Protein AF-0000000083549550 (afdb_homodimer)

Nearest PDB structures (foldseek):
  5ayv-assembly1_A  TM=8.127E-01  e=2.417E-21  Thermococcus kodakarensis KOD1
  3hwr-assembly1_B  TM=8.151E-01  e=4.980E-20  Cupriavidus pinatubonensis JMP134
  8ix9-assembly1_B  TM=8.060E-01  e=3.656E-18  Pseudomonas aeruginosa
  3ghy-assembly3_B  TM=7.537E-01  e=2.121E-18  Ralstonia solanacearum MolK2
  2qyt-assembly1_A  TM=7.519E-01  e=1.139E-13  Porphyromonas gingivalis W83

Radius of gyration: 25.55 Å; Cα contacts (8 Å, |Δi|>4): 1456; chains: 2; bounding box: 60×76×74 Å

Secondary structure (DSSP, 8-state):
-EEEEE--SHHHHHHHHHHHHHT--EEEE--HHHHHHHHHH-EEEEETTEEEEE---EE-TTT--EETTEEEEE-S-GGGHHHHHHHHHTPBEETS-BGGGS-EEE--SSSHHHHHHHTT-S-EEEEEEE--EEEEETTEEEE-EESSSEEEEEEESSS---HHHHHHHHHHHHTTEEEEE-S-HHHHHHHHHHHHTTGGGGGEE--HHHHHHHHHHHHHHHHHHHHHTT--PPPGGG-SS--SS-EE---TTS----HHHHHHHTT---SHHHHHHHHHHHHHHHT---HHHHHHHHHHHHHHHTT--TTSEEHHHHHHHHHHHHHTT---S---------/-EEEEE--SHHHHHHHHHHHHHT--EEEE--HHHHHHHHHH-EEEEETTEEEEE---EE-TTT--EETTEEEEE-S-GGGHHHHHHHHHTPBEETS-BGGGS-EEE--SSSHHHHHHHTT-S-EEEEEEE--EEEEETTEEEE-EESSSEEEEEEESSS---HHHHHHHHHHHHTTEEEEE-S-HHHHHHHHHHHHTTGGGGGEE--HHHHHHHHHHHHHHHHHHHHHTT--PPPGGG-SS--SS-EE---TTS----HHHHHHHTT---SHHHHHHHHHHHHHHHT---HHHHHHHHHHHHHHHTT--TTSEEHHHHHHHHHHHHHTT---S---------

Solvent-accessible surface area (backbone atoms only — not comparable to full-atom values): 34991 Å² total; per-residue (Å²): 114,37,37,39,30,39,28,62,46,35,65,25,43,51,51,50,48,32,26,54,76,55,69,47,53,60,38,38,29,30,58,68,70,46,37,56,39,30,73,74,68,16,33,40,41,33,39,76,91,45,74,44,72,40,79,65,57,72,40,39,76,88,66,62,77,46,49,80,66,37,32,38,33,42,41,47,55,56,91,48,41,58,63,50,44,58,57,45,30,59,35,60,24,54,95,62,63,36,38,25,77,33,42,36,34,37,52,44,80,33,76,59,55,60,60,57,41,34,38,65,24,82,42,36,27,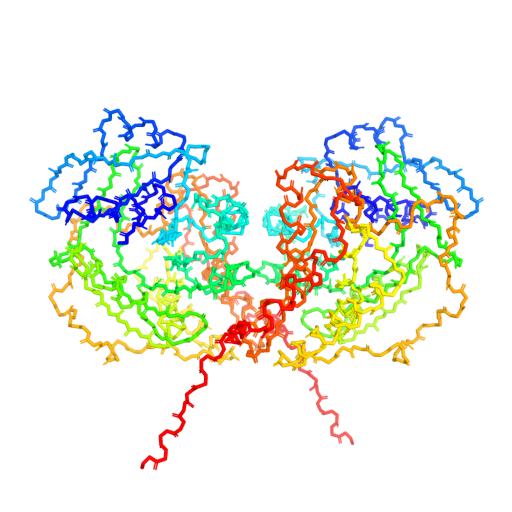37,30,42,66,51,57,74,49,42,53,88,48,86,38,38,37,36,36,36,29,28,85,37,58,29,42,35,43,34,10,25,52,73,43,32,74,51,73,64,47,52,49,51,30,53,51,37,36,66,33,40,25,52,45,41,76,37,43,56,29,59,21,46,30,47,34,49,34,52,59,50,50,46,46,63,58,62,37,31,35,71,51,74,66,54,49,51,53,52,42,52,51,34,35,50,36,37,52,51,14,39,44,60,68,68,51,60,54,50,55,79,84,71,52,84,70,85,59,85,71,54,43,75,58,72,54,91,83,48,80,85,59,50,72,49,36,41,19,37,73,69,70,44,84,64,53,48,61,48,38,24,11,41,37,31,26,38,5,34,73,54,44,32,62,33,36,48,30,41,30,48,35,51,53,51,46,50,37,55,74,71,69,44,53,63,47,76,43,50,41,65,56,43,53,51,46,17,52,50,31,55,73,68,48,52,71,30,36,50,74,77,76,73,79,73,80,121,113,37,36,41,30,38,26,65,45,34,64,25,43,51,51,49,48,32,27,55,76,54,70,47,52,59,38,38,29,29,58,68,70,46,37,54,41,30,74,75,66,16,34,40,42,33,40,77,90,44,73,46,71,42,79,65,58,74,40,39,75,88,68,63,77,47,47,79,66,36,33,39,32,43,40,48,55,58,91,48,42,59,64,50,45,57,58,45,32,58,34,61,25,55,93,62,63,35,38,25,77,33,42,36,33,38,52,44,81,34,76,60,54,59,59,56,42,34,36,65,23,83,41,36,27,36,29,40,66,52,57,74,48,40,55,88,49,84,39,38,36,36,36,35,30,28,87,37,58,30,43,34,41,34,9,23,50,70,42,32,73,51,74,64,47,51,49,51,31,53,51,37,36,65,32,41,26,52,46,42,76,37,44,57,29,60,20,45,28,47,34,48,35,52,58,49,50,47,45,63,58,61,36,30,35,70,52,75,67,54,48,51,52,53,40,52,52,33,34,52,34,35,51,53,15,40,44,62,66,66,51,61,55,50,54,80,84,72,55,84,68,84,60,85,72,55,43,77,58,70,55,90,84,49,79,85,60,49,71,50,35,42,19,38,72,68,71,44,85,62,54,47,62,47,37,24,11,41,37,31,27,37,4,36,73,56,44,31,60,33,37,48,31,42,30,50,34,50,53,50,46,50,36,55,74,71,69,43,52,63,47,75,44,51,40,66,57,43,52,51,46,15,52,50,32,57,71,67,46,52,70,28,38,51,76,76,77,74,78,73,80,119

Structure (mmCIF, N/CA/C/O backbone):
data_AF-0000000083549550-model_v1
#
loop_
_entity.id
_entity.type
_entity.pdbx_description
1 polymer '2-dehydropantoate 2-reductase'
#
loop_
_atom_site.group_PDB
_atom_site.id
_atom_site.type_symbol
_atom_site.label_atom_id
_atom_site.label_alt_id
_atom_site.label_comp_id
_atom_site.label_asym_id
_atom_site.label_entity_id
_atom_site.label_seq_id
_atom_site.pdbx_PDB_ins_code
_atom_site.Cartn_x
_atom_site.Cartn_y
_atom_site.Cartn_z
_atom_site.occupancy
_atom_site.B_iso_or_equiv
_atom_site.auth_seq_id
_atom_site.auth_comp_id
_atom_site.auth_asym_id
_atom_site.auth_atom_id
_atom_site.pdbx_PDB_model_num
ATOM 1 N N . MET A 1 1 ? 19.781 -21.172 -10.727 1 93.69 1 MET A N 1
ATOM 2 C CA . MET A 1 1 ? 18.984 -20.156 -10.07 1 93.69 1 MET A CA 1
ATOM 3 C C . MET A 1 1 ? 18.219 -20.734 -8.883 1 93.69 1 MET A C 1
ATOM 5 O O . MET A 1 1 ? 17.703 -21.844 -8.961 1 93.69 1 MET A O 1
ATOM 9 N N . ARG A 1 2 ? 18.359 -20.109 -7.727 1 98.19 2 ARG A N 1
ATOM 10 C CA . ARG A 1 2 ? 17.625 -20.531 -6.535 1 98.19 2 ARG A CA 1
ATOM 11 C C . ARG A 1 2 ? 16.422 -19.609 -6.273 1 98.19 2 ARG A C 1
ATOM 13 O O . ARG A 1 2 ? 16.562 -18.391 -6.312 1 98.19 2 ARG A O 1
ATOM 20 N N . TYR A 1 3 ? 15.281 -20.266 -6.043 1 98.88 3 TYR A N 1
ATOM 21 C CA . TYR A 1 3 ? 14.055 -19.516 -5.793 1 98.88 3 TYR A CA 1
ATOM 22 C C . TYR A 1 3 ? 13.75 -19.438 -4.301 1 98.88 3 TYR A C 1
ATOM 24 O O . TYR A 1 3 ? 13.664 -20.469 -3.627 1 98.88 3 TYR A O 1
ATOM 32 N N . ILE A 1 4 ? 13.625 -18.25 -3.762 1 98.88 4 ILE A N 1
ATOM 33 C CA . ILE A 1 4 ? 13.188 -18.031 -2.389 1 98.88 4 ILE A CA 1
ATOM 34 C C . ILE A 1 4 ? 11.688 -17.734 -2.369 1 98.88 4 ILE A C 1
ATOM 36 O O . ILE A 1 4 ? 11.266 -16.609 -2.68 1 98.88 4 ILE A O 1
ATOM 40 N N . ILE A 1 5 ? 10.891 -18.719 -2.033 1 98.88 5 ILE A N 1
ATOM 41 C CA . ILE A 1 5 ? 9.438 -18.594 -2.041 1 98.88 5 ILE A CA 1
ATOM 42 C C . ILE A 1 5 ? 8.961 -18.031 -0.701 1 98.88 5 ILE A C 1
ATOM 44 O O . ILE A 1 5 ? 9.117 -18.688 0.337 1 98.88 5 ILE A O 1
ATOM 48 N N . ILE A 1 6 ? 8.367 -16.844 -0.734 1 98.69 6 ILE A N 1
ATOM 49 C CA . ILE A 1 6 ? 7.988 -16.141 0.486 1 98.69 6 ILE A CA 1
ATOM 50 C C . ILE A 1 6 ? 6.504 -16.359 0.763 1 98.69 6 ILE A C 1
ATOM 52 O O . ILE A 1 6 ? 5.648 -15.727 0.143 1 98.69 6 ILE A O 1
ATOM 56 N N . GLY A 1 7 ? 6.164 -17.172 1.766 1 97.5 7 GLY A N 1
ATOM 57 C CA . GLY A 1 7 ? 4.797 -17.516 2.111 1 97.5 7 GLY A CA 1
ATOM 58 C C . GLY A 1 7 ? 4.473 -18.984 1.849 1 97.5 7 GLY A C 1
ATOM 59 O O . GLY A 1 7 ? 4.434 -19.406 0.696 1 97.5 7 GLY A O 1
ATOM 60 N N . ALA A 1 8 ? 4.133 -19.688 2.871 1 97.25 8 ALA A N 1
ATOM 61 C CA . ALA A 1 8 ? 3.869 -21.125 2.766 1 97.25 8 ALA A CA 1
ATOM 62 C C . ALA A 1 8 ? 2.369 -21.406 2.734 1 97.25 8 ALA A C 1
ATOM 64 O O . ALA A 1 8 ? 1.894 -22.344 3.377 1 97.25 8 ALA A O 1
ATOM 65 N N . GLY A 1 9 ? 1.654 -20.516 2.035 1 94.12 9 GLY A N 1
ATOM 66 C CA . GLY A 1 9 ? 0.248 -20.781 1.778 1 94.12 9 GLY A CA 1
ATOM 67 C C . GLY A 1 9 ? 0.021 -21.75 0.635 1 94.12 9 GLY A C 1
ATOM 68 O O . GLY A 1 9 ? 0.913 -22.531 0.29 1 94.12 9 GLY A O 1
ATOM 69 N N . ALA A 1 10 ? -1.171 -21.734 0.074 1 93.88 10 ALA A N 1
ATOM 70 C CA . ALA A 1 10 ? -1.581 -22.672 -0.966 1 93.88 10 ALA A CA 1
ATOM 71 C C . ALA A 1 10 ? -0.662 -22.578 -2.18 1 93.88 10 ALA A C 1
ATOM 73 O O . ALA A 1 10 ? -0.121 -23.594 -2.633 1 93.88 10 ALA A O 1
ATOM 74 N N . VAL A 1 11 ? -0.435 -21.391 -2.658 1 96.44 11 VAL A N 1
ATOM 75 C CA . VAL A 1 11 ? 0.346 -21.188 -3.875 1 96.44 11 VAL A CA 1
ATOM 76 C C . VAL A 1 11 ? 1.822 -21.469 -3.59 1 96.44 11 VAL A C 1
ATOM 78 O O . VAL A 1 11 ? 2.471 -22.219 -4.309 1 96.44 11 VAL A O 1
ATOM 81 N N . GLY A 1 12 ? 2.352 -20.922 -2.498 1 98.12 12 GLY A N 1
ATOM 82 C CA . GLY A 1 12 ? 3.76 -21.078 -2.172 1 98.12 12 GLY A CA 1
ATOM 83 C C . GLY A 1 12 ? 4.148 -22.531 -1.931 1 98.12 12 GLY A C 1
ATOM 84 O O . GLY A 1 12 ? 5.156 -23 -2.463 1 98.12 12 GLY A O 1
ATOM 85 N N . ALA A 1 13 ? 3.344 -23.219 -1.226 1 98 13 ALA A N 1
ATOM 86 C CA . ALA A 1 13 ? 3.633 -24.625 -0.922 1 98 13 ALA A CA 1
ATOM 87 C C . ALA A 1 13 ? 3.51 -25.484 -2.17 1 98 13 ALA A C 1
ATOM 89 O O . ALA A 1 13 ? 4.273 -26.438 -2.35 1 98 13 ALA A O 1
ATOM 90 N N . SER A 1 14 ? 2.564 -25.172 -3.02 1 97.75 14 SER A N 1
ATOM 91 C CA . SER A 1 14 ? 2.398 -25.922 -4.258 1 97.75 14 SER A CA 1
ATOM 92 C C . SER A 1 14 ? 3.602 -25.75 -5.18 1 97.75 14 SER A C 1
ATOM 94 O O . SER A 1 14 ? 4.09 -26.719 -5.762 1 97.75 14 SER A O 1
ATOM 96 N N . LEU A 1 15 ? 4.059 -24.516 -5.27 1 98.5 15 LEU A N 1
ATOM 97 C CA . LEU A 1 15 ? 5.242 -24.234 -6.078 1 98.5 15 LEU A CA 1
ATOM 98 C C . LEU A 1 15 ? 6.465 -24.938 -5.504 1 98.5 15 LEU A C 1
ATOM 100 O O . LEU A 1 15 ? 7.242 -25.547 -6.242 1 98.5 15 LEU A O 1
ATOM 104 N N . ALA A 1 16 ? 6.609 -24.875 -4.215 1 98.75 16 ALA A N 1
ATOM 105 C CA . ALA A 1 16 ? 7.734 -25.531 -3.549 1 98.75 16 ALA A CA 1
ATOM 106 C C . ALA A 1 16 ? 7.73 -27.031 -3.811 1 98.75 16 ALA A C 1
ATOM 108 O O . ALA A 1 16 ? 8.773 -27.625 -4.098 1 98.75 16 ALA A O 1
ATOM 109 N N . ALA A 1 17 ? 6.555 -27.625 -3.74 1 98.69 17 ALA A N 1
ATOM 110 C CA . ALA A 1 17 ? 6.434 -29.062 -3.973 1 98.69 17 ALA A CA 1
ATOM 111 C C . ALA A 1 17 ? 6.867 -29.422 -5.391 1 98.69 17 ALA A C 1
ATOM 113 O O . ALA A 1 17 ? 7.645 -30.359 -5.586 1 98.69 17 ALA A O 1
ATOM 114 N N . GLU A 1 18 ? 6.395 -28.672 -6.336 1 98.56 18 GLU A N 1
ATOM 115 C CA . GLU A 1 18 ? 6.734 -28.969 -7.723 1 98.56 18 GLU A CA 1
ATOM 116 C C . GLU A 1 18 ? 8.211 -28.703 -8 1 98.56 18 GLU A C 1
ATOM 118 O O . GLU A 1 18 ? 8.836 -29.406 -8.789 1 98.56 18 GLU A O 1
ATOM 123 N N . PHE A 1 19 ? 8.789 -27.625 -7.379 1 98.75 19 PHE A N 1
ATOM 124 C CA . PHE A 1 19 ? 10.219 -27.375 -7.52 1 98.75 19 PHE A CA 1
ATOM 125 C C . PHE A 1 19 ? 11.031 -28.5 -6.914 1 98.75 19 PHE A C 1
ATOM 127 O O . PHE A 1 19 ? 12.016 -28.953 -7.504 1 98.75 19 PHE A O 1
ATOM 134 N N . GLU A 1 20 ? 10.609 -28.984 -5.754 1 98.62 20 GLU A N 1
ATOM 135 C CA . GLU A 1 20 ? 11.266 -30.109 -5.105 1 98.62 20 GLU A CA 1
ATOM 136 C C . GLU A 1 20 ? 11.258 -31.344 -6.008 1 98.62 20 GLU A C 1
ATOM 138 O O . GLU A 1 20 ? 12.289 -31.984 -6.223 1 98.62 20 GLU A O 1
ATOM 143 N N . LEU A 1 21 ? 10.141 -31.641 -6.566 1 97.94 21 LEU A N 1
ATOM 144 C CA . LEU A 1 21 ? 9.953 -32.844 -7.391 1 97.94 21 LEU A CA 1
ATOM 145 C C . LEU A 1 21 ? 10.727 -32.719 -8.703 1 97.94 21 LEU A C 1
ATOM 147 O O . LEU A 1 21 ? 11.164 -33.719 -9.258 1 97.94 21 LEU A O 1
ATOM 151 N N . ALA A 1 22 ? 10.93 -31.484 -9.172 1 98.25 22 ALA A N 1
ATOM 152 C CA . ALA A 1 22 ? 11.617 -31.25 -10.438 1 98.25 22 ALA A CA 1
ATOM 153 C C . ALA A 1 22 ? 13.117 -31.078 -10.219 1 98.25 22 ALA A C 1
ATOM 155 O O . ALA A 1 22 ? 13.875 -30.938 -11.18 1 98.25 22 ALA A O 1
ATOM 156 N N . GLY A 1 23 ? 13.531 -31.016 -8.992 1 98.44 23 GLY A N 1
ATOM 157 C CA . GLY A 1 23 ? 14.945 -30.844 -8.688 1 98.44 23 GLY A CA 1
ATOM 158 C C . GLY A 1 23 ? 15.422 -29.422 -8.875 1 98.44 23 GLY A C 1
ATOM 159 O O . GLY A 1 23 ? 16.594 -29.188 -9.156 1 98.44 23 GLY A O 1
ATOM 160 N N . ILE A 1 24 ? 14.562 -28.484 -8.828 1 98.56 24 ILE A N 1
ATOM 161 C CA . ILE A 1 24 ? 14.898 -27.062 -8.922 1 98.56 24 ILE A CA 1
ATOM 162 C C . ILE A 1 24 ? 15.258 -26.531 -7.535 1 98.56 24 ILE A C 1
ATOM 164 O O . ILE A 1 24 ? 14.602 -26.859 -6.547 1 98.56 24 ILE A O 1
ATOM 168 N N . ASP A 1 25 ? 16.297 -25.75 -7.426 1 98.56 25 ASP A N 1
ATOM 169 C CA . ASP A 1 25 ? 16.766 -25.219 -6.152 1 98.56 25 ASP A CA 1
ATOM 170 C C . ASP A 1 25 ? 15.805 -24.156 -5.625 1 98.56 25 ASP A C 1
ATOM 172 O O . ASP A 1 25 ? 15.43 -23.234 -6.352 1 98.56 25 ASP A O 1
ATOM 176 N N . TYR A 1 26 ? 15.383 -24.344 -4.367 1 98.75 26 TYR A N 1
ATOM 177 C CA . TYR A 1 26 ? 14.43 -23.422 -3.766 1 98.75 26 TYR A CA 1
ATOM 178 C C . TYR A 1 26 ? 14.555 -23.422 -2.246 1 98.75 26 TYR A C 1
ATOM 180 O O . TYR A 1 26 ? 15.266 -24.25 -1.677 1 98.75 26 TYR A O 1
ATOM 188 N N . LEU A 1 27 ? 14 -22.469 -1.63 1 98.75 27 LEU A N 1
ATOM 189 C CA . LEU A 1 27 ? 13.773 -22.359 -0.193 1 98.75 27 LEU A CA 1
ATOM 190 C C . LEU A 1 27 ? 12.406 -21.734 0.097 1 98.75 27 LEU A C 1
ATOM 192 O O . LEU A 1 27 ? 12.07 -20.688 -0.451 1 98.75 27 LEU A O 1
ATOM 196 N N . LEU A 1 28 ? 11.57 -22.469 0.849 1 98.81 28 LEU A N 1
ATOM 197 C CA . LEU A 1 28 ? 10.258 -21.969 1.238 1 98.81 28 LEU A CA 1
ATOM 198 C C . LEU A 1 28 ? 10.32 -21.297 2.605 1 98.81 28 LEU A C 1
ATOM 200 O O . LEU A 1 28 ? 10.75 -21.906 3.586 1 98.81 28 LEU A O 1
ATOM 204 N N . VAL A 1 29 ? 9.914 -20.047 2.631 1 98.62 29 VAL A N 1
ATOM 205 C CA . VAL A 1 29 ? 9.891 -19.281 3.875 1 98.62 29 VAL A CA 1
ATOM 206 C C . VAL A 1 29 ? 8.484 -19.297 4.469 1 98.62 29 VAL A C 1
ATOM 208 O O . VAL A 1 29 ? 7.516 -18.922 3.807 1 98.62 29 VAL A O 1
ATOM 211 N N . GLY A 1 30 ? 8.359 -19.781 5.664 1 96.62 30 GLY A N 1
ATOM 212 C CA . GLY A 1 30 ? 7.078 -19.844 6.34 1 96.62 30 GLY A CA 1
ATOM 213 C C . GLY A 1 30 ? 7.129 -19.328 7.77 1 96.62 30 GLY A C 1
ATOM 214 O O . GLY A 1 30 ? 8.133 -18.75 8.188 1 96.62 30 GLY A O 1
ATOM 215 N N . ARG A 1 31 ? 6.047 -19.438 8.398 1 94.81 31 ARG A N 1
ATOM 216 C CA . ARG A 1 31 ? 5.941 -19.047 9.797 1 94.81 31 ARG A CA 1
ATOM 217 C C . ARG A 1 31 ? 4.855 -19.828 10.516 1 94.81 31 ARG A C 1
ATOM 219 O O . ARG A 1 31 ? 4.082 -20.547 9.875 1 94.81 31 ARG A O 1
ATOM 226 N N . GLY A 1 32 ? 4.914 -19.875 11.805 1 93.5 32 GLY A N 1
ATOM 227 C CA . GLY A 1 32 ? 3.828 -20.359 12.641 1 93.5 32 GLY A CA 1
ATOM 228 C C . GLY A 1 32 ? 3.598 -21.844 12.516 1 93.5 32 GLY A C 1
ATOM 229 O O . GLY A 1 32 ? 4.547 -22.609 12.352 1 93.5 32 GLY A O 1
ATOM 230 N N . ALA A 1 33 ? 2.314 -22.219 12.625 1 93.12 33 ALA A N 1
ATOM 231 C CA . ALA A 1 33 ? 1.906 -23.625 12.68 1 93.12 33 ALA A CA 1
ATOM 232 C C . ALA A 1 33 ? 2.215 -24.344 11.375 1 93.12 33 ALA A C 1
ATOM 234 O O . ALA A 1 33 ? 2.607 -25.5 11.375 1 93.12 33 ALA A O 1
ATOM 235 N N . GLN A 1 34 ? 2.031 -23.656 10.289 1 94.5 34 GLN A N 1
ATOM 236 C CA . GLN A 1 34 ? 2.312 -24.25 8.984 1 94.5 34 GLN A CA 1
ATOM 237 C C . GLN A 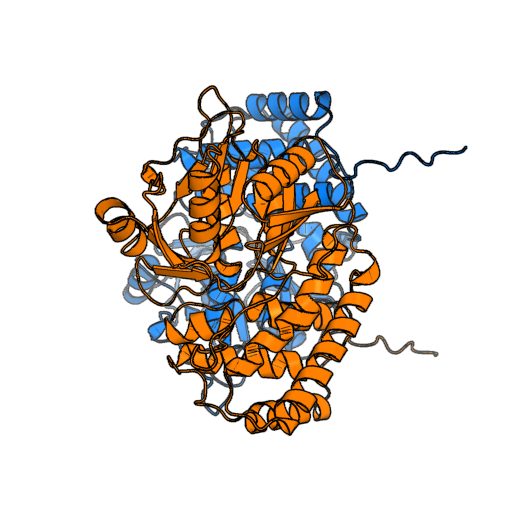1 34 ? 3.781 -24.641 8.859 1 94.5 34 GLN A C 1
ATOM 239 O O . GLN A 1 34 ? 4.098 -25.75 8.43 1 94.5 34 GLN A O 1
ATOM 244 N N . LEU A 1 35 ? 4.672 -23.75 9.266 1 96 35 LEU A N 1
ATOM 245 C CA . LEU A 1 35 ? 6.102 -24.016 9.18 1 96 35 LEU A CA 1
ATOM 246 C C . LEU A 1 35 ? 6.48 -25.188 10.086 1 96 35 LEU A C 1
ATOM 248 O O . LEU A 1 35 ? 7.184 -26.109 9.656 1 96 35 LEU A O 1
ATOM 252 N N . SER A 1 36 ? 5.949 -25.156 11.266 1 96.81 36 SER A N 1
ATOM 253 C CA . SER A 1 36 ? 6.258 -26.203 12.227 1 96.81 36 SER A CA 1
ATOM 254 C C . SER A 1 36 ? 5.809 -27.562 11.703 1 96.81 36 SER A C 1
ATOM 256 O O . SER A 1 36 ? 6.551 -28.547 11.789 1 96.81 36 SER A O 1
ATOM 258 N N . HIS A 1 37 ? 4.672 -27.609 11.195 1 97.69 37 HIS A N 1
ATOM 259 C CA . HIS A 1 37 ? 4.133 -28.859 10.672 1 97.69 37 HIS A CA 1
ATOM 260 C C . HIS A 1 37 ? 4.957 -29.359 9.484 1 97.69 37 HIS A C 1
ATOM 262 O O . HIS A 1 37 ? 5.312 -30.531 9.422 1 97.69 37 HIS A O 1
ATOM 268 N N . LEU A 1 38 ? 5.266 -28.469 8.578 1 97.88 38 LEU A N 1
ATOM 269 C CA . LEU A 1 38 ? 5.996 -28.844 7.371 1 97.88 38 LEU A CA 1
ATOM 270 C C . LEU A 1 38 ? 7.391 -29.359 7.715 1 97.88 38 LEU A C 1
ATOM 272 O O . LEU A 1 38 ? 7.91 -30.25 7.051 1 97.88 38 LEU A O 1
ATOM 276 N N . GLN A 1 39 ? 7.992 -28.828 8.734 1 97.12 39 GLN A N 1
ATOM 277 C CA . GLN A 1 39 ? 9.32 -29.25 9.164 1 97.12 39 GLN A CA 1
ATOM 278 C C . GLN A 1 39 ? 9.305 -30.672 9.711 1 97.12 39 GLN A C 1
ATOM 280 O O . GLN A 1 39 ? 10.242 -31.438 9.492 1 97.12 39 GLN A O 1
ATOM 285 N N . GLN A 1 40 ? 8.258 -30.984 10.289 1 97.5 40 GLN A N 1
ATOM 286 C CA . GLN A 1 40 ? 8.172 -32.281 10.992 1 97.5 40 GLN A CA 1
ATOM 287 C C . GLN A 1 40 ? 7.621 -33.375 10.086 1 97.5 40 GLN A C 1
ATOM 289 O O . GLN A 1 40 ? 8.062 -34.5 10.148 1 97.5 40 GLN A O 1
ATOM 294 N N . HIS A 1 41 ? 6.617 -33 9.242 1 97.75 41 HIS A N 1
ATOM 295 C CA . HIS A 1 41 ? 5.84 -34.031 8.594 1 97.75 41 HIS A CA 1
ATOM 296 C C . HIS A 1 41 ? 5.895 -33.906 7.074 1 97.75 41 HIS A C 1
ATOM 298 O O . HIS A 1 41 ? 5.465 -34.812 6.352 1 97.75 41 HIS A O 1
ATOM 304 N N . GLY A 1 42 ? 6.449 -32.812 6.602 1 98.19 42 GLY A N 1
ATOM 305 C CA . GLY A 1 42 ? 6.359 -32.562 5.172 1 98.19 42 GLY A CA 1
ATOM 306 C C . GLY A 1 42 ? 4.992 -32.062 4.738 1 98.19 42 GLY A C 1
ATOM 307 O O . GLY A 1 42 ? 4.113 -31.844 5.574 1 98.19 42 GLY A O 1
ATOM 308 N N . LEU A 1 43 ? 4.867 -31.844 3.436 1 98.62 43 LEU A N 1
ATOM 309 C CA . LEU A 1 43 ? 3.609 -31.375 2.861 1 98.62 43 LEU A CA 1
ATOM 310 C C . LEU A 1 43 ? 2.797 -32.531 2.311 1 98.62 43 LEU A C 1
ATOM 312 O O . LEU A 1 43 ? 3.279 -33.281 1.457 1 98.62 43 LEU A O 1
ATOM 316 N N . SER A 1 44 ? 1.635 -32.75 2.826 1 98.62 44 SER A N 1
ATOM 317 C CA . SER A 1 44 ? 0.672 -33.594 2.127 1 98.62 44 SER A CA 1
ATOM 318 C C . SER A 1 44 ? 0.129 -32.906 0.883 1 98.62 44 SER A C 1
ATOM 320 O O . SER A 1 44 ? -0.669 -31.969 0.985 1 98.62 44 SER A O 1
ATOM 322 N N . PHE A 1 45 ? 0.613 -33.375 -0.255 1 97.62 45 PHE A N 1
ATOM 323 C CA . PHE A 1 45 ? 0.336 -32.719 -1.527 1 97.62 45 PHE A CA 1
ATOM 324 C C . PHE A 1 45 ? -0.546 -33.594 -2.408 1 97.62 45 PHE A C 1
ATOM 326 O O . PHE A 1 45 ? -0.107 -34.625 -2.891 1 97.62 45 PHE A O 1
ATOM 333 N N . ARG A 1 46 ? -1.809 -33.094 -2.637 1 95.38 46 ARG A N 1
ATOM 334 C CA . ARG A 1 46 ? -2.773 -33.875 -3.406 1 95.38 46 ARG A CA 1
ATOM 335 C C . ARG A 1 46 ? -2.924 -33.312 -4.82 1 95.38 46 ARG A C 1
ATOM 337 O O . ARG A 1 46 ? -3.24 -32.156 -5 1 95.38 46 ARG A O 1
ATOM 344 N N . ARG A 1 47 ? -2.678 -34.188 -5.789 1 94.69 47 ARG A N 1
ATOM 345 C CA . ARG A 1 47 ? -2.895 -33.938 -7.215 1 94.69 47 ARG A CA 1
ATOM 346 C C . ARG A 1 47 ? -3.9 -34.938 -7.785 1 94.69 47 ARG A C 1
ATOM 348 O O . ARG A 1 47 ? -4.316 -35.875 -7.102 1 94.69 47 ARG A O 1
ATOM 355 N N . PRO A 1 48 ? -4.344 -34.719 -9 1 92.12 48 PRO A N 1
ATOM 356 C CA . PRO A 1 48 ? -5.273 -35.688 -9.578 1 92.12 48 PRO A CA 1
ATOM 357 C C . PRO A 1 48 ? -4.695 -37.094 -9.625 1 92.12 48 PRO A C 1
ATOM 359 O O . PRO A 1 48 ? -5.441 -38.062 -9.508 1 92.12 48 PRO A O 1
ATOM 362 N N . SER A 1 49 ? -3.438 -37.156 -9.68 1 91.75 49 SER A N 1
ATOM 363 C CA . SER A 1 49 ? -2.777 -38.438 -9.82 1 91.75 49 SER A CA 1
ATOM 364 C C . SER A 1 49 ? -2.639 -39.156 -8.469 1 91.75 49 SER A C 1
ATOM 366 O O . SER A 1 49 ? -2.312 -40.344 -8.406 1 91.75 49 SER A O 1
ATOM 368 N N . GLY A 1 50 ? -2.836 -38.438 -7.348 1 93.38 50 GLY A N 1
ATOM 369 C CA . GLY A 1 50 ? -2.74 -39.031 -6.016 1 93.38 50 GLY A CA 1
ATOM 370 C C . GLY A 1 50 ? -2.139 -38.062 -4.996 1 93.38 50 GLY A C 1
ATOM 371 O O . GLY A 1 50 ? -1.87 -36.906 -5.305 1 93.38 50 GLY A O 1
ATOM 372 N N . THR A 1 51 ? -2.074 -38.594 -3.791 1 96.31 51 THR A N 1
ATOM 373 C CA . THR A 1 51 ? -1.514 -37.812 -2.695 1 96.31 51 THR A CA 1
ATOM 374 C C . THR A 1 51 ? -0.1 -38.281 -2.363 1 96.31 51 THR A C 1
ATOM 376 O O . THR A 1 51 ? 0.171 -39.5 -2.332 1 96.31 51 THR A O 1
ATOM 379 N N . ARG A 1 52 ? 0.812 -37.375 -2.154 1 96.81 52 ARG A N 1
ATOM 380 C CA . ARG A 1 52 ? 2.166 -37.688 -1.709 1 96.81 52 ARG A CA 1
ATOM 381 C C . ARG A 1 52 ? 2.598 -36.75 -0.58 1 96.81 52 ARG A C 1
ATOM 383 O O . ARG A 1 52 ? 2.061 -35.656 -0.435 1 96.81 52 ARG A O 1
ATOM 390 N N . VAL A 1 53 ? 3.447 -37.219 0.224 1 98.38 53 VAL A N 1
ATOM 391 C CA . VAL A 1 53 ? 4.105 -36.375 1.216 1 98.38 53 VAL A CA 1
ATOM 392 C C . VAL A 1 53 ? 5.449 -35.906 0.675 1 98.38 53 VAL A C 1
ATOM 394 O O . VAL A 1 53 ? 6.312 -36.719 0.326 1 98.38 53 VAL A O 1
ATOM 397 N N . VAL A 1 54 ? 5.641 -34.656 0.542 1 98.62 54 VAL A N 1
ATOM 398 C CA . VAL A 1 54 ? 6.848 -34.062 -0.036 1 98.62 54 VAL A CA 1
ATOM 399 C C . VAL A 1 54 ? 7.645 -33.344 1.052 1 98.62 54 VAL A C 1
ATOM 401 O O . VAL A 1 54 ? 7.176 -32.375 1.627 1 98.62 54 VAL A O 1
ATOM 404 N N . PRO A 1 55 ? 8.812 -33.844 1.38 1 98.38 55 PRO A N 1
ATOM 405 C CA . PRO A 1 55 ? 9.688 -33.031 2.229 1 98.38 55 PRO A CA 1
ATOM 406 C C . PRO A 1 55 ? 10.148 -31.75 1.549 1 98.38 55 PRO A C 1
ATOM 408 O O . PRO A 1 55 ? 10.586 -31.781 0.396 1 98.38 55 PRO A O 1
ATOM 411 N N . LEU A 1 56 ? 9.992 -30.641 2.188 1 98.62 56 LEU A N 1
ATOM 412 C CA . LEU A 1 56 ? 10.32 -29.359 1.59 1 98.62 56 LEU A CA 1
ATOM 413 C C . LEU A 1 56 ? 11.531 -28.734 2.279 1 98.62 56 LEU A C 1
ATOM 415 O O . LEU A 1 56 ? 11.789 -29 3.455 1 98.62 56 LEU A O 1
ATOM 419 N N . LYS A 1 57 ? 12.344 -28.047 1.557 1 98.56 57 LYS A N 1
ATOM 420 C CA . LYS A 1 57 ? 13.359 -27.172 2.131 1 98.56 57 LYS A CA 1
ATOM 421 C C . LYS A 1 57 ? 12.734 -25.891 2.703 1 98.56 57 LYS A C 1
ATOM 423 O O . LYS A 1 57 ? 12.164 -25.094 1.965 1 98.56 57 LYS A O 1
ATOM 428 N N . LEU A 1 58 ? 12.914 -25.703 4.062 1 98.19 58 LEU A N 1
ATOM 429 C CA . LEU A 1 58 ? 12.141 -24.703 4.773 1 98.19 58 LEU A CA 1
ATOM 430 C C . LEU A 1 58 ? 13.047 -23.828 5.637 1 98.19 58 LEU A C 1
ATOM 432 O O . LEU A 1 58 ? 14.117 -24.266 6.062 1 98.19 58 LEU A O 1
ATOM 436 N N . THR A 1 59 ? 12.648 -22.578 5.867 1 97.88 59 THR A N 1
ATOM 437 C CA . THR A 1 59 ? 13.219 -21.703 6.883 1 97.88 59 THR A CA 1
ATOM 438 C C . THR A 1 59 ? 12.195 -20.672 7.344 1 97.88 59 THR A C 1
ATOM 440 O O . THR A 1 59 ? 11.141 -20.516 6.734 1 97.88 59 THR A O 1
ATOM 443 N N . ASP A 1 60 ? 12.375 -20.109 8.43 1 97.19 60 ASP A N 1
ATOM 444 C CA . ASP A 1 60 ? 11.633 -18.906 8.805 1 97.19 60 ASP A CA 1
ATOM 445 C C . ASP A 1 60 ? 12.383 -17.641 8.398 1 97.19 60 ASP A C 1
ATOM 447 O O . ASP A 1 60 ? 13.453 -17.719 7.785 1 97.19 60 ASP A O 1
ATOM 451 N N . GLN A 1 61 ? 11.773 -16.531 8.641 1 93.81 61 GLN A N 1
ATOM 452 C CA . GLN A 1 61 ? 12.359 -15.258 8.242 1 93.81 61 GLN A CA 1
ATOM 453 C C . GLN A 1 61 ? 13.727 -15.055 8.898 1 93.81 61 GLN A C 1
ATOM 455 O O . GLN A 1 61 ? 14.656 -14.547 8.266 1 93.81 61 GLN A O 1
ATOM 460 N N . ALA A 1 62 ? 13.836 -15.43 10.125 1 93.31 62 ALA A N 1
ATOM 461 C CA . ALA A 1 62 ? 15.078 -15.234 10.883 1 93.31 62 ALA A CA 1
ATOM 462 C C . ALA A 1 62 ? 16.203 -16.078 10.312 1 93.31 62 ALA A C 1
ATOM 464 O O . ALA A 1 62 ? 17.375 -15.68 10.359 1 93.31 62 ALA A O 1
ATOM 465 N N . GLY A 1 63 ? 15.898 -17.188 9.75 1 95.94 63 GLY A N 1
ATOM 466 C CA . GLY A 1 63 ? 16.891 -18.109 9.219 1 95.94 63 GLY A CA 1
ATOM 467 C C . GLY A 1 63 ? 17.219 -17.875 7.758 1 95.94 63 GLY A C 1
ATOM 468 O O . GLY A 1 63 ? 18.109 -18.516 7.199 1 95.94 63 GLY A O 1
ATOM 469 N N . LEU A 1 64 ? 16.578 -16.953 7.113 1 97.62 64 LEU A N 1
ATOM 470 C CA . LEU A 1 64 ? 16.75 -16.703 5.684 1 97.62 64 LEU A CA 1
ATOM 471 C C . LEU A 1 64 ? 18.094 -16.047 5.398 1 97.62 64 LEU A C 1
ATOM 473 O O . LEU A 1 64 ? 18.422 -15.016 5.996 1 97.62 64 LEU A O 1
ATOM 477 N N . ARG A 1 65 ? 18.891 -16.672 4.566 1 97.25 65 ARG A N 1
ATOM 478 C CA . ARG A 1 65 ? 20.141 -16.141 4.047 1 97.25 65 ARG A CA 1
ATOM 479 C C . ARG A 1 65 ? 20.094 -16.016 2.525 1 97.25 65 ARG A C 1
ATOM 481 O O . ARG A 1 65 ? 19.953 -17.016 1.823 1 97.25 65 ARG A O 1
ATOM 488 N N . LEU A 1 66 ? 20.172 -14.828 2.09 1 98.19 66 LEU A N 1
ATOM 489 C CA . LEU A 1 66 ? 20.094 -14.57 0.656 1 98.19 66 LEU A CA 1
ATOM 490 C C . LEU A 1 66 ? 21.469 -14.641 0.009 1 98.19 66 LEU A C 1
ATOM 492 O O . LEU A 1 66 ? 22.469 -14.32 0.645 1 98.19 66 LEU A O 1
ATOM 496 N N . ARG A 1 67 ? 21.5 -15.078 -1.208 1 96.88 67 ARG A N 1
ATOM 497 C CA . ARG A 1 67 ? 22.703 -15.164 -2.02 1 96.88 67 ARG A CA 1
ATOM 498 C C . ARG A 1 67 ? 22.516 -14.461 -3.359 1 96.88 67 ARG A C 1
ATOM 500 O O . ARG A 1 67 ? 21.391 -14.227 -3.789 1 96.88 67 ARG A O 1
ATOM 507 N N . ALA A 1 68 ? 23.703 -14.266 -3.936 1 93.12 68 ALA A N 1
ATOM 508 C CA . ALA A 1 68 ? 23.672 -13.711 -5.285 1 93.12 68 ALA A CA 1
ATOM 509 C C . ALA A 1 68 ? 22.984 -14.68 -6.254 1 93.12 68 ALA A C 1
ATOM 511 O O . ALA A 1 68 ? 23.203 -15.898 -6.176 1 93.12 68 ALA A O 1
ATOM 512 N N . GLY A 1 69 ? 22.109 -14.398 -7.047 1 94.81 69 GLY A N 1
ATOM 513 C CA . GLY A 1 69 ? 21.453 -15.242 -8.031 1 94.81 69 GLY A CA 1
ATOM 514 C C . GLY A 1 69 ? 20.078 -15.688 -7.605 1 94.81 69 GLY A C 1
ATOM 515 O O . GLY A 1 69 ? 19.359 -16.328 -8.375 1 94.81 69 GLY A O 1
ATOM 516 N N . ASP A 1 70 ? 19.781 -15.461 -6.281 1 98.38 70 ASP A N 1
ATOM 517 C CA . ASP A 1 70 ? 18.438 -15.789 -5.809 1 98.38 70 ASP A CA 1
ATOM 518 C C . ASP A 1 70 ? 17.375 -15.008 -6.582 1 98.38 70 ASP A C 1
ATOM 520 O O . ASP A 1 70 ? 17.641 -13.906 -7.066 1 98.38 70 ASP A O 1
ATOM 524 N N . VAL A 1 71 ? 16.266 -15.617 -6.77 1 98.81 71 VAL A N 1
ATOM 525 C CA . VAL A 1 71 ? 15.031 -14.961 -7.215 1 98.81 71 VAL A CA 1
ATOM 526 C C . VAL A 1 71 ? 13.977 -15.039 -6.109 1 98.81 71 VAL A C 1
ATOM 528 O O . VAL A 1 71 ? 13.641 -16.125 -5.641 1 98.81 71 VAL A O 1
ATOM 531 N N . LEU A 1 72 ? 13.555 -13.867 -5.676 1 98.88 72 LEU A N 1
ATOM 532 C CA . LEU A 1 72 ? 12.484 -13.836 -4.68 1 98.88 72 LEU A CA 1
ATOM 533 C C . LEU A 1 72 ? 11.125 -14.07 -5.332 1 98.88 72 LEU A C 1
ATOM 535 O O . LEU A 1 72 ? 10.828 -13.492 -6.379 1 98.88 72 LEU A O 1
ATOM 539 N N . VAL A 1 73 ? 10.328 -14.969 -4.797 1 98.94 73 VAL A N 1
ATOM 540 C CA . VAL A 1 73 ? 8.977 -15.234 -5.266 1 98.94 73 VAL A CA 1
ATOM 541 C C . VAL A 1 73 ? 7.973 -14.906 -4.16 1 98.94 73 VAL A C 1
ATOM 543 O O . VAL A 1 73 ? 7.848 -15.656 -3.184 1 98.94 73 VAL A O 1
ATOM 546 N N . LEU A 1 74 ? 7.273 -13.844 -4.363 1 98.75 74 LEU A N 1
ATOM 547 C CA . LEU A 1 74 ? 6.32 -13.367 -3.365 1 98.75 74 LEU A CA 1
ATOM 548 C C . LEU A 1 74 ? 4.98 -14.078 -3.508 1 98.75 74 LEU A C 1
ATOM 550 O O . LEU A 1 74 ? 4.27 -13.883 -4.496 1 98.75 74 LEU A O 1
ATOM 554 N N . THR A 1 75 ? 4.617 -14.891 -2.479 1 97.94 75 THR A N 1
ATOM 555 C CA . THR A 1 75 ? 3.357 -15.625 -2.549 1 97.94 75 THR A CA 1
ATOM 556 C C . THR A 1 75 ? 2.48 -15.312 -1.341 1 97.94 75 THR A C 1
ATOM 558 O O . THR A 1 75 ? 1.523 -16.031 -1.059 1 97.94 75 THR A O 1
ATOM 561 N N . VAL A 1 76 ? 2.789 -14.258 -0.586 1 96.88 76 VAL A N 1
ATOM 562 C CA . VAL A 1 76 ? 1.896 -13.758 0.451 1 96.88 76 VAL A CA 1
ATOM 563 C C . VAL A 1 76 ? 0.717 -13.031 -0.19 1 96.88 76 VAL A C 1
ATOM 565 O O . VAL A 1 76 ? 0.736 -12.742 -1.389 1 96.88 76 VAL A O 1
ATOM 568 N N . LYS A 1 77 ? -0.238 -12.766 0.54 1 95.5 77 LYS A N 1
ATOM 569 C CA . LYS A 1 77 ? -1.368 -11.992 0.033 1 95.5 77 LYS A CA 1
ATOM 570 C C . LYS A 1 77 ? -0.988 -10.523 -0.164 1 95.5 77 LYS A C 1
ATOM 572 O O . LYS A 1 77 ? -0.051 -10.031 0.466 1 95.5 77 LYS A O 1
ATOM 577 N N . THR A 1 78 ? -1.748 -9.867 -0.989 1 96.94 78 THR A N 1
ATOM 578 C CA . THR A 1 78 ? -1.434 -8.508 -1.402 1 96.94 78 THR A CA 1
ATOM 579 C C . THR A 1 78 ? -1.331 -7.586 -0.192 1 96.94 78 THR A C 1
ATOM 581 O O . THR A 1 78 ? -0.457 -6.719 -0.137 1 96.94 78 THR A O 1
ATOM 584 N N . GLN A 1 79 ? -2.203 -7.758 0.838 1 93.5 79 GLN A N 1
ATOM 585 C CA . GLN A 1 79 ? -2.223 -6.863 1.989 1 93.5 79 GLN A CA 1
ATOM 586 C C . GLN A 1 79 ? -0.944 -6.992 2.811 1 93.5 79 GLN A C 1
ATOM 588 O O . GLN A 1 79 ? -0.644 -6.133 3.643 1 93.5 79 GLN A O 1
ATOM 593 N N . ASP A 1 80 ? -0.166 -8.078 2.568 1 95.06 80 ASP A N 1
ATOM 594 C CA . ASP A 1 80 ? 1.079 -8.297 3.297 1 95.06 80 ASP A CA 1
ATOM 595 C C . ASP A 1 80 ? 2.287 -7.914 2.447 1 95.06 80 ASP A C 1
ATOM 597 O O . ASP A 1 80 ? 3.426 -7.957 2.92 1 95.06 80 ASP A O 1
ATOM 601 N N . ALA A 1 81 ? 2.084 -7.504 1.228 1 96.88 81 ALA A N 1
ATOM 602 C CA . ALA A 1 81 ? 3.162 -7.297 0.263 1 96.88 81 ALA A CA 1
ATOM 603 C C . ALA A 1 81 ? 4.043 -6.117 0.669 1 96.88 81 ALA A C 1
ATOM 605 O O . ALA A 1 81 ? 5.262 -6.164 0.512 1 96.88 81 ALA A O 1
ATOM 606 N N . GLU A 1 82 ? 3.422 -5.051 1.202 1 96.38 82 GLU A N 1
ATOM 607 C CA . GLU A 1 82 ? 4.188 -3.865 1.577 1 96.38 82 GLU A CA 1
ATOM 608 C C . GLU A 1 82 ? 5.199 -4.188 2.672 1 96.38 82 GLU A C 1
ATOM 610 O O . GLU A 1 82 ? 6.398 -3.938 2.508 1 96.38 82 GLU A O 1
ATOM 615 N N . GLU A 1 83 ? 4.742 -4.766 3.709 1 94.81 83 GLU A N 1
ATOM 616 C CA . GLU A 1 83 ? 5.609 -5.094 4.836 1 94.81 83 GLU A CA 1
ATOM 617 C C . GLU A 1 83 ? 6.656 -6.133 4.445 1 94.81 83 GLU A C 1
ATOM 619 O O . GLU A 1 83 ? 7.832 -6 4.793 1 94.81 83 GLU A O 1
ATOM 624 N N . THR A 1 84 ? 6.223 -7.121 3.693 1 96.75 84 THR A N 1
ATOM 625 C CA . THR A 1 84 ? 7.113 -8.211 3.309 1 96.75 84 THR A CA 1
ATOM 626 C C . THR A 1 84 ? 8.203 -7.707 2.367 1 96.75 84 THR A C 1
ATOM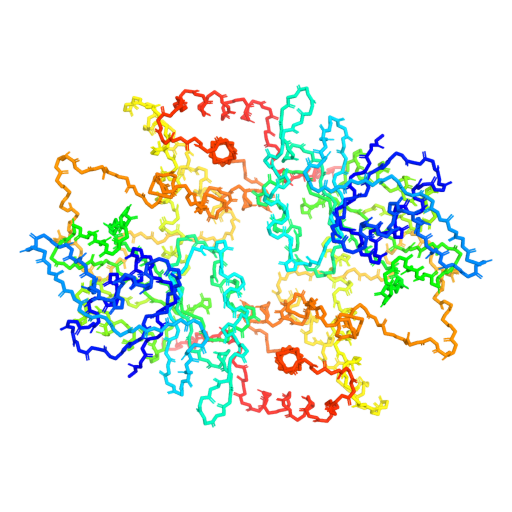 628 O O . THR A 1 84 ? 9.383 -8.023 2.547 1 96.75 84 THR A O 1
ATOM 631 N N . SER A 1 85 ? 7.844 -6.879 1.399 1 97.25 85 SER A N 1
ATOM 632 C CA . SER A 1 85 ? 8.828 -6.363 0.45 1 97.25 85 SER A CA 1
ATOM 633 C C . SER A 1 85 ? 9.828 -5.438 1.136 1 97.25 85 SER A C 1
ATOM 635 O O . SER A 1 85 ? 11.016 -5.453 0.814 1 97.25 85 SER A O 1
ATOM 637 N N . ALA A 1 86 ? 9.352 -4.656 2.086 1 95.88 86 ALA A N 1
ATOM 638 C CA . ALA A 1 86 ? 10.242 -3.775 2.838 1 95.88 86 ALA A CA 1
ATOM 639 C C . ALA A 1 86 ? 11.266 -4.582 3.637 1 95.88 86 ALA A C 1
ATOM 641 O O . ALA A 1 86 ? 12.453 -4.258 3.641 1 95.88 86 ALA A O 1
ATOM 642 N N . ALA A 1 87 ? 10.797 -5.656 4.246 1 95.25 87 ALA A N 1
ATOM 643 C CA . ALA A 1 87 ? 11.68 -6.504 5.047 1 95.25 87 ALA A CA 1
ATOM 644 C C . ALA A 1 87 ? 12.703 -7.211 4.172 1 95.25 87 ALA A C 1
ATOM 646 O O . ALA A 1 87 ? 13.883 -7.305 4.535 1 95.25 87 ALA A O 1
ATOM 647 N N . LEU A 1 88 ? 12.281 -7.676 3.039 1 97.62 88 LEU A N 1
ATOM 648 C CA . LEU A 1 88 ? 13.164 -8.414 2.137 1 97.62 88 LEU A CA 1
ATOM 649 C C . LEU A 1 88 ? 14.227 -7.492 1.541 1 97.62 88 LEU A C 1
ATOM 651 O O . LEU A 1 88 ? 15.383 -7.895 1.382 1 97.62 88 LEU A O 1
ATOM 655 N N . ALA A 1 89 ? 13.844 -6.297 1.242 1 97.31 89 ALA A N 1
ATOM 656 C CA . ALA A 1 89 ? 14.68 -5.371 0.493 1 97.31 89 ALA A CA 1
ATOM 657 C C . ALA A 1 89 ? 15.969 -5.062 1.252 1 97.31 89 ALA A C 1
ATOM 659 O O . ALA A 1 89 ? 17.016 -4.832 0.643 1 97.31 89 ALA A O 1
ATOM 660 N N . VAL A 1 90 ? 15.961 -5.137 2.568 1 95.06 90 VAL A N 1
ATOM 661 C CA . VAL A 1 90 ? 17.094 -4.641 3.342 1 95.06 90 VAL A CA 1
ATOM 662 C C . VAL A 1 90 ? 17.969 -5.812 3.793 1 95.06 90 VAL A C 1
ATOM 664 O O . VAL A 1 90 ? 19.047 -5.613 4.348 1 95.06 90 VAL A O 1
ATOM 667 N N . LEU A 1 91 ? 17.484 -7.016 3.562 1 96.38 91 LEU A N 1
ATOM 668 C CA . LEU A 1 91 ? 18.281 -8.172 3.975 1 96.38 91 LEU A CA 1
ATOM 669 C C . LEU A 1 91 ? 19.625 -8.203 3.264 1 96.38 91 LEU A C 1
ATOM 671 O O . LEU A 1 91 ? 19.703 -7.918 2.066 1 96.38 91 LEU A O 1
ATOM 675 N N . PRO A 1 92 ? 20.656 -8.547 4.02 1 94.94 92 PRO A N 1
ATOM 676 C CA . PRO A 1 92 ? 21.969 -8.625 3.387 1 94.94 92 PRO A CA 1
ATOM 677 C C . PRO A 1 92 ? 22.109 -9.836 2.465 1 94.94 92 PRO A C 1
ATOM 679 O O . PRO A 1 92 ? 21.516 -10.891 2.727 1 94.94 92 PRO A O 1
ATOM 682 N N . LEU A 1 93 ? 22.797 -9.68 1.445 1 95.19 93 LEU A N 1
ATOM 683 C CA . LEU A 1 93 ? 23.188 -10.773 0.566 1 95.19 93 LEU A CA 1
ATOM 684 C C . LEU A 1 93 ? 24.547 -11.336 0.962 1 95.19 93 LEU A C 1
ATOM 686 O O . LEU A 1 93 ? 25.469 -10.57 1.277 1 95.19 93 LEU A O 1
ATOM 690 N N . GLU A 1 94 ? 24.562 -12.633 0.876 1 92.88 94 GLU A N 1
ATOM 691 C CA . GLU A 1 94 ? 25.891 -13.219 1.013 1 92.88 94 GLU A CA 1
ATOM 692 C C . GLU A 1 94 ? 26.828 -12.695 -0.069 1 92.88 94 GLU A C 1
ATOM 694 O O . GLU A 1 94 ? 26.516 -12.766 -1.259 1 92.88 94 GLU A O 1
ATOM 699 N N . GLY A 1 95 ? 27.984 -12.172 0.25 1 88.56 95 GLY A N 1
ATOM 700 C CA . GLY A 1 95 ? 28.953 -11.648 -0.7 1 88.56 95 GLY A CA 1
ATOM 701 C C . GLY A 1 95 ? 28.781 -10.164 -0.964 1 88.56 95 GLY A C 1
ATOM 702 O O . GLY A 1 95 ? 29.516 -9.578 -1.764 1 88.56 95 GLY A O 1
ATOM 703 N N . GLY A 1 96 ? 27.766 -9.531 -0.387 1 90.75 96 GLY A N 1
ATOM 704 C CA . GLY A 1 96 ? 27.578 -8.102 -0.511 1 90.75 96 GLY A CA 1
ATOM 705 C C . GLY A 1 96 ? 26.312 -7.719 -1.24 1 90.75 96 GLY A C 1
ATOM 706 O O . GLY A 1 96 ? 25.891 -8.414 -2.17 1 90.75 96 GLY A O 1
ATOM 707 N N . GLY A 1 97 ? 25.672 -6.695 -0.85 1 92.31 97 GLY A N 1
ATOM 708 C CA . GLY A 1 97 ? 24.422 -6.223 -1.424 1 92.31 97 GLY A CA 1
ATOM 709 C C . GLY A 1 97 ? 23.234 -6.402 -0.497 1 92.31 97 GLY A C 1
ATOM 710 O O . GLY A 1 97 ? 23.406 -6.648 0.698 1 92.31 97 GLY A O 1
ATOM 711 N N . ARG A 1 98 ? 22.078 -6.176 -1.096 1 95.94 98 ARG A N 1
ATOM 712 C CA . ARG A 1 98 ? 20.828 -6.281 -0.336 1 95.94 98 ARG A CA 1
ATOM 713 C C . ARG A 1 98 ? 19.766 -7.008 -1.139 1 95.94 98 ARG A C 1
ATOM 715 O O . ARG A 1 98 ? 19.891 -7.164 -2.355 1 95.94 98 ARG A O 1
ATOM 722 N N . GLY A 1 99 ? 18.766 -7.449 -0.43 1 97.56 99 GLY A N 1
ATOM 723 C CA . GLY A 1 99 ? 17.641 -8.109 -1.08 1 97.56 99 GLY A CA 1
ATOM 724 C C . GLY A 1 99 ? 17.062 -7.312 -2.24 1 97.56 99 GLY A C 1
ATOM 725 O O . GLY A 1 99 ? 16.672 -7.883 -3.254 1 97.56 99 GLY A O 1
ATOM 726 N N . ALA A 1 100 ? 17.094 -6.016 -2.176 1 96.94 100 ALA A N 1
ATOM 727 C CA . ALA A 1 100 ? 16.531 -5.129 -3.189 1 96.94 100 ALA A CA 1
ATOM 728 C C . ALA A 1 100 ? 17.281 -5.258 -4.512 1 96.94 100 ALA A C 1
ATOM 730 O O . ALA A 1 100 ? 16.797 -4.824 -5.555 1 96.94 100 ALA A O 1
ATOM 731 N N . ASP A 1 101 ? 18.422 -5.836 -4.504 1 96.12 101 ASP A N 1
ATOM 732 C CA . ASP A 1 101 ? 19.234 -6.008 -5.707 1 96.12 101 ASP A CA 1
ATOM 733 C C . ASP A 1 101 ? 18.781 -7.242 -6.492 1 96.12 101 ASP A C 1
ATOM 735 O O . ASP A 1 101 ? 19.172 -7.426 -7.645 1 96.12 101 ASP A O 1
ATOM 739 N N . LEU A 1 102 ? 18 -8.109 -5.855 1 98.06 102 LEU A N 1
ATOM 740 C CA . LEU A 1 102 ? 17.562 -9.359 -6.461 1 98.06 102 LEU A CA 1
ATOM 741 C C . LEU A 1 102 ? 16.281 -9.156 -7.254 1 98.06 102 LEU A C 1
ATOM 743 O O . LEU A 1 102 ? 15.516 -8.227 -6.98 1 98.06 102 LEU A O 1
ATOM 747 N N . PRO A 1 103 ? 16.016 -10.055 -8.258 1 98.5 103 PRO A N 1
ATOM 748 C CA . PRO A 1 103 ? 14.688 -10.094 -8.867 1 98.5 103 PRO A CA 1
ATOM 749 C C . PRO A 1 103 ? 13.602 -10.531 -7.891 1 98.5 103 PRO A C 1
ATOM 751 O O . PRO A 1 103 ? 13.844 -11.406 -7.047 1 98.5 103 PRO A O 1
ATOM 754 N N . ILE A 1 104 ? 12.484 -9.906 -8.023 1 98.88 104 ILE A N 1
ATOM 755 C CA . ILE A 1 104 ? 11.328 -10.32 -7.238 1 98.88 104 ILE A CA 1
ATOM 756 C C . ILE A 1 104 ? 10.148 -10.586 -8.164 1 98.88 104 ILE A C 1
ATOM 758 O O . ILE A 1 104 ? 9.844 -9.781 -9.047 1 98.88 104 ILE A O 1
ATOM 762 N N . VAL A 1 105 ? 9.531 -11.75 -8.031 1 98.94 105 VAL A N 1
ATOM 763 C CA . VAL A 1 105 ? 8.352 -12.172 -8.789 1 98.94 105 VAL A CA 1
ATOM 764 C C . VAL A 1 105 ? 7.102 -12.031 -7.93 1 98.94 105 VAL A C 1
ATOM 766 O O . VAL A 1 105 ? 7.062 -12.523 -6.797 1 98.94 105 VAL A O 1
ATOM 769 N N . THR A 1 106 ? 6.117 -11.32 -8.445 1 98.81 106 THR A N 1
ATOM 770 C CA . THR A 1 106 ? 4.84 -11.188 -7.75 1 98.81 106 THR A CA 1
ATOM 771 C C . THR A 1 106 ? 3.801 -12.133 -8.344 1 98.81 106 THR A C 1
ATOM 773 O O . THR A 1 106 ? 3.654 -12.219 -9.562 1 98.81 106 THR A O 1
ATOM 776 N N . LEU A 1 107 ? 3.098 -12.883 -7.477 1 98.25 107 LEU A N 1
ATOM 777 C CA . LEU A 1 107 ? 2.131 -13.875 -7.938 1 98.25 107 LEU A CA 1
ATOM 778 C C . LEU A 1 107 ? 0.729 -13.531 -7.441 1 98.25 107 LEU A C 1
ATOM 780 O O . LEU A 1 107 ? -0.184 -14.359 -7.543 1 98.25 107 LEU A O 1
ATOM 784 N N . GLN A 1 108 ? 0.602 -12.352 -6.82 1 97.5 108 GLN A N 1
ATOM 785 C CA . GLN A 1 108 ? -0.694 -11.961 -6.273 1 97.5 108 GLN A CA 1
ATOM 786 C C . GLN A 1 108 ? -1.683 -11.625 -7.387 1 97.5 108 GLN A C 1
ATOM 788 O O . GLN A 1 108 ? -1.284 -11.172 -8.461 1 97.5 108 GLN A O 1
ATOM 793 N N . ASN A 1 109 ? -2.908 -11.914 -7.043 1 95.12 109 ASN A N 1
ATOM 794 C CA . ASN A 1 109 ? -3.961 -11.375 -7.898 1 95.12 109 ASN A CA 1
ATOM 795 C C . ASN A 1 109 ? -4.062 -9.859 -7.777 1 95.12 109 ASN A C 1
ATOM 797 O O . ASN A 1 109 ? -3.607 -9.273 -6.789 1 95.12 109 ASN A O 1
ATOM 801 N N . GLY A 1 110 ? -4.57 -9.266 -8.75 1 96.81 110 GLY A N 1
ATOM 802 C CA . GLY A 1 110 ? -4.746 -7.82 -8.719 1 96.81 110 GLY A CA 1
ATOM 803 C C . GLY A 1 110 ? -3.609 -7.062 -9.383 1 96.81 110 GLY A C 1
ATOM 804 O O . GLY A 1 110 ? -2.799 -7.652 -10.102 1 96.81 110 GLY A O 1
ATOM 805 N N . LEU A 1 111 ? -3.562 -5.773 -9.188 1 98.19 111 LEU A N 1
ATOM 806 C CA . LEU A 1 111 ? -2.666 -4.895 -9.938 1 98.19 111 LEU A CA 1
ATOM 807 C C . LEU A 1 111 ? -1.715 -4.164 -9 1 98.19 111 LEU A C 1
ATOM 809 O O . LEU A 1 111 ? -0.808 -3.461 -9.445 1 98.19 111 LEU A O 1
ATOM 813 N N . ALA A 1 112 ? -1.854 -4.363 -7.691 1 98.06 112 ALA A N 1
ATOM 814 C CA . ALA A 1 112 ? -1.235 -3.453 -6.73 1 98.06 112 ALA A CA 1
ATOM 815 C C . ALA A 1 112 ? 0.181 -3.902 -6.383 1 98.06 112 ALA A C 1
ATOM 817 O O . ALA A 1 112 ? 1.057 -3.074 -6.125 1 98.06 112 ALA A O 1
ATOM 818 N N . THR A 1 113 ? 0.496 -5.176 -6.41 1 98.56 113 THR A N 1
ATOM 819 C CA . THR A 1 113 ? 1.675 -5.715 -5.742 1 98.56 113 THR A CA 1
ATOM 820 C C . THR A 1 113 ? 2.943 -5.359 -6.512 1 98.56 113 THR A C 1
ATOM 822 O O . THR A 1 113 ? 3.992 -5.117 -5.91 1 98.56 113 THR A O 1
ATOM 825 N N . GLU A 1 114 ? 2.898 -5.363 -7.844 1 98.62 114 GLU A N 1
ATOM 826 C CA . GLU A 1 114 ? 4.082 -4.996 -8.617 1 98.62 114 GLU A CA 1
ATOM 827 C C . GLU A 1 114 ? 4.535 -3.574 -8.289 1 98.62 114 GLU A C 1
ATOM 829 O O . GLU A 1 114 ? 5.73 -3.318 -8.141 1 98.62 114 GLU A O 1
ATOM 834 N N . ARG A 1 115 ? 3.555 -2.729 -8.195 1 97.81 115 ARG A N 1
ATOM 835 C CA . ARG A 1 115 ? 3.863 -1.342 -7.859 1 97.81 115 ARG A CA 1
ATOM 836 C C . ARG A 1 115 ? 4.457 -1.234 -6.457 1 97.81 115 ARG A C 1
ATOM 838 O O . ARG A 1 115 ? 5.414 -0.491 -6.238 1 97.81 115 ARG A O 1
ATOM 845 N N . ILE A 1 116 ? 3.871 -1.959 -5.52 1 98.19 116 ILE A N 1
ATOM 846 C CA . ILE A 1 116 ? 4.375 -1.997 -4.152 1 98.19 116 ILE A CA 1
ATOM 847 C C . ILE A 1 116 ? 5.84 -2.438 -4.152 1 98.19 116 ILE A C 1
ATOM 849 O O . ILE A 1 116 ? 6.691 -1.782 -3.553 1 98.19 116 ILE A O 1
ATOM 853 N N . ALA A 1 117 ? 6.145 -3.459 -4.879 1 98.69 117 ALA A N 1
ATOM 854 C CA . ALA A 1 117 ? 7.496 -4.004 -4.934 1 98.69 117 ALA A CA 1
ATOM 855 C C . ALA A 1 117 ? 8.453 -3.037 -5.629 1 98.69 117 ALA A C 1
ATOM 857 O O . ALA A 1 117 ? 9.602 -2.879 -5.211 1 98.69 117 ALA A O 1
ATOM 858 N N . ALA A 1 118 ? 7.996 -2.336 -6.641 1 98.5 118 ALA A N 1
ATOM 859 C CA . ALA A 1 118 ? 8.828 -1.486 -7.484 1 98.5 118 ALA A CA 1
ATOM 860 C C . ALA A 1 118 ? 9.32 -0.261 -6.715 1 98.5 118 ALA A C 1
ATOM 862 O O . ALA A 1 118 ? 10.258 0.416 -7.145 1 98.5 118 ALA A O 1
ATOM 863 N N . ARG A 1 119 ? 8.711 -0.019 -5.617 1 98.12 119 ARG A N 1
ATOM 864 C CA . ARG A 1 119 ? 9.18 1.076 -4.773 1 98.12 119 ARG A CA 1
ATOM 865 C C . ARG A 1 119 ? 10.586 0.797 -4.242 1 98.12 119 ARG A C 1
ATOM 867 O O . ARG A 1 119 ? 11.359 1.725 -4.016 1 98.12 119 ARG A O 1
ATOM 874 N N . ARG A 1 120 ? 10.914 -0.504 -4.152 1 98.06 120 ARG A N 1
ATOM 875 C CA . ARG A 1 120 ? 12.172 -0.86 -3.492 1 98.06 120 ARG A CA 1
ATOM 876 C C . ARG A 1 120 ? 13.047 -1.715 -4.402 1 98.06 120 ARG A C 1
ATOM 878 O O . ARG A 1 120 ? 14.266 -1.734 -4.258 1 98.06 120 ARG A O 1
ATOM 885 N N . PHE A 1 121 ? 12.391 -2.447 -5.293 1 98.25 121 PHE A N 1
ATOM 886 C CA . PHE A 1 121 ? 13.109 -3.383 -6.148 1 98.25 121 PHE A CA 1
ATOM 887 C C . PHE A 1 121 ? 13.195 -2.854 -7.574 1 98.25 121 PHE A C 1
ATOM 889 O O . PHE A 1 121 ? 12.18 -2.48 -8.172 1 98.25 121 PHE A O 1
ATOM 896 N N . ALA A 1 122 ? 14.344 -2.896 -8.141 1 95.25 122 ALA A N 1
ATOM 897 C CA . ALA A 1 122 ? 14.539 -2.436 -9.508 1 95.25 122 ALA A CA 1
ATOM 898 C C . ALA A 1 122 ? 14.102 -3.494 -10.516 1 95.25 122 ALA A C 1
ATOM 900 O O . ALA A 1 122 ? 13.719 -3.168 -11.641 1 95.25 122 ALA A O 1
ATOM 901 N N . ASN A 1 123 ? 14.18 -4.785 -10.07 1 97.56 123 ASN A N 1
ATOM 902 C CA . ASN A 1 123 ? 13.852 -5.898 -10.953 1 97.56 123 ASN A CA 1
ATOM 903 C C . ASN A 1 123 ? 12.602 -6.637 -10.484 1 97.56 123 ASN A C 1
ATOM 905 O O . ASN A 1 123 ? 12.695 -7.637 -9.773 1 97.56 123 ASN A O 1
ATOM 909 N N . VAL A 1 124 ? 11.469 -6.145 -11.008 1 98.81 124 VAL A N 1
ATOM 910 C CA . VAL A 1 124 ? 10.18 -6.723 -10.648 1 98.81 124 VAL A CA 1
ATOM 911 C C . VAL A 1 124 ? 9.609 -7.5 -11.836 1 98.81 124 VAL A C 1
ATOM 913 O O . VAL A 1 124 ? 9.617 -7.008 -12.961 1 98.81 124 VAL A O 1
ATOM 916 N N . TYR A 1 125 ? 9.188 -8.68 -11.562 1 98.88 125 TYR A N 1
ATOM 917 C CA . TYR A 1 125 ? 8.516 -9.539 -12.539 1 98.88 125 TYR A CA 1
ATOM 918 C C . TYR A 1 125 ? 7.094 -9.859 -12.094 1 98.88 125 TYR A C 1
ATOM 920 O O . TYR A 1 125 ? 6.895 -10.438 -11.023 1 98.88 125 TYR A O 1
ATOM 928 N N . GLY A 1 126 ? 6.121 -9.406 -12.875 1 98.75 126 GLY A N 1
ATOM 929 C CA . GLY A 1 126 ? 4.75 -9.82 -12.633 1 98.75 126 GLY A CA 1
ATOM 930 C C . GLY A 1 126 ? 4.441 -11.203 -13.172 1 98.75 126 GLY A C 1
ATOM 931 O O . GLY A 1 126 ? 4.926 -11.578 -14.242 1 98.75 126 GLY A O 1
ATOM 932 N N . ALA A 1 127 ? 3.639 -11.914 -12.445 1 98.75 127 ALA A N 1
ATOM 933 C CA . ALA A 1 127 ? 3.184 -13.227 -12.914 1 98.75 127 ALA A CA 1
ATOM 934 C C . ALA A 1 127 ? 1.687 -13.398 -12.68 1 98.75 127 ALA A C 1
ATOM 936 O O . ALA A 1 127 ? 1.193 -13.172 -11.578 1 98.75 127 ALA A O 1
ATOM 937 N N . SER A 1 128 ? 0.983 -13.672 -13.695 1 98.19 128 SER A N 1
ATOM 938 C CA . SER A 1 128 ? -0.408 -14.102 -13.602 1 98.19 128 SER A CA 1
ATOM 939 C C . SER A 1 128 ? -0.511 -15.625 -13.5 1 98.19 128 SER A C 1
ATOM 941 O O . SER A 1 128 ? -0.15 -16.344 -14.438 1 98.19 128 SER A O 1
ATOM 943 N N . ILE A 1 129 ? -1.001 -16.109 -12.391 1 97.38 129 ILE A N 1
ATOM 944 C CA . ILE A 1 129 ? -1.004 -17.547 -12.164 1 97.38 129 ILE A CA 1
ATOM 945 C C . ILE A 1 129 ? -2.438 -18.031 -11.969 1 97.38 129 ILE A C 1
ATOM 947 O O . ILE A 1 129 ? -3.211 -17.438 -11.219 1 97.38 129 ILE A O 1
ATOM 951 N N . LEU A 1 130 ? -2.844 -18.984 -12.703 1 94.75 130 LEU A N 1
ATOM 952 C CA . LEU A 1 130 ? -4.059 -19.766 -12.461 1 94.75 130 LEU A CA 1
ATOM 953 C C . LEU A 1 130 ? -3.73 -21.125 -11.867 1 94.75 130 LEU A C 1
ATOM 955 O O . LEU A 1 130 ? -3.133 -21.969 -12.531 1 94.75 130 LEU A O 1
ATOM 959 N N . VAL A 1 131 ? -3.969 -21.25 -10.656 1 94.25 131 VAL A N 1
ATOM 960 C CA . VAL A 1 131 ? -3.752 -22.516 -9.953 1 94.25 131 VAL A CA 1
ATOM 961 C C . VAL A 1 131 ? -4.859 -22.719 -8.922 1 94.25 131 VAL A C 1
ATOM 963 O O . VAL A 1 131 ? -5.023 -21.906 -8.008 1 94.25 131 VAL A O 1
ATOM 966 N N . PRO A 1 132 ? -5.68 -23.703 -9.078 1 91.81 132 PRO A N 1
ATOM 967 C CA . PRO A 1 132 ? -6.758 -23.953 -8.117 1 91.81 132 PRO A CA 1
ATOM 968 C C . PRO A 1 132 ? -6.266 -24.641 -6.836 1 91.81 132 PRO A C 1
ATOM 970 O O . PRO A 1 132 ? -6.742 -25.719 -6.48 1 91.81 132 PRO A O 1
ATOM 973 N N . ALA A 1 133 ? -5.383 -23.953 -6.156 1 91.88 133 ALA A N 1
ATOM 974 C CA . ALA A 1 133 ? -4.793 -24.516 -4.941 1 91.88 133 ALA A CA 1
ATOM 975 C C . ALA A 1 133 ? -5.703 -24.297 -3.738 1 91.88 133 ALA A C 1
ATOM 977 O O . ALA A 1 133 ? -6.234 -23.203 -3.549 1 91.88 133 ALA A O 1
ATOM 978 N N . ILE A 1 134 ? -5.875 -25.312 -2.949 1 89.44 134 ILE A N 1
ATOM 979 C CA . ILE A 1 134 ? -6.727 -25.266 -1.766 1 89.44 134 ILE A CA 1
ATOM 980 C C . ILE A 1 134 ? -5.895 -25.547 -0.517 1 89.44 134 ILE A C 1
ATOM 982 O O . ILE A 1 134 ? -5.227 -26.578 -0.429 1 89.44 134 ILE A O 1
ATOM 986 N N . TYR A 1 135 ? -5.883 -24.641 0.341 1 90.44 135 TYR A N 1
ATOM 987 C CA . TYR A 1 135 ? -5.246 -24.75 1.65 1 90.44 135 TYR A CA 1
ATOM 988 C C . TYR A 1 135 ? -6.227 -24.391 2.762 1 90.44 135 TYR A C 1
ATOM 990 O O . TYR A 1 135 ? -6.41 -23.219 3.086 1 90.44 135 TYR A O 1
ATOM 998 N N . THR A 1 136 ? -6.789 -25.453 3.363 1 84.31 136 THR A N 1
ATOM 999 C CA . THR A 1 136 ? -7.754 -25.25 4.434 1 84.31 136 THR A CA 1
ATOM 1000 C C . THR A 1 136 ? -7.309 -25.953 5.711 1 84.31 136 THR A C 1
ATOM 1002 O O . THR A 1 136 ? -7.84 -25.703 6.793 1 84.31 136 THR A O 1
ATOM 1005 N N . GLU A 1 137 ? -6.312 -26.812 5.582 1 89.31 137 GLU A N 1
ATOM 1006 C CA . GLU A 1 137 ? -5.77 -27.547 6.711 1 89.31 137 GLU A CA 1
ATOM 1007 C C . GLU A 1 137 ? -4.246 -27.453 6.758 1 89.31 137 GLU A C 1
ATOM 1009 O O . GLU A 1 137 ? -3.58 -27.625 5.73 1 89.31 137 GLU A O 1
ATOM 1014 N N . THR A 1 138 ? -3.795 -27.266 7.992 1 93.5 138 THR A N 1
ATOM 1015 C CA . THR A 1 138 ? -2.354 -27.172 8.188 1 93.5 138 THR A CA 1
ATOM 1016 C C . THR A 1 138 ? -1.645 -28.391 7.613 1 93.5 138 THR A C 1
ATOM 1018 O O . THR A 1 138 ? -2.062 -29.531 7.855 1 93.5 138 THR A O 1
ATOM 1021 N N . GLY A 1 139 ? -0.683 -28.156 6.719 1 96.5 139 GLY A N 1
ATOM 1022 C CA . GLY A 1 139 ? 0.179 -29.203 6.203 1 96.5 139 GLY A CA 1
ATOM 1023 C C . GLY A 1 139 ? -0.365 -29.859 4.945 1 96.5 139 GLY A C 1
ATOM 1024 O O . GLY A 1 139 ? 0.284 -30.734 4.363 1 96.5 139 GLY A O 1
ATOM 1025 N N . ARG A 1 140 ? -1.542 -29.422 4.523 1 95.62 140 ARG A N 1
ATOM 1026 C CA . ARG A 1 140 ? -2.164 -30.062 3.365 1 95.62 140 ARG A CA 1
ATOM 1027 C C . ARG A 1 140 ? -2.521 -29.031 2.301 1 95.62 140 ARG A C 1
ATOM 1029 O O . ARG A 1 140 ? -3.088 -27.984 2.609 1 95.62 140 ARG A O 1
ATOM 1036 N N . VAL A 1 141 ? -2.107 -29.312 1.076 1 94.94 141 VAL A N 1
ATOM 1037 C CA . VAL A 1 141 ? -2.52 -28.516 -0.071 1 94.94 141 VAL A CA 1
ATOM 1038 C C . VAL A 1 141 ? -3.029 -29.438 -1.184 1 94.94 141 VAL A C 1
ATOM 1040 O O . VAL A 1 141 ? -2.443 -30.484 -1.45 1 94.94 141 VAL A O 1
ATOM 1043 N N . LYS A 1 142 ? -4.156 -29.094 -1.774 1 93.69 142 LYS A N 1
ATOM 1044 C CA . LYS A 1 142 ? -4.742 -29.797 -2.908 1 93.69 142 LYS A CA 1
ATOM 1045 C C . LYS A 1 142 ? -4.75 -28.922 -4.156 1 93.69 142 LYS A C 1
ATOM 1047 O O . LYS A 1 142 ? -5.137 -27.75 -4.098 1 93.69 142 LYS A O 1
ATOM 1052 N N . VAL A 1 143 ? -4.246 -29.453 -5.227 1 94 143 VAL A N 1
ATOM 1053 C CA . VAL A 1 143 ? -4.344 -28.812 -6.535 1 94 143 VAL A CA 1
ATOM 1054 C C . VAL A 1 143 ? -4.902 -29.797 -7.555 1 94 143 VAL A C 1
ATOM 1056 O O . VAL A 1 143 ? -4.164 -30.641 -8.078 1 94 143 VAL A O 1
ATOM 1059 N N . LEU A 1 144 ? -6.172 -29.609 -7.852 1 91.5 144 LEU A N 1
ATOM 1060 C CA . LEU A 1 144 ? -6.844 -30.578 -8.703 1 91.5 144 LEU A CA 1
ATOM 1061 C C . LEU A 1 144 ? -7.012 -30.031 -10.117 1 91.5 144 LEU A C 1
ATOM 1063 O O . LEU A 1 144 ? -8.141 -29.891 -10.602 1 91.5 144 LEU A O 1
ATOM 1067 N N . SER A 1 145 ? -5.914 -29.75 -10.656 1 93 145 SER A N 1
ATOM 1068 C CA . SER A 1 145 ? -5.789 -29.406 -12.07 1 93 145 SER A CA 1
ATOM 1069 C C . SER A 1 145 ? -4.887 -30.391 -12.805 1 93 145 SER A C 1
ATOM 1071 O O . SER A 1 145 ? -4.09 -31.094 -12.18 1 93 145 SER A O 1
ATOM 1073 N N . GLY A 1 146 ? -5.125 -30.484 -14.062 1 92.38 146 GLY A N 1
ATOM 1074 C CA . GLY A 1 146 ? -4.27 -31.344 -14.859 1 92.38 146 GLY A CA 1
ATOM 1075 C C . GLY A 1 146 ? -4.332 -31.047 -16.344 1 92.38 146 GLY A C 1
ATOM 1076 O O . GLY A 1 146 ? -5.27 -30.391 -16.812 1 92.38 146 GLY A O 1
ATOM 1077 N N . PRO A 1 147 ? -3.24 -31.5 -17.172 1 93.56 147 PRO A N 1
ATOM 1078 C CA . PRO A 1 147 ? -2.137 -32.312 -16.672 1 93.56 147 PRO A CA 1
ATOM 1079 C C . PRO A 1 147 ? -1.135 -31.531 -15.836 1 93.56 147 PRO A C 1
ATOM 1081 O O . PRO A 1 147 ? -0.472 -32.094 -14.961 1 93.56 147 PRO A O 1
ATOM 1084 N N . GLN A 1 148 ? -1.04 -30.234 -16.094 1 96.25 148 GLN A N 1
ATOM 1085 C CA . GLN A 1 148 ? -0.074 -29.422 -15.359 1 96.25 148 GLN A CA 1
ATOM 1086 C C . GLN A 1 148 ? -0.703 -28.812 -14.109 1 96.25 148 GLN A C 1
ATOM 1088 O O . GLN A 1 148 ? -1.928 -28.797 -13.969 1 96.25 148 GLN A O 1
ATOM 1093 N N . LEU A 1 149 ? 0.187 -28.328 -13.32 1 95.31 149 LEU A N 1
ATOM 1094 C CA . LEU A 1 149 ? -0.193 -27.734 -12.047 1 95.31 149 LEU A CA 1
ATOM 1095 C C . LEU A 1 149 ? -0.945 -26.422 -12.273 1 95.31 149 LEU A C 1
ATOM 1097 O O . LEU A 1 149 ? -1.997 -26.188 -11.672 1 95.31 149 LEU A O 1
ATOM 1101 N N . ALA A 1 150 ? -0.351 -25.609 -13.125 1 96.88 150 ALA A N 1
ATOM 1102 C CA . ALA A 1 150 ? -0.785 -24.219 -13.203 1 96.88 150 ALA A CA 1
ATOM 1103 C C . ALA A 1 150 ? -0.567 -23.656 -14.602 1 96.88 150 ALA A C 1
ATOM 1105 O O . ALA A 1 150 ? 0.184 -24.219 -15.398 1 96.88 150 ALA A O 1
ATOM 1106 N N . LEU A 1 151 ? -1.3 -22.656 -14.938 1 96.94 151 LEU A N 1
ATOM 1107 C CA . LEU A 1 151 ? -1.025 -21.734 -16.047 1 96.94 151 LEU A CA 1
ATOM 1108 C C . LEU A 1 151 ? -0.391 -20.438 -15.523 1 96.94 151 LEU A C 1
ATOM 1110 O O . LEU A 1 151 ? -0.958 -19.766 -14.664 1 96.94 151 LEU A O 1
ATOM 1114 N N . VAL A 1 152 ? 0.841 -20.109 -16.047 1 98.31 152 VAL A N 1
ATOM 1115 C CA . VAL A 1 152 ? 1.54 -18.938 -15.523 1 98.31 152 VAL A CA 1
ATOM 1116 C C . VAL A 1 152 ? 2.039 -18.062 -16.672 1 98.31 152 VAL A C 1
ATOM 1118 O O . VAL A 1 152 ? 2.697 -18.562 -17.594 1 98.31 152 VAL A O 1
ATOM 1121 N N . THR A 1 153 ? 1.701 -16.797 -16.672 1 98.56 153 THR A N 1
ATOM 1122 C CA . THR A 1 153 ? 2.281 -15.789 -17.562 1 98.56 153 THR A CA 1
ATOM 1123 C C . THR A 1 153 ? 3.223 -14.867 -16.797 1 98.56 153 THR A C 1
ATOM 1125 O O . THR A 1 153 ? 2.85 -14.328 -15.75 1 98.56 153 THR A O 1
ATOM 1128 N N . VAL A 1 154 ? 4.453 -14.75 -17.266 1 98.75 154 VAL A N 1
ATOM 1129 C CA . VAL A 1 154 ? 5.473 -13.984 -16.547 1 98.75 154 VAL A CA 1
ATOM 1130 C C . VAL A 1 154 ? 6.023 -12.891 -17.453 1 98.75 154 VAL A C 1
ATOM 1132 O O . VAL A 1 154 ? 6.195 -13.102 -18.656 1 98.75 154 VAL A O 1
ATOM 1135 N N . GLY A 1 155 ? 6.246 -11.758 -16.922 1 98.75 155 GLY A N 1
ATOM 1136 C CA . GLY A 1 155 ? 6.926 -10.672 -17.609 1 98.75 155 GLY A CA 1
ATOM 1137 C C . GLY A 1 155 ? 7.539 -9.656 -16.672 1 98.75 155 GLY A C 1
ATOM 1138 O O . GLY A 1 155 ? 7.258 -9.672 -15.469 1 98.75 155 GLY A O 1
ATOM 1139 N N . ARG A 1 156 ? 8.414 -8.828 -17.219 1 98.44 156 ARG A N 1
ATOM 1140 C CA . ARG A 1 156 ? 8.977 -7.734 -16.438 1 98.44 156 ARG A CA 1
ATOM 1141 C C . ARG A 1 156 ? 7.945 -6.641 -16.188 1 98.44 156 ARG A C 1
ATOM 1143 O O . ARG A 1 156 ? 7.082 -6.395 -17.031 1 98.44 156 ARG A O 1
ATOM 1150 N N . PHE A 1 157 ? 7.918 -6.098 -15.109 1 98.25 157 PHE A N 1
ATOM 1151 C CA . PHE A 1 157 ? 7.098 -4.941 -14.766 1 98.25 157 PHE A CA 1
ATOM 1152 C C . PHE A 1 157 ? 7.918 -3.656 -14.844 1 98.25 157 PHE A C 1
ATOM 1154 O O . PHE A 1 157 ? 9.039 -3.6 -14.336 1 98.25 157 PHE A O 1
ATOM 1161 N N . PRO A 1 158 ? 7.562 -2.625 -15.5 1 96.75 158 PRO A N 1
ATOM 1162 C CA . PRO A 1 158 ? 6.215 -2.467 -16.047 1 96.75 158 PRO A CA 1
ATOM 1163 C C . PRO A 1 158 ? 6.074 -3.088 -17.438 1 96.75 158 PRO A C 1
ATOM 1165 O O . PRO A 1 158 ? 4.957 -3.268 -17.922 1 96.75 158 PRO A O 1
ATOM 1168 N N . SER A 1 159 ? 7.176 -3.402 -18.094 1 96.88 159 SER A N 1
ATOM 1169 C CA . SER A 1 159 ? 7.109 -4.02 -19.406 1 96.88 159 SER A CA 1
ATOM 1170 C C . SER A 1 159 ? 8.43 -4.68 -19.781 1 96.88 159 SER A C 1
ATOM 1172 O O . SER A 1 159 ? 9.469 -4.391 -19.188 1 96.88 159 SER A O 1
ATOM 1174 N N . GLY A 1 160 ? 8.289 -5.625 -20.656 1 97.69 160 GLY A N 1
ATOM 1175 C CA . GLY A 1 160 ? 9.484 -6.215 -21.234 1 97.69 160 GLY A CA 1
ATOM 1176 C C . GLY A 1 160 ? 9.719 -7.641 -20.766 1 97.69 160 GLY A C 1
ATOM 1177 O O . GLY A 1 160 ? 8.852 -8.25 -20.141 1 97.69 160 GLY A O 1
ATOM 1178 N N . ARG A 1 161 ? 10.812 -8.172 -21.297 1 97.94 161 ARG A N 1
ATOM 1179 C CA . ARG A 1 161 ? 11.352 -9.484 -20.953 1 97.94 161 ARG A CA 1
ATOM 1180 C C . ARG A 1 161 ? 12.875 -9.453 -20.906 1 97.94 161 ARG A C 1
ATOM 1182 O O . ARG A 1 161 ? 13.5 -8.531 -21.438 1 97.94 161 ARG A O 1
ATOM 1189 N N . ASP A 1 162 ? 13.414 -10.359 -20.172 1 98.06 162 ASP A N 1
ATOM 1190 C CA . ASP A 1 162 ? 14.867 -10.484 -20.125 1 98.06 162 ASP A CA 1
ATOM 1191 C C . ASP A 1 162 ? 15.289 -11.914 -19.812 1 98.06 162 ASP A C 1
ATOM 1193 O O . ASP A 1 162 ? 14.461 -12.828 -19.844 1 98.06 162 ASP A O 1
ATOM 1197 N N . ALA A 1 163 ? 16.547 -12.109 -19.578 1 98.19 163 ALA A N 1
ATOM 1198 C CA . ALA A 1 163 ? 17.078 -13.453 -19.344 1 98.19 163 ALA A CA 1
ATOM 1199 C C . ALA A 1 163 ? 16.5 -14.07 -18.078 1 98.19 163 ALA A C 1
ATOM 1201 O O . ALA A 1 163 ? 16.297 -15.281 -18.016 1 98.19 163 ALA A O 1
ATOM 1202 N N . VAL A 1 164 ? 16.203 -13.234 -17.109 1 98.31 164 VAL A N 1
ATOM 1203 C CA . VAL A 1 164 ? 15.672 -13.727 -15.844 1 98.31 164 VAL A CA 1
ATOM 1204 C C . VAL A 1 164 ? 14.25 -14.227 -16.047 1 98.31 164 VAL A C 1
ATOM 1206 O O . VAL A 1 164 ? 13.906 -15.336 -15.609 1 98.31 164 VAL A O 1
ATOM 1209 N N . SER A 1 165 ? 13.398 -13.453 -16.75 1 98.5 165 SER A N 1
ATOM 1210 C CA . SER A 1 165 ? 12.039 -13.906 -17 1 98.5 165 SER A CA 1
ATOM 1211 C C . SER A 1 165 ? 12.023 -15.172 -17.859 1 98.5 165 SER A C 1
ATOM 1213 O O . SER A 1 165 ? 11.195 -16.062 -17.641 1 98.5 165 SER A O 1
ATOM 1215 N N . ALA A 1 166 ? 12.969 -15.289 -18.781 1 98.62 166 ALA A N 1
ATOM 1216 C CA . ALA A 1 166 ? 13.078 -16.5 -19.594 1 98.62 166 ALA A CA 1
ATOM 1217 C C . ALA A 1 166 ? 13.422 -17.719 -18.75 1 98.62 166 ALA A C 1
ATOM 1219 O O . ALA A 1 166 ? 12.836 -18.781 -18.906 1 98.62 166 ALA A O 1
ATOM 1220 N N . GLN A 1 167 ? 14.336 -17.516 -17.859 1 98.69 167 GLN A N 1
ATOM 1221 C CA . GLN A 1 167 ? 14.742 -18.609 -16.984 1 98.69 167 GLN A CA 1
ATOM 1222 C C . GLN A 1 167 ? 13.625 -19.016 -16.031 1 98.69 167 GLN A C 1
ATOM 1224 O O . GLN A 1 167 ? 13.414 -20.203 -15.773 1 98.69 167 GLN A O 1
ATOM 1229 N N . ILE A 1 168 ? 12.875 -18.016 -15.492 1 98.81 168 ILE A N 1
ATOM 1230 C CA . ILE A 1 168 ? 11.742 -18.297 -14.625 1 98.81 168 ILE A CA 1
ATOM 1231 C C . ILE A 1 168 ? 10.719 -19.156 -15.359 1 98.81 168 ILE A C 1
ATOM 1233 O O . ILE A 1 168 ? 10.234 -20.156 -14.828 1 98.81 168 ILE A O 1
ATOM 1237 N N . VAL A 1 169 ? 10.445 -18.828 -16.594 1 98.69 169 VAL A N 1
ATOM 1238 C CA . VAL A 1 169 ? 9.461 -19.547 -17.406 1 98.69 169 VAL A CA 1
ATOM 1239 C C . VAL A 1 169 ? 9.953 -20.969 -17.672 1 98.69 169 VAL A C 1
ATOM 1241 O O . VAL A 1 169 ? 9.188 -21.922 -17.562 1 98.69 169 VAL A O 1
ATOM 1244 N N . ALA A 1 170 ? 11.211 -21.109 -17.984 1 98.69 170 ALA A N 1
ATOM 1245 C CA . ALA A 1 170 ? 11.789 -22.422 -18.219 1 98.69 170 ALA A CA 1
ATOM 1246 C C . ALA A 1 170 ? 11.68 -23.312 -16.984 1 98.69 170 ALA A C 1
ATOM 1248 O O . ALA A 1 170 ? 11.297 -24.484 -17.078 1 98.69 170 ALA A O 1
ATOM 1249 N N . ASP A 1 171 ? 11.977 -22.75 -15.867 1 98.75 171 ASP A N 1
ATOM 1250 C CA . ASP A 1 171 ? 11.953 -23.516 -14.625 1 98.75 171 ASP A CA 1
ATOM 1251 C C . ASP A 1 171 ? 10.523 -23.875 -14.227 1 98.75 171 ASP A C 1
ATOM 1253 O O . ASP A 1 171 ? 10.258 -24.969 -13.75 1 98.75 171 ASP A O 1
ATOM 1257 N N . LEU A 1 172 ? 9.602 -22.938 -14.453 1 98.75 172 LEU A N 1
ATOM 1258 C CA . LEU A 1 172 ? 8.203 -23.234 -14.18 1 98.75 172 LEU A CA 1
ATOM 1259 C C . LEU A 1 172 ? 7.688 -24.344 -15.086 1 98.75 172 LEU A C 1
ATOM 1261 O O . LEU A 1 172 ? 6.926 -25.203 -14.641 1 98.75 172 LEU A O 1
ATOM 1265 N N . THR A 1 173 ? 8.117 -24.312 -16.297 1 98.25 173 THR A N 1
ATOM 1266 C CA . THR A 1 173 ? 7.727 -25.359 -17.234 1 98.25 173 THR A CA 1
ATOM 1267 C C . THR A 1 173 ? 8.25 -26.703 -16.781 1 98.25 173 THR A C 1
ATOM 1269 O O . THR A 1 173 ? 7.512 -27.703 -16.766 1 98.25 173 THR A O 1
ATOM 1272 N N . ARG A 1 174 ? 9.461 -26.734 -16.359 1 98.31 174 ARG A N 1
ATOM 1273 C CA . ARG A 1 174 ? 10.047 -27.969 -15.828 1 98.31 174 ARG A CA 1
ATOM 1274 C C . ARG A 1 174 ? 9.32 -28.422 -14.562 1 98.31 174 ARG A C 1
ATOM 1276 O O . ARG A 1 174 ? 9.234 -29.625 -14.289 1 98.31 174 ARG A O 1
ATOM 1283 N N . ALA A 1 175 ? 8.797 -27.422 -13.867 1 98.06 175 ALA A N 1
ATOM 1284 C CA . ALA A 1 175 ? 8.102 -27.703 -12.609 1 98.06 175 ALA A CA 1
ATOM 1285 C C . ALA A 1 175 ? 6.602 -27.859 -12.836 1 98.06 175 ALA A C 1
ATOM 1287 O O . ALA A 1 175 ? 5.793 -27.391 -12.031 1 98.06 175 ALA A O 1
ATOM 1288 N N . ASN A 1 176 ? 6.234 -28.344 -13.977 1 97.56 176 ASN A N 1
ATOM 1289 C CA . ASN A 1 176 ? 4.883 -28.828 -14.234 1 97.56 176 ASN A CA 1
ATOM 1290 C C . ASN A 1 176 ? 3.893 -27.672 -14.359 1 97.56 176 ASN A C 1
ATOM 1292 O O . ASN A 1 176 ? 2.789 -27.734 -13.812 1 97.56 176 ASN A O 1
ATOM 1296 N N . SER A 1 177 ? 4.23 -26.547 -14.984 1 97.69 177 SER A N 1
ATOM 1297 C CA . SER A 1 177 ? 3.324 -25.453 -15.305 1 97.69 177 SER A CA 1
ATOM 1298 C C . SER A 1 177 ? 3.318 -25.172 -16.797 1 97.69 177 SER A C 1
ATOM 1300 O O . SER A 1 177 ? 4.32 -25.391 -17.484 1 97.69 177 SER A O 1
ATOM 1302 N N . LEU A 1 178 ? 2.17 -24.828 -17.297 1 97.81 178 LEU A N 1
ATOM 1303 C CA . LEU A 1 178 ? 2.121 -24.141 -18.594 1 97.81 178 LEU A CA 1
ATOM 1304 C C . LEU A 1 178 ? 2.521 -22.672 -18.453 1 97.81 178 LEU A C 1
ATOM 1306 O O . LEU A 1 178 ? 1.704 -21.844 -18.047 1 97.81 178 LEU A O 1
ATOM 1310 N N . ALA A 1 179 ? 3.781 -22.422 -18.766 1 98.19 179 ALA A N 1
ATOM 1311 C CA . ALA A 1 179 ? 4.305 -21.078 -18.516 1 98.19 179 ALA A CA 1
ATOM 1312 C C . ALA A 1 179 ? 4.668 -20.375 -19.812 1 98.19 179 ALA A C 1
ATOM 1314 O O . ALA A 1 179 ? 5.152 -21 -20.75 1 98.19 179 ALA A O 1
ATOM 1315 N N . GLU A 1 180 ? 4.441 -19.141 -19.922 1 98.38 180 GLU A N 1
ATOM 1316 C CA . GLU A 1 180 ? 4.848 -18.344 -21.062 1 98.38 180 GLU A CA 1
ATOM 1317 C C . GLU A 1 180 ? 5.363 -16.969 -20.625 1 98.38 180 GLU A C 1
ATOM 1319 O O . GLU A 1 180 ? 5.016 -16.484 -19.547 1 98.38 180 GLU A O 1
ATOM 1324 N N . GLU A 1 181 ? 6.164 -16.406 -21.438 1 98.06 181 GLU A N 1
ATOM 1325 C CA . GLU A 1 181 ? 6.73 -15.07 -21.234 1 98.06 181 GLU A CA 1
ATOM 1326 C C . GLU A 1 181 ? 6.008 -14.031 -22.078 1 98.06 181 GLU A C 1
ATOM 1328 O O . GLU A 1 181 ? 5.715 -14.266 -23.25 1 98.06 181 GLU A O 1
ATOM 1333 N N . ARG A 1 182 ? 5.684 -12.914 -21.422 1 97.88 182 ARG A N 1
ATOM 1334 C CA . ARG A 1 182 ? 5.039 -11.812 -22.141 1 97.88 182 ARG A CA 1
ATOM 1335 C C . ARG A 1 182 ? 5.699 -10.484 -21.781 1 97.88 182 ARG A C 1
ATOM 1337 O O . ARG A 1 182 ? 6.051 -10.242 -20.625 1 97.88 182 ARG A O 1
ATOM 1344 N N . GLU A 1 183 ? 5.793 -9.547 -22.734 1 97.88 183 GLU A N 1
ATOM 1345 C CA . GLU A 1 183 ? 6.367 -8.227 -22.484 1 97.88 183 GLU A CA 1
ATOM 1346 C C . GLU A 1 183 ? 5.328 -7.266 -21.922 1 97.88 183 GLU A C 1
ATOM 1348 O O . GLU A 1 183 ? 5.668 -6.188 -21.422 1 97.88 183 GLU A O 1
ATOM 1353 N N . ASP A 1 184 ? 4.062 -7.684 -22.047 1 98.12 184 ASP A N 1
ATOM 1354 C CA . ASP A 1 184 ? 2.957 -6.832 -21.625 1 98.12 184 ASP A CA 1
ATOM 1355 C C . ASP A 1 184 ? 2.207 -7.453 -20.453 1 98.12 184 ASP A C 1
ATOM 1357 O O . ASP A 1 184 ? 0.981 -7.578 -20.484 1 98.12 184 ASP A O 1
ATOM 1361 N N . ILE A 1 185 ? 2.936 -7.742 -19.406 1 98.31 185 ILE A N 1
ATOM 1362 C CA . ILE A 1 185 ? 2.42 -8.523 -18.281 1 98.31 185 ILE A CA 1
ATOM 1363 C C . ILE A 1 185 ? 1.242 -7.793 -17.641 1 98.31 185 ILE A C 1
ATOM 1365 O O . ILE A 1 185 ? 0.316 -8.422 -17.125 1 98.31 185 ILE A O 1
ATOM 1369 N N . GLN A 1 186 ? 1.203 -6.473 -17.703 1 98.19 186 GLN A N 1
ATOM 1370 C CA . GLN A 1 186 ? 0.13 -5.707 -17.078 1 98.19 186 GLN A CA 1
ATOM 1371 C C . GLN A 1 186 ? -1.216 -6.016 -17.734 1 98.19 186 GLN A C 1
ATOM 1373 O O . GLN A 1 186 ? -2.252 -5.992 -17.062 1 98.19 186 GLN A O 1
ATOM 1378 N N . ARG A 1 187 ? -1.213 -6.34 -19.062 1 98.62 187 ARG A N 1
ATOM 1379 C CA . ARG A 1 187 ? -2.447 -6.707 -19.75 1 98.62 187 ARG A CA 1
ATOM 1380 C C . ARG A 1 187 ? -2.994 -8.031 -19.219 1 98.62 187 ARG A C 1
ATOM 1382 O O . ARG A 1 187 ? -4.207 -8.18 -19.062 1 98.62 187 ARG A O 1
ATOM 1389 N N . TRP A 1 188 ? -2.1 -8.906 -18.922 1 98.31 188 TRP A N 1
ATOM 1390 C CA . TRP A 1 188 ? -2.492 -10.227 -18.438 1 98.31 188 TRP A CA 1
ATOM 1391 C C . TRP A 1 188 ? -2.961 -10.164 -17 1 98.31 188 TRP A C 1
ATOM 1393 O O . TRP A 1 188 ? -3.906 -10.859 -16.609 1 98.31 188 TRP A O 1
ATOM 1403 N N . LYS A 1 189 ? -2.295 -9.336 -16.219 1 98.44 189 LYS A N 1
ATOM 1404 C CA . LYS A 1 189 ? -2.754 -9.109 -14.852 1 98.44 189 LYS A CA 1
ATOM 1405 C C . LYS A 1 189 ? -4.145 -8.484 -14.844 1 98.44 189 LYS A C 1
ATOM 1407 O O . LYS A 1 189 ? -5 -8.875 -14.047 1 98.44 189 LYS A O 1
ATOM 1412 N N . ALA A 1 190 ? -4.359 -7.52 -15.734 1 98.69 190 ALA A N 1
ATOM 1413 C CA . ALA A 1 190 ? -5.668 -6.875 -15.836 1 98.69 190 ALA A CA 1
ATOM 1414 C C . ALA A 1 190 ? -6.738 -7.879 -16.266 1 98.69 190 ALA A C 1
ATOM 1416 O O . ALA A 1 190 ? -7.852 -7.871 -15.734 1 98.69 190 ALA A O 1
ATOM 1417 N N . ALA A 1 191 ? -6.383 -8.75 -17.203 1 98.5 191 ALA A N 1
ATOM 1418 C CA . ALA A 1 191 ? -7.316 -9.773 -17.672 1 98.5 191 ALA A CA 1
ATOM 1419 C C . ALA A 1 191 ? -7.719 -10.703 -16.531 1 98.5 191 ALA A C 1
ATOM 1421 O O . ALA A 1 191 ? -8.891 -11.062 -16.391 1 98.5 191 ALA A O 1
ATOM 1422 N N . LYS A 1 192 ? -6.762 -11.047 -15.742 1 97.94 192 LYS A N 1
ATOM 1423 C CA . LYS A 1 192 ? -7.062 -11.93 -14.617 1 97.94 192 LYS A CA 1
ATOM 1424 C C . LYS A 1 192 ? -7.957 -11.234 -13.602 1 97.94 192 LYS A C 1
ATOM 1426 O O . LYS A 1 192 ? -8.828 -11.859 -13 1 97.94 192 LYS A O 1
ATOM 1431 N N . LEU A 1 193 ? -7.719 -9.945 -13.391 1 98.31 193 LEU A N 1
ATOM 1432 C CA . LEU A 1 193 ? -8.523 -9.195 -12.43 1 98.31 193 LEU A CA 1
ATOM 1433 C C . LEU A 1 193 ? -9.992 -9.195 -12.836 1 98.31 193 LEU A C 1
ATOM 1435 O O . LEU A 1 193 ? -10.875 -9.242 -11.984 1 98.31 193 LEU A O 1
ATOM 1439 N N . LEU A 1 194 ? -10.32 -9.227 -14.148 1 98.12 194 LEU A N 1
ATOM 1440 C CA . LEU A 1 194 ? -11.695 -9.281 -14.625 1 98.12 194 LEU A CA 1
ATOM 1441 C C . LEU A 1 194 ? -12.391 -10.555 -14.156 1 98.12 194 LEU A C 1
ATOM 1443 O O . LEU A 1 194 ? -13.594 -10.547 -13.914 1 98.12 194 LEU A O 1
ATOM 1447 N N . ARG A 1 195 ? -11.594 -11.555 -13.984 1 95.19 195 ARG A N 1
ATOM 1448 C CA . ARG A 1 195 ? -12.148 -12.812 -13.5 1 95.19 195 ARG A CA 1
ATOM 1449 C C . ARG A 1 195 ? -12.211 -12.828 -11.977 1 95.19 195 ARG A C 1
ATOM 1451 O O . ARG A 1 195 ? -13.195 -13.305 -11.398 1 95.19 195 ARG A O 1
ATOM 1458 N N . ASN A 1 196 ? -11.25 -12.211 -11.367 1 96.94 196 ASN A N 1
ATOM 1459 C CA . ASN A 1 196 ? -11.102 -12.273 -9.914 1 96.94 196 ASN A CA 1
ATOM 1460 C C . ASN A 1 196 ? -12.18 -11.453 -9.211 1 96.94 196 ASN A C 1
ATOM 1462 O O . ASN A 1 196 ? -12.516 -11.734 -8.062 1 96.94 196 ASN A O 1
ATOM 1466 N N . VAL A 1 197 ? -12.742 -10.461 -9.859 1 98.06 197 VAL A N 1
ATOM 1467 C CA . VAL A 1 197 ? -13.711 -9.602 -9.195 1 98.06 197 VAL A CA 1
ATOM 1468 C C . VAL A 1 197 ? -14.953 -10.414 -8.82 1 98.06 197 VAL A C 1
ATOM 1470 O O . VAL A 1 197 ? -15.727 -10.016 -7.949 1 98.06 197 VAL A O 1
ATOM 1473 N N . LYS A 1 198 ? -15.148 -11.602 -9.469 1 97.31 198 LYS A N 1
ATOM 1474 C CA . LYS A 1 198 ? -16.312 -12.43 -9.18 1 97.31 198 LYS A CA 1
ATOM 1475 C C . LYS A 1 198 ? -16.062 -13.352 -7.992 1 97.31 198 LYS A C 1
ATOM 1477 O O . LYS A 1 198 ? -16.984 -13.953 -7.457 1 97.31 198 LYS A O 1
ATOM 1482 N N . ASN A 1 199 ? -14.766 -13.484 -7.543 1 95.94 199 ASN A N 1
ATOM 1483 C CA . ASN A 1 199 ? -14.438 -14.391 -6.453 1 95.94 199 ASN A CA 1
ATOM 1484 C C . ASN A 1 199 ? -15.289 -14.117 -5.219 1 95.94 199 ASN A C 1
ATOM 1486 O O . ASN A 1 199 ? -15.68 -15.055 -4.512 1 95.94 199 ASN A O 1
ATOM 1490 N N . VAL A 1 200 ? -15.609 -12.875 -4.965 1 97.44 200 VAL A N 1
ATOM 1491 C CA . VAL A 1 200 ? -16.297 -12.438 -3.752 1 97.44 200 VAL A CA 1
ATOM 1492 C C . VAL A 1 200 ? -17.703 -13.023 -3.717 1 97.44 200 VAL A C 1
ATOM 1494 O O . VAL A 1 200 ? -18.297 -13.172 -2.645 1 97.44 200 VAL A O 1
ATOM 1497 N N . LEU A 1 201 ? -18.25 -13.414 -4.848 1 97.06 201 LEU A N 1
ATOM 1498 C CA . LEU A 1 201 ? -19.625 -13.906 -4.934 1 97.06 201 LEU A CA 1
ATOM 1499 C C . LEU A 1 201 ? -19.781 -15.234 -4.195 1 97.06 201 LEU A C 1
ATOM 1501 O O . LEU A 1 201 ? -20.875 -15.586 -3.762 1 97.06 201 LEU A O 1
ATOM 1505 N N . GLU A 1 202 ? -18.703 -15.914 -4.004 1 94.81 202 GLU A N 1
ATOM 1506 C CA . GLU A 1 202 ? -18.719 -17.188 -3.309 1 94.81 202 GLU A CA 1
ATOM 1507 C C . GLU A 1 202 ? -19.031 -17.016 -1.827 1 94.81 202 GLU A C 1
ATOM 1509 O O . GLU A 1 202 ? -19.328 -17.984 -1.126 1 94.81 202 GLU A O 1
ATOM 1514 N N . LEU A 1 203 ? -18.969 -15.805 -1.359 1 96.06 203 LEU A N 1
ATOM 1515 C CA . LEU A 1 203 ? -19.219 -15.531 0.05 1 96.06 203 LEU A CA 1
ATOM 1516 C C . LEU A 1 203 ? -20.719 -15.484 0.333 1 96.06 203 LEU A C 1
ATOM 1518 O O . LEU A 1 203 ? -21.141 -15.516 1.493 1 96.06 203 LEU A O 1
ATOM 1522 N N . PHE A 1 204 ? -21.531 -15.5 -0.737 1 97 204 PHE A N 1
ATOM 1523 C CA . PHE A 1 204 ? -22.953 -15.227 -0.559 1 97 204 PHE A CA 1
ATOM 1524 C C . PHE A 1 204 ? -23.797 -16.453 -0.906 1 97 204 PHE A C 1
ATOM 1526 O O . PHE A 1 204 ? -23.469 -17.188 -1.835 1 97 204 PHE A O 1
ATOM 1533 N N . ALA A 1 205 ? -24.891 -16.656 -0.122 1 97.31 205 ALA A N 1
ATOM 1534 C CA . ALA A 1 205 ? -25.938 -17.547 -0.594 1 97.31 205 ALA A CA 1
ATOM 1535 C C . ALA A 1 205 ? -26.656 -16.969 -1.808 1 97.31 205 ALA A C 1
ATOM 1537 O O . ALA A 1 205 ? -27.031 -15.789 -1.812 1 97.31 205 ALA A O 1
ATOM 1538 N N . SER A 1 206 ? -26.781 -17.797 -2.883 1 96.88 206 SER A N 1
ATOM 1539 C CA . SER A 1 206 ? -27.25 -17.188 -4.121 1 96.88 206 SER A CA 1
ATOM 1540 C C . SER A 1 206 ? -28 -18.203 -4.984 1 96.88 206 SER A C 1
ATOM 1542 O O . SER A 1 206 ? -27.844 -19.406 -4.816 1 96.88 206 SER A O 1
ATOM 1544 N N . THR A 1 207 ? -28.891 -17.703 -5.848 1 96.94 207 THR A N 1
ATOM 1545 C CA . THR A 1 207 ? -29.422 -18.469 -6.965 1 96.94 207 THR A CA 1
ATOM 1546 C C . THR A 1 207 ? -28.531 -18.312 -8.203 1 96.94 207 THR A C 1
ATOM 1548 O O . THR A 1 207 ? -27.75 -17.375 -8.297 1 96.94 207 THR A O 1
ATOM 1551 N N . PRO A 1 208 ? -28.625 -19.219 -9.102 1 96.12 208 PRO A N 1
ATOM 1552 C CA . PRO A 1 208 ? -27.859 -19.078 -10.344 1 96.12 208 PRO A CA 1
ATOM 1553 C C . PRO A 1 208 ? -28.156 -17.766 -11.07 1 96.12 208 PRO A C 1
ATOM 1555 O O . PRO A 1 208 ? -27.234 -17.172 -11.641 1 96.12 208 PRO A O 1
ATOM 1558 N N . GLU A 1 209 ? -29.359 -17.344 -10.953 1 97.19 209 GLU A N 1
ATOM 1559 C CA . GLU A 1 209 ? -29.75 -16.109 -11.625 1 97.19 209 GLU A CA 1
ATOM 1560 C C . GLU A 1 209 ? -29.078 -14.906 -10.977 1 97.19 209 GLU A C 1
ATOM 1562 O O . GLU A 1 209 ? -28.609 -14.008 -11.672 1 97.19 209 GLU A O 1
ATOM 1567 N N . GLU A 1 210 ? -29.031 -14.875 -9.695 1 97.75 210 GLU A N 1
ATOM 1568 C CA . GLU A 1 210 ? -28.391 -13.797 -8.961 1 97.75 210 GLU A CA 1
ATOM 1569 C C . GLU A 1 210 ? -26.891 -13.742 -9.266 1 97.75 210 GLU A C 1
ATOM 1571 O O . GLU A 1 210 ? -26.328 -12.656 -9.445 1 97.75 210 GLU A O 1
ATOM 1576 N N . LEU A 1 211 ? -26.312 -14.914 -9.32 1 97.12 211 LEU A N 1
ATOM 1577 C CA . LEU A 1 211 ? -24.875 -15.016 -9.594 1 97.12 211 LEU A CA 1
ATOM 1578 C C . LEU A 1 211 ? -24.547 -14.461 -10.984 1 97.12 211 LEU A C 1
ATOM 1580 O O . LEU A 1 211 ? -23.578 -13.719 -11.148 1 97.12 211 LEU A O 1
ATOM 1584 N N . GLU A 1 212 ? -25.344 -14.805 -11.891 1 97.44 212 GLU A N 1
ATOM 1585 C CA . GLU A 1 212 ? -25.141 -14.328 -13.25 1 97.44 212 GLU A CA 1
ATOM 1586 C C . GLU A 1 212 ? -25.297 -12.812 -13.344 1 97.44 212 GLU A C 1
ATOM 1588 O O . GLU A 1 212 ? -24.469 -12.141 -13.945 1 97.44 212 GLU A O 1
ATOM 1593 N N . GLN A 1 213 ? -26.312 -12.32 -12.695 1 97.81 213 GLN A N 1
ATOM 1594 C CA . GLN A 1 213 ? -26.594 -10.891 -12.727 1 97.81 213 GLN A CA 1
ATOM 1595 C C . GLN A 1 213 ? -25.469 -10.094 -12.07 1 97.81 213 GLN A C 1
ATOM 1597 O O . GLN A 1 213 ? -24.922 -9.172 -12.672 1 97.81 213 GLN A O 1
ATOM 1602 N N . ALA A 1 214 ? -25.156 -10.484 -10.883 1 98.38 214 ALA A N 1
ATOM 1603 C CA . ALA A 1 214 ? -24.125 -9.773 -10.133 1 98.38 214 ALA A CA 1
ATOM 1604 C C . ALA A 1 214 ? -22.75 -9.914 -10.812 1 98.38 214 ALA A C 1
ATOM 1606 O O . ALA A 1 214 ? -22 -8.938 -10.914 1 98.38 214 ALA A O 1
ATOM 1607 N N . GLY A 1 215 ? -22.453 -11.117 -11.289 1 98.31 215 GLY A N 1
ATOM 1608 C CA . GLY A 1 215 ? -21.188 -11.359 -11.969 1 98.31 215 GLY A CA 1
ATOM 1609 C C . GLY A 1 215 ? -21.016 -10.508 -13.211 1 98.31 215 GLY A C 1
ATOM 1610 O O . GLY A 1 215 ? -19.953 -9.898 -13.406 1 98.31 215 GLY A O 1
ATOM 1611 N N . HIS A 1 216 ? -22.062 -10.453 -13.992 1 98.38 216 HIS A N 1
ATOM 1612 C CA . HIS A 1 216 ? -22.016 -9.664 -15.219 1 98.38 216 HIS A CA 1
ATOM 1613 C C . HIS A 1 216 ? -21.812 -8.188 -14.914 1 98.38 216 HIS A C 1
ATOM 1615 O O . HIS A 1 216 ? -21 -7.52 -15.562 1 98.38 216 HIS A O 1
ATOM 1621 N N . ALA A 1 217 ? -22.516 -7.711 -13.945 1 98.56 217 ALA A N 1
ATOM 1622 C CA . ALA A 1 217 ? -22.438 -6.293 -13.594 1 98.56 217 ALA A CA 1
ATOM 1623 C C . ALA A 1 217 ? -21.047 -5.941 -13.047 1 98.56 217 ALA A C 1
ATOM 1625 O O . ALA A 1 217 ? -20.469 -4.914 -13.414 1 98.56 217 ALA A O 1
ATOM 1626 N N . MET A 1 218 ? -20.531 -6.793 -12.25 1 98.62 218 MET A N 1
ATOM 1627 C CA . MET A 1 218 ? -19.219 -6.559 -11.641 1 98.62 218 MET A CA 1
ATOM 1628 C C . MET A 1 218 ? -18.125 -6.555 -12.688 1 98.62 218 MET A C 1
ATOM 1630 O O . MET A 1 218 ? -17.219 -5.711 -12.656 1 98.62 218 MET A O 1
ATOM 1634 N N . VAL A 1 219 ? -18.203 -7.477 -13.633 1 98.81 219 VAL A N 1
ATOM 1635 C CA . VAL A 1 219 ? -17.188 -7.562 -14.68 1 98.81 219 VAL A CA 1
ATOM 1636 C C . VAL A 1 219 ? -17.297 -6.355 -15.609 1 98.81 219 VAL A C 1
ATOM 1638 O O . VAL A 1 219 ? -16.297 -5.793 -16.031 1 98.81 219 VAL A O 1
ATOM 1641 N N . ALA A 1 220 ? -18.484 -5.93 -15.883 1 98.75 220 ALA A N 1
ATOM 1642 C CA . ALA A 1 220 ? -18.688 -4.762 -16.734 1 98.75 220 ALA A CA 1
ATOM 1643 C C . ALA A 1 220 ? -18.094 -3.508 -16.109 1 98.75 220 ALA A C 1
ATOM 1645 O O . ALA A 1 220 ? -17.422 -2.73 -16.781 1 98.75 220 ALA A O 1
ATOM 1646 N N . GLU A 1 221 ? -18.359 -3.332 -14.82 1 98.62 221 GLU A N 1
ATOM 1647 C CA . GLU A 1 221 ? -17.75 -2.219 -14.094 1 98.62 221 GLU A CA 1
ATOM 1648 C C . GLU A 1 221 ? -16.234 -2.295 -14.141 1 98.62 221 GLU A C 1
ATOM 1650 O O . GLU A 1 221 ? -15.562 -1.284 -14.352 1 98.62 221 GLU A O 1
ATOM 1655 N N . ALA A 1 222 ? -15.711 -3.477 -13.922 1 98.88 222 ALA A N 1
ATOM 1656 C CA . ALA A 1 222 ? -14.266 -3.68 -13.898 1 98.88 222 ALA A CA 1
ATOM 1657 C C . ALA A 1 222 ? -13.633 -3.344 -15.25 1 98.88 222 ALA A C 1
ATOM 1659 O O . ALA A 1 222 ? -12.602 -2.67 -15.312 1 98.88 222 ALA A O 1
ATOM 1660 N N . GLU A 1 223 ? -14.273 -3.77 -16.266 1 98.81 223 GLU A N 1
ATOM 1661 C CA . GLU A 1 223 ? -13.773 -3.484 -17.609 1 98.81 223 GLU A CA 1
ATOM 1662 C C . GLU A 1 223 ? -13.734 -1.981 -17.875 1 98.81 223 GLU A C 1
ATOM 1664 O O . GLU A 1 223 ? -12.734 -1.463 -18.375 1 98.81 223 GLU A O 1
ATOM 1669 N N . GLN A 1 224 ? -14.812 -1.294 -17.5 1 98.75 224 GLN A N 1
ATOM 1670 C CA . GLN A 1 224 ? -14.883 0.146 -17.719 1 98.75 224 GLN A CA 1
ATOM 1671 C C . GLN A 1 224 ? -13.82 0.881 -16.906 1 98.75 224 GLN A C 1
ATOM 1673 O O . GLN A 1 224 ? -13.133 1.758 -17.438 1 98.75 224 GLN A O 1
ATOM 1678 N N . ALA A 1 225 ? -13.656 0.491 -15.688 1 98.75 225 ALA A N 1
ATOM 1679 C CA . ALA A 1 225 ? -12.68 1.15 -14.812 1 98.75 225 ALA A CA 1
ATOM 1680 C C . ALA A 1 225 ? -11.258 0.898 -15.297 1 98.75 225 ALA A C 1
ATOM 1682 O O . ALA A 1 225 ? -10.43 1.815 -15.32 1 98.75 225 ALA A O 1
ATOM 1683 N N . LEU A 1 226 ? -10.969 -0.374 -15.695 1 98.81 226 LEU A N 1
ATOM 1684 C CA . LEU A 1 226 ? -9.648 -0.728 -16.188 1 98.81 226 LEU A CA 1
ATOM 1685 C C . LEU A 1 226 ? -9.312 0.039 -17.453 1 98.81 226 LEU A C 1
ATOM 1687 O O . LEU A 1 226 ? -8.227 0.609 -17.578 1 98.81 226 LEU A O 1
ATOM 1691 N N . ARG A 1 227 ? -10.258 0.143 -18.344 1 98.62 227 ARG A N 1
ATOM 1692 C CA . ARG A 1 227 ? -10.039 0.865 -19.594 1 98.62 227 ARG A CA 1
ATOM 1693 C C . ARG A 1 227 ? -9.844 2.355 -19.344 1 98.62 227 ARG A C 1
ATOM 1695 O O . ARG A 1 227 ? -8.961 2.982 -19.938 1 98.62 227 ARG A O 1
ATOM 1702 N N . ALA A 1 228 ? -10.656 2.861 -18.469 1 98.44 228 ALA A N 1
ATOM 1703 C CA . ALA A 1 228 ? -10.531 4.273 -18.109 1 98.44 228 ALA A CA 1
ATOM 1704 C C . ALA A 1 228 ? -9.164 4.566 -17.516 1 98.44 228 ALA A C 1
ATOM 1706 O O . ALA A 1 228 ? -8.617 5.66 -17.703 1 98.44 228 ALA A O 1
ATOM 1707 N N . ALA A 1 229 ? -8.609 3.602 -16.906 1 97.56 229 ALA A N 1
ATOM 1708 C CA . ALA A 1 229 ? -7.309 3.75 -16.25 1 97.56 229 ALA A CA 1
ATOM 1709 C C . ALA A 1 229 ? -6.172 3.473 -17.234 1 97.56 229 ALA A C 1
ATOM 1711 O O . ALA A 1 229 ? -4.996 3.555 -16.875 1 97.56 229 ALA A O 1
ATOM 1712 N N . GLY A 1 230 ? -6.484 3.016 -18.422 1 97.31 230 GLY A N 1
ATOM 1713 C CA . GLY A 1 230 ? -5.484 2.842 -19.469 1 97.31 230 GLY A CA 1
ATOM 1714 C C . GLY A 1 230 ? -5.066 1.396 -19.656 1 97.31 230 GLY A C 1
ATOM 1715 O O . GLY A 1 230 ? -4.141 1.107 -20.422 1 97.31 230 GLY A O 1
ATOM 1716 N N . TYR A 1 231 ? -5.703 0.524 -19 1 98 231 TYR A N 1
ATOM 1717 C CA . TYR A 1 231 ? -5.391 -0.89 -19.172 1 98 231 TYR A CA 1
ATOM 1718 C C . TYR A 1 231 ? -6.09 -1.447 -20.406 1 98 231 TYR A C 1
ATOM 1720 O O . TYR A 1 231 ? -7.164 -0.976 -20.781 1 98 231 TYR A O 1
ATOM 1728 N N . ASP A 1 232 ? -5.43 -2.361 -21 1 98.25 232 ASP A N 1
ATOM 1729 C CA . ASP A 1 232 ? -5.957 -3.184 -22.078 1 98.25 232 ASP A CA 1
ATOM 1730 C C . ASP A 1 232 ? -5.859 -4.668 -21.734 1 98.25 232 ASP A C 1
ATOM 1732 O O . ASP A 1 232 ? -4.871 -5.324 -22.078 1 98.25 232 ASP A O 1
ATOM 1736 N N . PRO A 1 233 ? -6.863 -5.152 -21.047 1 98.5 233 PRO A N 1
ATOM 1737 C CA . PRO A 1 233 ? -6.801 -6.555 -20.625 1 98.5 233 PRO A CA 1
ATOM 1738 C C . PRO A 1 233 ? -6.57 -7.508 -21.797 1 98.5 233 PRO A C 1
ATOM 1740 O O . PRO A 1 233 ? -7.211 -7.367 -22.844 1 98.5 233 PRO A O 1
ATOM 1743 N N . ALA A 1 234 ? -5.629 -8.438 -21.594 1 98.25 234 ALA A N 1
ATOM 1744 C CA . ALA A 1 234 ? -5.301 -9.406 -22.641 1 98.25 234 ALA A CA 1
ATOM 1745 C C . ALA A 1 234 ? -6.484 -10.328 -22.922 1 98.25 234 ALA A C 1
ATOM 1747 O O . ALA A 1 234 ? -7.359 -10.5 -22.062 1 98.25 234 ALA A O 1
ATOM 1748 N N . ARG A 1 235 ? -6.543 -10.883 -24.188 1 95.88 235 ARG A N 1
ATOM 1749 C CA . ARG A 1 235 ? -7.539 -11.867 -24.578 1 95.88 235 ARG A CA 1
ATOM 1750 C C . ARG A 1 235 ? -6.941 -13.266 -24.625 1 95.88 235 ARG A C 1
ATOM 1752 O O . ARG A 1 235 ? -5.773 -13.445 -24.969 1 95.88 235 ARG A O 1
ATOM 1759 N N . ASN A 1 236 ? -7.734 -14.117 -24.203 1 91.75 236 ASN A N 1
ATOM 1760 C CA . ASN A 1 236 ? -7.285 -15.508 -24.172 1 91.75 236 ASN A CA 1
ATOM 1761 C C . ASN A 1 236 ? -6.641 -15.922 -25.484 1 91.75 236 ASN A C 1
ATOM 1763 O O . ASN A 1 236 ? -5.703 -16.734 -25.5 1 91.75 236 ASN A O 1
ATOM 1767 N N . GLU A 1 237 ? -7.113 -15.414 -26.578 1 93.94 237 GLU A N 1
ATOM 1768 C CA . GLU A 1 237 ? -6.625 -15.773 -27.906 1 93.94 237 GLU A CA 1
ATOM 1769 C C . GLU A 1 237 ? -5.18 -15.312 -28.094 1 93.94 237 GLU A C 1
ATOM 1771 O O . GLU A 1 237 ? -4.504 -15.758 -29.031 1 93.94 237 GLU A O 1
ATOM 1776 N N . GLU A 1 238 ? -4.738 -14.406 -27.234 1 96.31 238 GLU A N 1
ATOM 1777 C CA . GLU A 1 238 ? -3.379 -13.891 -27.344 1 96.31 238 GLU A CA 1
ATOM 1778 C C . GLU A 1 238 ? -2.371 -14.836 -26.703 1 96.31 238 GLU A C 1
ATOM 1780 O O . GLU A 1 238 ? -1.161 -14.641 -26.828 1 96.31 238 GLU A O 1
ATOM 1785 N N . ARG A 1 239 ? -2.875 -15.836 -26.047 1 94.62 239 ARG A N 1
ATOM 1786 C CA . ARG A 1 239 ? -1.986 -16.797 -25.406 1 94.62 239 ARG A CA 1
ATOM 1787 C C . ARG A 1 239 ? -1.155 -17.562 -26.438 1 94.62 239 ARG A C 1
ATOM 1789 O O . ARG A 1 239 ? -1.665 -17.938 -27.484 1 94.62 239 ARG A O 1
ATOM 1796 N N . ARG A 1 240 ? 0.024 -17.828 -26.062 1 93.62 240 ARG A N 1
ATOM 1797 C CA . ARG A 1 240 ? 0.917 -18.547 -26.953 1 93.62 240 ARG A CA 1
ATOM 1798 C C . ARG A 1 240 ? 0.989 -20.031 -26.594 1 93.62 240 ARG A C 1
ATOM 1800 O O . ARG A 1 240 ? 1.278 -20.859 -27.453 1 93.62 240 ARG A O 1
ATOM 1807 N N . VAL A 1 241 ? 0.716 -20.281 -25.359 1 92.94 241 VAL A N 1
ATOM 1808 C CA . VAL A 1 241 ? 0.707 -21.672 -24.922 1 92.94 241 VAL A CA 1
ATOM 1809 C C . VAL A 1 241 ? -0.701 -22.25 -25.062 1 92.94 241 VAL A C 1
ATOM 1811 O O . VAL A 1 241 ? -1.689 -21.547 -24.812 1 92.94 241 VAL A O 1
ATOM 1814 N N . SER A 1 242 ? -0.766 -23.469 -25.453 1 91.19 242 SER A N 1
ATOM 1815 C CA . SER A 1 242 ? -2.061 -24.125 -25.562 1 91.19 242 SER A CA 1
ATOM 1816 C C . SER A 1 242 ? -2.576 -24.578 -24.203 1 91.19 242 SER A C 1
ATOM 1818 O O . SER A 1 242 ? -1.869 -25.25 -23.453 1 91.19 242 SER A O 1
ATOM 1820 N N . ILE A 1 243 ? -3.758 -24.156 -23.953 1 90.06 243 ILE A N 1
ATOM 1821 C CA . ILE A 1 243 ? -4.359 -24.547 -22.688 1 90.06 243 ILE A CA 1
ATOM 1822 C C . ILE A 1 243 ? -5.527 -25.5 -22.938 1 90.06 243 ILE A C 1
ATOM 1824 O O . ILE A 1 243 ? -6.406 -25.656 -22.094 1 90.06 243 ILE A O 1
ATOM 1828 N N . ALA A 1 244 ? -5.598 -26.078 -24.062 1 89.94 244 ALA A N 1
ATOM 1829 C CA . ALA A 1 244 ? -6.734 -26.891 -24.5 1 89.94 244 ALA A CA 1
ATOM 1830 C C . ALA A 1 244 ? -6.914 -28.109 -23.609 1 89.94 244 ALA A C 1
ATOM 1832 O O . ALA A 1 244 ? -8.039 -28.531 -23.344 1 89.94 244 ALA A O 1
ATOM 1833 N N . GLU A 1 245 ? -5.852 -28.578 -23.141 1 91.38 245 GLU A N 1
ATOM 1834 C CA . GLU A 1 245 ? -5.914 -29.828 -22.375 1 91.38 245 GLU A CA 1
ATOM 1835 C C . GLU A 1 245 ? -5.926 -29.547 -20.875 1 91.38 245 GLU A C 1
ATOM 1837 O O . GLU A 1 245 ? -6.148 -30.453 -20.078 1 91.38 245 GLU A O 1
ATOM 1842 N N . TRP A 1 246 ? -5.625 -28.359 -20.516 1 92.38 246 TRP A N 1
ATOM 1843 C CA . TRP A 1 246 ? -5.543 -28.016 -19.109 1 92.38 246 TRP A CA 1
ATOM 1844 C C . TRP A 1 246 ? -6.934 -27.828 -18.516 1 92.38 246 TRP A C 1
ATOM 1846 O O . TRP A 1 246 ? -7.77 -27.109 -19.078 1 92.38 246 TRP A O 1
ATOM 1856 N N . LYS A 1 247 ? -7.207 -28.547 -17.344 1 90.94 247 LYS A N 1
ATOM 1857 C CA . LYS A 1 247 ? -8.531 -28.484 -16.734 1 90.94 247 LYS A CA 1
ATOM 1858 C C . LYS A 1 247 ? -8.438 -28.562 -15.219 1 90.94 247 LYS A C 1
ATOM 1860 O O . LYS A 1 247 ? -7.496 -29.156 -14.68 1 90.94 247 LYS A O 1
ATOM 1865 N N . VAL A 1 248 ? -9.312 -27.875 -14.594 1 87.62 248 VAL A N 1
ATOM 1866 C CA . VAL A 1 248 ? -9.523 -28.078 -13.164 1 87.62 248 VAL A CA 1
ATOM 1867 C C . VAL A 1 248 ? -10.422 -29.281 -12.93 1 87.62 248 VAL A C 1
ATOM 1869 O O . VAL A 1 248 ? -11.508 -29.375 -13.5 1 87.62 248 VAL A O 1
ATOM 1872 N N . LEU A 1 249 ? -9.945 -30.25 -12.219 1 83 249 LEU A N 1
ATOM 1873 C CA . LEU A 1 249 ? -10.609 -31.531 -12.016 1 83 249 LEU A CA 1
ATOM 1874 C C . LEU A 1 249 ? -11.258 -31.594 -10.641 1 83 249 LEU A C 1
ATOM 1876 O O . LEU A 1 249 ? -10.672 -32.156 -9.703 1 83 249 LEU A O 1
ATOM 1880 N N . ARG A 1 250 ? -12.141 -30.781 -10.414 1 71.38 250 ARG A N 1
ATOM 1881 C CA . ARG A 1 250 ? -12.734 -30.75 -9.086 1 71.38 250 ARG A CA 1
ATOM 1882 C C . ARG A 1 250 ? -13.734 -31.891 -8.898 1 71.38 250 ARG A C 1
ATOM 1884 O O . ARG A 1 250 ? -14.469 -32.219 -9.828 1 71.38 250 ARG A O 1
ATOM 1891 N N . ASP A 1 251 ? -13.484 -32.531 -7.754 1 64.25 251 ASP A N 1
ATOM 1892 C CA . ASP A 1 251 ? -14.484 -33.531 -7.375 1 64.25 251 ASP A CA 1
ATOM 1893 C C . ASP A 1 251 ? -15.82 -32.844 -7.031 1 64.25 251 ASP A C 1
ATOM 1895 O O . ASP A 1 251 ? -15.852 -31.703 -6.594 1 64.25 251 ASP A O 1
ATOM 1899 N N . GLU A 1 252 ? -16.844 -33.5 -7.477 1 58.56 252 GLU A N 1
ATOM 1900 C CA . GLU A 1 252 ? -18.203 -33 -7.234 1 58.56 252 GLU A CA 1
ATOM 1901 C C . GLU A 1 252 ? -18.359 -32.531 -5.789 1 58.56 252 GLU A C 1
ATOM 1903 O O . GLU A 1 252 ? -19.109 -31.594 -5.516 1 58.56 252 GLU A O 1
ATOM 1908 N N . ASP A 1 253 ? -17.688 -33.125 -4.789 1 55.62 253 ASP A N 1
ATOM 1909 C CA . ASP A 1 253 ? -17.922 -32.844 -3.373 1 55.62 253 ASP A CA 1
ATOM 1910 C C . ASP A 1 253 ? -16.969 -31.781 -2.859 1 55.62 253 ASP A C 1
ATOM 1912 O O . ASP A 1 253 ? -17.078 -31.344 -1.714 1 55.62 253 ASP A O 1
ATOM 1916 N N . GLU A 1 254 ? -16.078 -31.344 -3.641 1 59.19 254 GLU A N 1
ATOM 1917 C CA . GLU A 1 254 ? -15.094 -30.391 -3.154 1 59.19 254 GLU A CA 1
ATOM 1918 C C . GLU A 1 254 ? -15.625 -28.953 -3.219 1 59.19 254 GLU A C 1
ATOM 1920 O O . GLU A 1 254 ? -16.25 -28.562 -4.207 1 59.19 254 GLU A O 1
ATOM 1925 N N . PRO A 1 255 ? -15.539 -28.422 -2.01 1 57.44 255 PRO A N 1
ATOM 1926 C CA . PRO A 1 255 ? -15.961 -27.031 -2.062 1 57.44 255 PRO A CA 1
ATOM 1927 C C . PRO A 1 255 ? -15.273 -26.25 -3.178 1 57.44 255 PRO A C 1
ATOM 1929 O O . PRO A 1 255 ? -14.094 -26.484 -3.469 1 57.44 255 PRO A O 1
ATOM 1932 N N . THR A 1 256 ? -16.062 -25.703 -4.055 1 56.59 256 THR A N 1
ATOM 1933 C CA . THR A 1 256 ? -15.617 -24.906 -5.195 1 56.59 256 THR A CA 1
ATOM 1934 C C . THR A 1 256 ? -14.992 -23.594 -4.73 1 56.59 256 THR A C 1
ATOM 1936 O O . THR A 1 256 ? -14.859 -22.656 -5.516 1 56.59 256 THR A O 1
ATOM 1939 N N . GLY A 1 257 ? -14.508 -23.578 -3.549 1 65.88 257 GLY A N 1
ATOM 1940 C CA . GLY A 1 257 ? -14.156 -22.266 -3.055 1 65.88 257 GLY A CA 1
ATOM 1941 C C . GLY A 1 257 ? -12.812 -21.766 -3.559 1 65.88 257 GLY A C 1
ATOM 1942 O O . GLY A 1 257 ? -11.812 -22.469 -3.455 1 65.88 257 GLY A O 1
ATOM 1943 N N . GLN A 1 258 ? -12.906 -20.672 -4.16 1 80.94 258 GLN A N 1
ATOM 1944 C CA . GLN A 1 258 ? -11.695 -20 -4.609 1 80.94 258 GLN A CA 1
ATOM 1945 C C . GLN A 1 258 ? -10.969 -19.344 -3.438 1 80.94 258 GLN A C 1
ATOM 1947 O 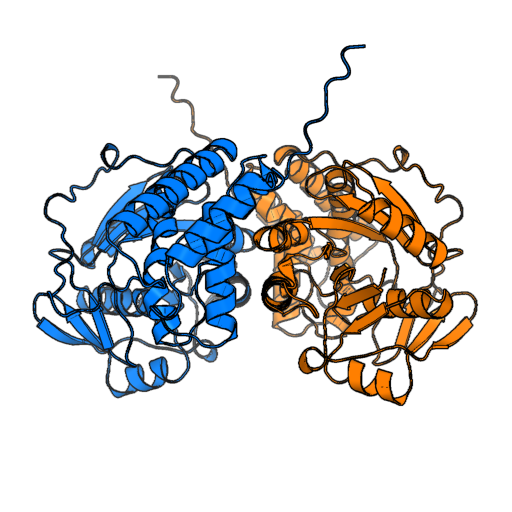O . GLN A 1 258 ? -11.266 -19.625 -2.275 1 80.94 258 GLN A O 1
ATOM 1952 N N . SER A 1 259 ? -9.945 -18.625 -3.732 1 85.62 259 SER A N 1
ATOM 1953 C CA . SER A 1 259 ? -9.031 -18.094 -2.727 1 85.62 259 SER A CA 1
ATOM 1954 C C . SER A 1 259 ? -9.758 -17.203 -1.733 1 85.62 259 SER A C 1
ATOM 1956 O O . SER A 1 259 ? -9.453 -17.203 -0.539 1 85.62 259 SER A O 1
ATOM 1958 N N . THR A 1 260 ? -10.766 -16.469 -2.146 1 91.19 260 THR A N 1
ATOM 1959 C CA . THR A 1 260 ? -11.508 -15.578 -1.249 1 91.19 260 THR A CA 1
ATOM 1960 C C . THR A 1 260 ? -12.328 -16.391 -0.251 1 91.19 260 THR A C 1
ATOM 1962 O O . THR A 1 260 ? -12.305 -16.125 0.95 1 91.19 260 THR A O 1
ATOM 1965 N N . TRP A 1 261 ? -13.039 -17.375 -0.754 1 89.56 261 TRP A N 1
ATOM 1966 C CA . TRP A 1 261 ? -13.82 -18.266 0.093 1 89.56 261 TRP A CA 1
ATOM 1967 C C . TRP A 1 261 ? -12.938 -18.938 1.142 1 89.56 261 TRP A C 1
ATOM 1969 O O . TRP A 1 261 ? -13.281 -18.953 2.328 1 89.56 261 TRP A O 1
ATOM 1979 N N . GLN A 1 262 ? -11.805 -19.391 0.702 1 88.19 262 GLN A N 1
ATOM 1980 C CA . GLN A 1 262 ? -10.883 -20.078 1.599 1 88.19 262 GLN A CA 1
ATOM 1981 C C . GLN A 1 262 ? -10.422 -19.156 2.729 1 88.19 262 GLN A C 1
ATOM 1983 O O . GLN A 1 262 ? -10.25 -19.594 3.865 1 88.19 262 GLN A O 1
ATOM 1988 N N . SER A 1 263 ? -10.156 -17.906 2.434 1 89.88 263 SER A N 1
ATOM 1989 C CA . SER A 1 263 ? -9.734 -16.938 3.445 1 89.88 263 SER A CA 1
ATOM 1990 C C . SER A 1 263 ? -10.789 -16.781 4.535 1 89.88 263 SER A C 1
ATOM 1992 O O . SER A 1 263 ? -10.461 -16.719 5.723 1 89.88 263 SER A O 1
ATOM 1994 N N . PHE A 1 264 ? -12 -16.781 4.164 1 91.62 264 PHE A N 1
ATOM 1995 C CA . PHE A 1 264 ? -13.078 -16.609 5.129 1 91.62 264 PHE A CA 1
ATOM 1996 C C . PHE A 1 264 ? -13.297 -17.875 5.941 1 91.62 264 PHE A C 1
ATOM 1998 O O . PHE A 1 264 ? -13.555 -17.812 7.145 1 91.62 264 PHE A O 1
ATOM 2005 N N . VAL A 1 265 ? -13.125 -19.016 5.301 1 87.75 265 VAL A N 1
ATOM 2006 C CA . VAL A 1 265 ? -13.258 -20.297 5.992 1 87.75 265 VAL A CA 1
ATOM 2007 C C . VAL A 1 265 ? -12.172 -20.438 7.059 1 87.75 265 VAL A C 1
ATOM 2009 O O . VAL A 1 265 ? -12.43 -20.922 8.156 1 87.75 265 VAL A O 1
ATOM 2012 N N . ARG A 1 266 ? -11.023 -19.891 6.754 1 85.94 266 ARG A N 1
ATOM 2013 C CA . ARG A 1 266 ? -9.883 -20 7.656 1 85.94 266 ARG A CA 1
ATOM 2014 C C . ARG A 1 266 ? -9.844 -18.844 8.648 1 85.94 266 ARG A C 1
ATOM 2016 O O . ARG A 1 266 ? -8.984 -18.797 9.531 1 85.94 266 ARG A O 1
ATOM 2023 N N . GLY A 1 267 ? -10.734 -17.875 8.43 1 86.12 267 GLY A N 1
ATOM 2024 C CA . GLY A 1 267 ? -10.711 -16.688 9.266 1 86.12 267 GLY A CA 1
ATOM 2025 C C . GLY A 1 267 ? -9.531 -15.781 8.984 1 86.12 267 GLY A C 1
ATOM 2026 O O . GLY A 1 267 ? -9.07 -15.062 9.875 1 86.12 267 GLY A O 1
ATOM 2027 N N . ALA A 1 268 ? -8.977 -15.898 7.828 1 85.06 268 ALA A N 1
ATOM 2028 C CA . ALA A 1 268 ? -7.828 -15.094 7.418 1 85.06 268 ALA A CA 1
ATOM 2029 C C . ALA A 1 268 ? -8.281 -13.852 6.66 1 85.06 268 ALA A C 1
ATOM 2031 O O . ALA A 1 268 ? -9.398 -13.797 6.148 1 85.06 268 ALA A O 1
ATOM 2032 N N . ARG A 1 269 ? -7.426 -12.867 6.582 1 87 269 ARG A N 1
ATOM 2033 C CA . ARG A 1 269 ? -7.695 -11.672 5.781 1 87 269 ARG A CA 1
ATOM 2034 C C . ARG A 1 269 ? -7.789 -12.023 4.301 1 87 269 ARG A C 1
ATOM 2036 O O . ARG A 1 269 ? -7.059 -12.883 3.811 1 87 269 ARG A O 1
ATOM 2043 N N . SER A 1 270 ? -8.703 -11.375 3.635 1 92 270 SER A N 1
ATOM 2044 C CA . SER A 1 270 ? -8.898 -11.633 2.211 1 92 270 SER A CA 1
ATOM 2045 C C . SER A 1 270 ? -8.32 -10.516 1.358 1 92 270 SER A C 1
ATOM 2047 O O . SER A 1 270 ? -7.957 -9.453 1.877 1 92 270 SER A O 1
ATOM 2049 N N . GLU A 1 271 ? -8.289 -10.727 0.061 1 95.44 271 GLU A N 1
ATOM 2050 C CA . GLU A 1 271 ? -7.723 -9.773 -0.889 1 95.44 271 GLU A CA 1
ATOM 2051 C C . GLU A 1 271 ? -8.812 -8.938 -1.551 1 95.44 271 GLU A C 1
ATOM 2053 O O . GLU A 1 271 ? -8.562 -8.25 -2.541 1 95.44 271 GLU A O 1
ATOM 2058 N N . VAL A 1 272 ? -10 -8.945 -1.034 1 97.75 272 VAL A N 1
ATOM 2059 C CA . VAL A 1 272 ? -11.148 -8.305 -1.677 1 97.75 272 VAL A CA 1
ATOM 2060 C C . VAL A 1 272 ? -10.844 -6.832 -1.922 1 97.75 272 VAL A C 1
ATOM 2062 O O . VAL A 1 272 ? -11.195 -6.285 -2.973 1 97.75 272 VAL A O 1
ATOM 2065 N N . ASP A 1 273 ? -10.148 -6.207 -1.014 1 97.75 273 ASP A N 1
ATOM 2066 C CA . ASP A 1 273 ? -9.805 -4.793 -1.153 1 97.75 273 ASP A CA 1
ATOM 2067 C C . ASP A 1 273 ? -8.883 -4.566 -2.35 1 97.75 273 ASP A C 1
ATOM 2069 O O . ASP A 1 273 ? -8.836 -3.463 -2.898 1 97.75 273 ASP A O 1
ATOM 2073 N N . PHE A 1 274 ? -8.18 -5.574 -2.787 1 98.38 274 PHE A N 1
ATOM 2074 C CA . PHE A 1 274 ? -7.215 -5.426 -3.873 1 98.38 274 PHE A CA 1
ATOM 2075 C C . PHE A 1 274 ? -7.742 -6.062 -5.156 1 98.38 274 PHE A C 1
ATOM 2077 O O . PHE A 1 274 ? -7.039 -6.113 -6.164 1 98.38 274 PHE A O 1
ATOM 2084 N N . LEU A 1 275 ? -8.922 -6.613 -5.059 1 98.5 275 LEU A N 1
ATOM 2085 C CA . LEU A 1 275 ? -9.648 -7.09 -6.23 1 98.5 275 LEU A CA 1
ATOM 2086 C C . LEU A 1 275 ? -10.82 -6.168 -6.555 1 98.5 275 LEU A C 1
ATOM 2088 O O . LEU A 1 275 ? -10.688 -5.25 -7.367 1 98.5 275 LEU A O 1
ATOM 2092 N N . ASN A 1 276 ? -11.93 -6.312 -5.762 1 98.75 276 ASN A N 1
ATOM 2093 C CA . ASN A 1 276 ? -13.062 -5.406 -5.938 1 98.75 276 ASN A CA 1
ATOM 2094 C C . ASN A 1 276 ? -12.703 -3.977 -5.543 1 98.75 276 ASN A C 1
ATOM 2096 O O . ASN A 1 276 ? -13.086 -3.023 -6.227 1 98.75 276 ASN A O 1
ATOM 2100 N N . GLY A 1 277 ? -11.938 -3.848 -4.48 1 98.62 277 GLY A N 1
ATOM 2101 C CA . GLY A 1 277 ? -11.516 -2.529 -4.035 1 98.62 277 GLY A CA 1
ATOM 2102 C C . GLY A 1 277 ? -10.609 -1.821 -5.027 1 98.62 277 GLY A C 1
ATOM 2103 O O . GLY A 1 277 ? -10.586 -0.59 -5.086 1 98.62 277 GLY A O 1
ATOM 2104 N N . GLU A 1 278 ? -9.797 -2.572 -5.762 1 98.75 278 GLU A N 1
ATOM 2105 C CA . GLU A 1 278 ? -8.977 -1.983 -6.816 1 98.75 278 GLU A CA 1
ATOM 2106 C C . GLU A 1 278 ? -9.844 -1.362 -7.906 1 98.75 278 GLU A C 1
ATOM 2108 O O . GLU A 1 278 ? -9.539 -0.277 -8.406 1 98.75 278 GLU A O 1
ATOM 2113 N N . ILE A 1 279 ? -10.922 -2.035 -8.266 1 98.81 279 ILE A N 1
ATOM 2114 C CA . ILE A 1 279 ? -11.844 -1.529 -9.273 1 98.81 279 ILE A CA 1
ATOM 2115 C C . ILE A 1 279 ? -12.523 -0.262 -8.758 1 98.81 279 ILE A C 1
ATOM 2117 O O . ILE A 1 279 ? -12.664 0.717 -9.5 1 98.81 279 ILE A O 1
ATOM 2121 N N . VAL A 1 280 ? -12.914 -0.24 -7.52 1 98.69 280 VAL A N 1
ATOM 2122 C CA . VAL A 1 280 ? -13.531 0.924 -6.895 1 98.69 280 VAL A CA 1
ATOM 2123 C C . VAL A 1 280 ? -12.555 2.1 -6.91 1 98.69 280 VAL A C 1
ATOM 2125 O O . VAL A 1 280 ? -12.93 3.217 -7.277 1 98.69 280 VAL A O 1
ATOM 2128 N N . LEU A 1 281 ? -11.344 1.834 -6.566 1 98.56 281 LEU A N 1
ATOM 2129 C CA . LEU A 1 281 ? -10.305 2.857 -6.574 1 98.56 281 LEU A CA 1
ATOM 2130 C C . LEU A 1 281 ? -10.133 3.453 -7.965 1 98.56 281 LEU A C 1
ATOM 2132 O O . LEU A 1 281 ? -10.148 4.676 -8.133 1 98.56 281 LEU A O 1
ATOM 2136 N N . LEU A 1 282 ? -9.953 2.58 -8.969 1 98.44 282 LEU A N 1
ATOM 2137 C CA . LEU A 1 282 ? -9.781 3.051 -10.344 1 98.44 282 LEU A CA 1
ATOM 2138 C C . LEU A 1 282 ? -10.992 3.861 -10.789 1 98.44 282 LEU A C 1
ATOM 2140 O O . LEU A 1 282 ? -10.844 4.875 -11.477 1 98.44 282 LEU A O 1
ATOM 2144 N N . GLY A 1 283 ? -12.164 3.363 -10.375 1 98.12 283 GLY A N 1
ATOM 2145 C CA . GLY A 1 283 ? -13.359 4.133 -10.688 1 98.12 283 GLY A CA 1
ATOM 2146 C C . GLY A 1 283 ? -13.32 5.543 -10.125 1 98.12 283 GLY A C 1
ATOM 2147 O O . GLY A 1 283 ? -13.602 6.508 -10.836 1 98.12 283 GLY A O 1
ATOM 2148 N N . ARG A 1 284 ? -12.953 5.68 -8.922 1 96.88 284 ARG A N 1
ATOM 2149 C CA . ARG A 1 284 ? -12.891 6.973 -8.25 1 96.88 284 ARG A CA 1
ATOM 2150 C C . ARG A 1 284 ? -11.844 7.875 -8.898 1 96.88 284 ARG A C 1
ATOM 2152 O O . ARG A 1 284 ? -12.055 9.086 -9.023 1 96.88 284 ARG A O 1
ATOM 2159 N N . LEU A 1 285 ? -10.766 7.293 -9.352 1 96.62 285 LEU A N 1
ATOM 2160 C CA . LEU A 1 285 ? -9.664 8.062 -9.914 1 96.62 285 LEU A CA 1
ATOM 2161 C C . LEU A 1 285 ? -9.984 8.508 -11.336 1 96.62 285 LEU A C 1
ATOM 2163 O O . LEU A 1 285 ? -9.484 9.539 -11.797 1 96.62 285 LEU A O 1
ATOM 2167 N N . HIS A 1 286 ? -10.836 7.75 -12.016 1 96.88 286 HIS A N 1
ATOM 2168 C CA . HIS A 1 286 ? -10.984 7.996 -13.445 1 96.88 286 HIS A CA 1
ATOM 2169 C C . HIS A 1 286 ? -12.438 8.289 -13.805 1 96.88 286 HIS A C 1
ATOM 2171 O O . HIS A 1 286 ? -12.797 8.289 -14.984 1 96.88 286 HIS A O 1
ATOM 2177 N N . GLY A 1 287 ? -13.281 8.461 -12.805 1 95.25 287 GLY A N 1
ATOM 2178 C CA . GLY A 1 287 ? -14.641 8.922 -13.016 1 95.25 287 GLY A CA 1
ATOM 2179 C C . GLY A 1 287 ? -15.562 7.84 -13.539 1 95.25 287 GLY A C 1
ATOM 2180 O O . GLY A 1 287 ? -16.391 8.102 -14.414 1 95.25 287 GLY A O 1
ATOM 2181 N N . VAL A 1 288 ? -15.398 6.598 -13.148 1 97.5 288 VAL A N 1
ATOM 2182 C CA . VAL A 1 288 ? -16.25 5.469 -13.516 1 97.5 288 VAL A CA 1
ATOM 2183 C C . VAL A 1 288 ? -17.016 4.977 -12.289 1 97.5 288 VAL A C 1
ATOM 2185 O O . VAL A 1 288 ? -16.422 4.691 -11.242 1 97.5 288 VAL A O 1
ATOM 2188 N N . ALA A 1 289 ? -18.328 4.883 -12.367 1 97.5 289 ALA A N 1
ATOM 2189 C CA . ALA A 1 289 ? -19.125 4.363 -11.258 1 97.5 289 ALA A CA 1
ATOM 2190 C C . ALA A 1 289 ? -18.938 2.857 -11.102 1 97.5 289 ALA A C 1
ATOM 2192 O O . ALA A 1 289 ? -18.906 2.121 -12.094 1 97.5 289 ALA A O 1
ATOM 2193 N N . THR A 1 290 ? -18.75 2.398 -9.898 1 98.44 290 THR A N 1
ATOM 2194 C CA . THR A 1 290 ? -18.562 0.976 -9.641 1 98.44 290 THR A CA 1
ATOM 2195 C C . THR A 1 290 ? -19.438 0.511 -8.492 1 98.44 290 THR A C 1
ATOM 2197 O O . THR A 1 290 ? -18.953 -0.099 -7.535 1 98.44 290 THR A O 1
ATOM 2200 N N . PRO A 1 291 ? -20.734 0.695 -8.609 1 98.38 291 PRO A N 1
ATOM 2201 C CA . PRO A 1 291 ? -21.641 0.41 -7.496 1 98.38 291 PRO A CA 1
ATOM 2202 C C . PRO A 1 291 ? -21.625 -1.062 -7.086 1 98.38 291 PRO A C 1
ATOM 2204 O O . PRO A 1 291 ? -21.781 -1.379 -5.902 1 98.38 291 PRO A O 1
ATOM 2207 N N . TRP A 1 292 ? -21.484 -1.993 -8.023 1 98.62 292 TRP A N 1
ATOM 2208 C CA . TRP A 1 292 ? -21.531 -3.42 -7.723 1 98.62 292 TRP A CA 1
ATOM 2209 C C . TRP A 1 292 ? -20.25 -3.873 -7.016 1 98.62 292 TRP A C 1
ATOM 2211 O O . TRP A 1 292 ? -20.312 -4.559 -5.992 1 98.62 292 TRP A O 1
ATOM 2221 N N . ASN A 1 293 ? -19.109 -3.475 -7.516 1 98.81 293 ASN A N 1
ATOM 2222 C CA . ASN A 1 293 ? -17.844 -3.803 -6.855 1 98.81 293 ASN A CA 1
ATOM 2223 C C . ASN A 1 293 ? -17.75 -3.145 -5.48 1 98.81 293 ASN A C 1
ATOM 2225 O O . ASN A 1 293 ? -17.203 -3.732 -4.543 1 98.81 293 ASN A O 1
ATOM 2229 N N . HIS A 1 294 ? -18.281 -1.964 -5.383 1 98.31 294 HIS A N 1
ATOM 2230 C CA . HIS A 1 294 ? -18.297 -1.269 -4.102 1 98.31 294 HIS A CA 1
ATOM 2231 C C . HIS A 1 294 ? -19.156 -2.01 -3.08 1 98.31 294 HIS A C 1
ATOM 2233 O O . HIS A 1 294 ? -18.734 -2.199 -1.935 1 98.31 294 HIS A O 1
ATOM 2239 N N . ALA A 1 295 ? -20.312 -2.42 -3.48 1 98.06 295 ALA A N 1
ATOM 2240 C CA . ALA A 1 295 ? -21.203 -3.178 -2.596 1 98.06 295 ALA A CA 1
ATOM 2241 C C . ALA A 1 295 ? -20.531 -4.477 -2.141 1 98.06 295 ALA A C 1
ATOM 2243 O O . ALA A 1 295 ? -20.594 -4.832 -0.962 1 98.06 295 ALA A O 1
ATOM 2244 N N . ALA A 1 296 ? -19.906 -5.141 -3.08 1 98.44 296 ALA A N 1
ATOM 2245 C CA . ALA A 1 296 ? -19.234 -6.395 -2.768 1 98.44 296 ALA A CA 1
ATOM 2246 C C . ALA A 1 296 ? -18.109 -6.168 -1.757 1 98.44 296 ALA A C 1
ATOM 2248 O O . ALA A 1 296 ? -17.984 -6.918 -0.787 1 98.44 296 ALA A O 1
ATOM 2249 N N . GLN A 1 297 ? -17.328 -5.141 -1.967 1 98.06 297 GLN A N 1
ATOM 2250 C CA . GLN A 1 297 ? -16.219 -4.805 -1.065 1 98.06 297 GLN A CA 1
ATOM 2251 C C . GLN A 1 297 ? -16.734 -4.527 0.345 1 98.06 297 GLN A C 1
ATOM 2253 O O . GLN A 1 297 ? -16.203 -5.055 1.321 1 98.06 297 GLN A O 1
ATOM 2258 N N . ARG A 1 298 ? -17.781 -3.785 0.421 1 96.5 298 ARG A N 1
ATOM 2259 C CA . ARG A 1 298 ? -18.344 -3.375 1.707 1 96.5 298 ARG A CA 1
ATOM 2260 C C . ARG A 1 298 ? -18.891 -4.574 2.469 1 96.5 298 ARG A C 1
ATOM 22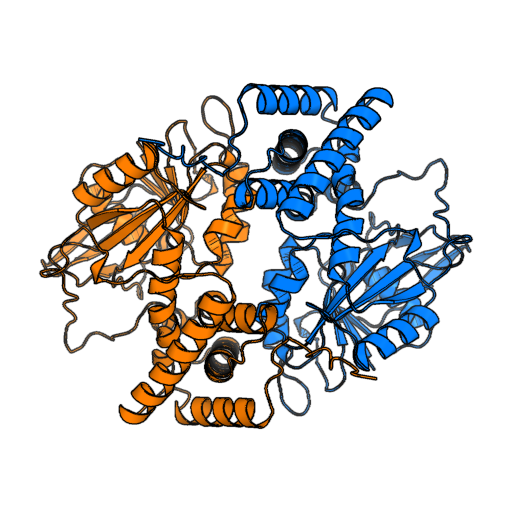62 O O . ARG A 1 298 ? -18.609 -4.75 3.654 1 96.5 298 ARG A O 1
ATOM 2269 N N . LEU A 1 299 ? -19.656 -5.348 1.824 1 96.88 299 LEU A N 1
ATOM 2270 C CA . LEU A 1 299 ? -20.312 -6.469 2.488 1 96.88 299 LEU A CA 1
ATOM 2271 C C . LEU A 1 299 ? -19.281 -7.531 2.887 1 96.88 299 LEU A C 1
ATOM 2273 O O . LEU A 1 299 ? -19.422 -8.156 3.943 1 96.88 299 LEU A O 1
ATOM 2277 N N . ALA A 1 300 ? -18.281 -7.727 2.033 1 97.25 300 ALA A N 1
ATOM 2278 C CA . ALA A 1 300 ? -17.219 -8.648 2.4 1 97.25 300 ALA A CA 1
ATOM 2279 C C . ALA A 1 300 ? -16.484 -8.172 3.648 1 97.25 300 ALA A C 1
ATOM 2281 O O . ALA A 1 300 ? -16.156 -8.969 4.535 1 97.25 300 ALA A O 1
ATOM 2282 N N . ALA A 1 301 ? -16.172 -6.875 3.719 1 95.94 301 ALA A N 1
ATOM 2283 C CA . ALA A 1 301 ? -15.5 -6.297 4.875 1 95.94 301 ALA A CA 1
ATOM 2284 C C . ALA A 1 301 ? -16.328 -6.457 6.141 1 95.94 301 ALA A C 1
ATOM 2286 O O . ALA A 1 301 ? -15.805 -6.781 7.207 1 95.94 301 ALA A O 1
ATOM 2287 N N . GLU A 1 302 ? -17.609 -6.258 6.012 1 94.12 302 GLU A N 1
ATOM 2288 C CA . GLU A 1 302 ? -18.516 -6.414 7.148 1 94.12 302 GLU A CA 1
ATOM 2289 C C . GLU A 1 302 ? -18.547 -7.859 7.633 1 94.12 302 GLU A C 1
ATOM 2291 O O . GLU A 1 302 ? -18.531 -8.117 8.836 1 94.12 302 GLU A O 1
ATOM 2296 N N . LEU A 1 303 ? -18.656 -8.758 6.656 1 96.06 303 LEU A N 1
ATOM 2297 C CA . LEU A 1 303 ? -18.656 -10.18 6.996 1 96.06 303 LEU A CA 1
ATOM 2298 C C . LEU A 1 303 ? -17.391 -10.562 7.734 1 96.06 303 LEU A C 1
ATOM 2300 O O . LEU A 1 303 ? -17.438 -11.25 8.766 1 96.06 303 LEU A O 1
ATOM 2304 N N . ALA A 1 304 ? -16.266 -10.07 7.234 1 95.12 304 ALA A N 1
ATOM 2305 C CA . ALA A 1 304 ? -14.984 -10.375 7.859 1 95.12 304 ALA A CA 1
ATOM 2306 C C . ALA A 1 304 ? -14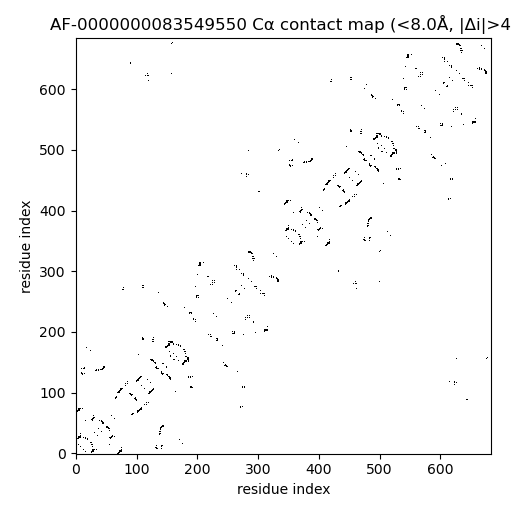.906 -9.789 9.266 1 95.12 304 ALA A C 1
ATOM 2308 O O . ALA A 1 304 ? -14.414 -10.445 10.188 1 95.12 304 ALA A O 1
ATOM 2309 N N . ALA A 1 305 ? -15.375 -8.617 9.461 1 91.5 305 ALA A N 1
ATOM 2310 C CA . ALA A 1 305 ? -15.281 -7.906 10.734 1 91.5 305 ALA A CA 1
ATOM 2311 C C . ALA A 1 305 ? -16.047 -8.641 11.836 1 91.5 305 ALA A C 1
ATOM 2313 O O . ALA A 1 305 ? -15.656 -8.602 13 1 91.5 305 ALA A O 1
ATOM 2314 N N . ARG A 1 306 ? -17.078 -9.328 11.484 1 91.5 306 ARG A N 1
ATOM 2315 C CA . ARG A 1 306 ? -17.875 -10.016 12.508 1 91.5 306 ARG A CA 1
ATOM 2316 C C . ARG A 1 306 ? -17.516 -11.5 12.562 1 91.5 306 ARG A C 1
ATOM 2318 O O . ARG A 1 306 ? -18.188 -12.281 13.234 1 91.5 306 ARG A O 1
ATOM 2325 N N . GLY A 1 307 ? -16.484 -11.914 11.734 1 93 307 GLY A N 1
ATOM 2326 C CA . GLY A 1 307 ? -16.047 -13.305 11.734 1 93 307 GLY A CA 1
ATOM 2327 C C . GLY A 1 307 ? -17.047 -14.242 11.086 1 93 307 GLY A C 1
ATOM 2328 O O . GLY A 1 307 ? -17.203 -15.391 11.516 1 93 307 GLY A O 1
ATOM 2329 N N . GLY A 1 308 ? -17.75 -13.695 10.141 1 94.25 308 GLY A N 1
ATOM 2330 C CA . GLY A 1 308 ? -18.766 -14.492 9.484 1 94.25 308 GLY A CA 1
ATOM 2331 C C . GLY A 1 308 ? -18.203 -15.484 8.484 1 94.25 308 GLY A C 1
ATOM 2332 O O . GLY A 1 308 ? -17.047 -15.375 8.078 1 94.25 308 GLY A O 1
ATOM 2333 N N . ALA A 1 309 ? -19.078 -16.438 8.062 1 94.44 309 ALA A N 1
ATOM 2334 C CA . ALA A 1 309 ? -18.719 -17.484 7.125 1 94.44 309 ALA A CA 1
ATOM 2335 C C . ALA A 1 309 ? -19.406 -17.281 5.781 1 94.44 309 ALA A C 1
ATOM 2337 O O . ALA A 1 309 ? -20.453 -16.625 5.703 1 94.44 309 ALA A O 1
ATOM 2338 N N . PRO A 1 310 ? -18.828 -17.844 4.762 1 94.38 310 PRO A N 1
ATOM 2339 C CA . PRO A 1 310 ? -19.531 -17.812 3.477 1 94.38 310 PRO A CA 1
ATOM 2340 C C . PRO A 1 310 ? -20.953 -18.359 3.568 1 94.38 310 PRO A C 1
ATOM 2342 O O . PRO A 1 310 ? -21.188 -19.344 4.285 1 94.38 310 PRO A O 1
ATOM 2345 N N . GLY A 1 311 ? -21.844 -17.734 2.902 1 95.19 311 GLY A N 1
ATOM 2346 C CA . GLY A 1 311 ? -23.219 -18.219 2.867 1 95.19 311 GLY A CA 1
ATOM 2347 C C . GLY A 1 311 ? -24.109 -17.531 3.887 1 95.19 311 GLY A C 1
ATOM 2348 O O . GLY A 1 311 ? -25.344 -17.672 3.848 1 95.19 311 GLY A O 1
ATOM 2349 N N . GLU A 1 312 ? -23.578 -16.719 4.773 1 96.56 312 GLU A N 1
ATOM 2350 C CA . GLU A 1 312 ? -24.359 -16.078 5.836 1 96.56 312 GLU A CA 1
ATOM 2351 C C . GLU A 1 312 ? -25.141 -14.891 5.305 1 96.56 312 GLU A C 1
ATOM 2353 O O . GLU A 1 312 ? -26.109 -14.445 5.934 1 96.56 312 GLU A O 1
ATOM 2358 N N . ILE A 1 313 ? -24.688 -14.312 4.25 1 96.94 313 ILE A N 1
ATOM 2359 C CA . ILE A 1 313 ? -25.375 -13.18 3.633 1 96.94 313 ILE A CA 1
ATOM 2360 C C . ILE A 1 313 ? -25.953 -13.609 2.285 1 96.94 313 ILE A C 1
ATOM 2362 O O . ILE A 1 313 ? -25.297 -14.32 1.521 1 96.94 313 ILE A O 1
ATOM 2366 N N . GLU A 1 314 ? -27.156 -13.227 2.057 1 98 314 GLU A N 1
ATOM 2367 C CA . GLU A 1 314 ? -27.781 -13.5 0.767 1 98 314 GLU A CA 1
ATOM 2368 C C . GLU A 1 314 ? -27.266 -12.555 -0.31 1 98 314 GLU A C 1
ATOM 2370 O O . GLU A 1 314 ? -27.062 -11.367 -0.052 1 98 314 GLU A O 1
ATOM 2375 N N . LEU A 1 315 ? -27.109 -13.086 -1.51 1 98.38 315 LEU A N 1
ATOM 2376 C CA . LEU A 1 315 ? -26.656 -12.266 -2.627 1 98.38 315 LEU A CA 1
ATOM 2377 C C . LEU A 1 315 ? -27.656 -11.156 -2.934 1 98.38 315 LEU A C 1
ATOM 2379 O O . LEU A 1 315 ? -27.266 -10.102 -3.436 1 98.38 315 LEU A O 1
ATOM 2383 N N . SER A 1 316 ? -28.906 -11.359 -2.535 1 98.25 316 SER A N 1
ATOM 2384 C CA . SER A 1 316 ? -29.938 -10.336 -2.744 1 98.25 316 SER A CA 1
ATOM 2385 C C . SER A 1 316 ? -29.609 -9.07 -1.965 1 98.25 316 SER A C 1
ATOM 2387 O O . SER A 1 316 ? -29.984 -7.969 -2.381 1 98.25 316 SER A O 1
ATOM 2389 N N . THR A 1 317 ? -28.922 -9.25 -0.86 1 98.06 317 THR A N 1
ATOM 2390 C CA . THR A 1 317 ? -28.484 -8.094 -0.085 1 98.06 317 THR A CA 1
ATOM 2391 C C . THR A 1 317 ? -27.484 -7.262 -0.878 1 98.06 317 THR A C 1
ATOM 2393 O O . THR A 1 317 ? -27.578 -6.031 -0.902 1 98.06 317 THR A O 1
ATOM 2396 N N . LEU A 1 318 ? -26.516 -7.871 -1.522 1 98.31 318 LEU A N 1
ATOM 2397 C CA . LEU A 1 318 ? -25.531 -7.18 -2.363 1 98.31 318 LEU A CA 1
ATOM 2398 C C . LEU A 1 318 ? -26.234 -6.492 -3.537 1 98.31 318 LEU A C 1
ATOM 2400 O O . LEU A 1 318 ? -25.922 -5.34 -3.854 1 98.31 318 LEU A O 1
ATOM 2404 N N . ILE A 1 319 ? -27.141 -7.215 -4.125 1 98.38 319 ILE A N 1
ATOM 2405 C CA . ILE A 1 319 ? -27.859 -6.668 -5.27 1 98.38 319 ILE A CA 1
ATOM 2406 C C . ILE A 1 319 ? -28.641 -5.422 -4.848 1 98.38 319 ILE A C 1
ATOM 2408 O O . ILE A 1 319 ? -28.594 -4.398 -5.535 1 98.38 319 ILE A O 1
ATOM 2412 N N . ALA A 1 320 ? -29.281 -5.52 -3.723 1 97.69 320 ALA A N 1
ATOM 2413 C CA . ALA A 1 320 ? -30.047 -4.379 -3.209 1 97.69 320 ALA A CA 1
ATOM 2414 C C . ALA A 1 320 ? -29.125 -3.189 -2.938 1 97.69 320 ALA A C 1
ATOM 2416 O O . ALA A 1 320 ? -29.453 -2.053 -3.283 1 97.69 320 ALA A O 1
ATOM 2417 N N . GLN A 1 321 ? -28 -3.441 -2.348 1 96.31 321 GLN A N 1
ATOM 2418 C CA . GLN A 1 321 ? -27.062 -2.375 -2.043 1 96.31 321 GLN A CA 1
ATOM 2419 C C . GLN A 1 321 ? -26.484 -1.763 -3.32 1 96.31 321 GLN A C 1
ATOM 2421 O O . GLN A 1 321 ? -26.312 -0.545 -3.406 1 96.31 321 GLN A O 1
ATOM 2426 N N . ALA A 1 322 ? -26.109 -2.584 -4.273 1 97.81 322 ALA A N 1
ATOM 2427 C CA . ALA A 1 322 ? -25.594 -2.102 -5.551 1 97.81 322 ALA A CA 1
ATOM 2428 C C . ALA A 1 322 ? -26.594 -1.195 -6.246 1 97.81 322 ALA A C 1
ATOM 2430 O O . ALA A 1 322 ? -26.234 -0.141 -6.773 1 97.81 322 ALA A O 1
ATOM 2431 N N . ARG A 1 323 ? -27.844 -1.569 -6.184 1 96.44 323 ARG A N 1
ATOM 2432 C CA . ARG A 1 323 ? -28.906 -0.776 -6.801 1 96.44 323 ARG A CA 1
ATOM 2433 C C . ARG A 1 323 ? -29.094 0.549 -6.07 1 96.44 323 ARG A C 1
ATOM 2435 O O . ARG A 1 323 ? -29.344 1.581 -6.695 1 96.44 323 ARG A O 1
ATOM 2442 N N . ALA A 1 324 ? -29.016 0.467 -4.812 1 94.5 324 ALA A N 1
ATOM 2443 C CA . ALA A 1 324 ? -29.078 1.697 -4.031 1 94.5 324 ALA A CA 1
ATOM 2444 C C . ALA A 1 324 ? -27.938 2.637 -4.375 1 94.5 324 ALA A C 1
ATOM 2446 O O . ALA A 1 324 ? -28.125 3.846 -4.512 1 94.5 324 ALA A O 1
ATOM 2447 N N . ASN A 1 325 ? -26.734 2.051 -4.484 1 92.69 325 ASN A N 1
ATOM 2448 C CA . ASN A 1 325 ? -25.562 2.83 -4.887 1 92.69 325 ASN A CA 1
ATOM 2449 C C . ASN A 1 325 ? -25.766 3.475 -6.254 1 92.69 325 ASN A C 1
ATOM 2451 O O . ASN A 1 325 ? -25.375 4.621 -6.473 1 92.69 325 ASN A O 1
ATOM 2455 N N . GLU A 1 326 ? -26.328 2.75 -7.172 1 91.69 326 GLU A N 1
ATOM 2456 C CA . GLU A 1 326 ? -26.609 3.256 -8.516 1 91.69 326 GLU A CA 1
ATOM 2457 C C . GLU A 1 326 ? -27.578 4.43 -8.461 1 91.69 326 GLU A C 1
ATOM 2459 O O . GLU A 1 326 ? -27.375 5.449 -9.125 1 91.69 326 GLU A O 1
ATOM 2464 N N . ALA A 1 327 ? -28.562 4.277 -7.66 1 86.94 327 ALA A N 1
ATOM 2465 C CA . ALA A 1 327 ? -29.625 5.289 -7.551 1 86.94 327 ALA A CA 1
ATOM 2466 C C . ALA A 1 327 ? -29.078 6.578 -6.934 1 86.94 327 ALA A C 1
ATOM 2468 O O . ALA A 1 327 ? -29.516 7.676 -7.293 1 86.94 327 ALA A O 1
ATOM 2469 N N . ASN A 1 328 ? -28.203 6.43 -6.031 1 83.12 328 ASN A N 1
ATOM 2470 C CA . ASN A 1 328 ? -27.656 7.574 -5.32 1 83.12 328 ASN A CA 1
ATOM 2471 C C . ASN A 1 328 ? -26.531 8.242 -6.113 1 83.12 328 ASN A C 1
ATOM 2473 O O . ASN A 1 328 ? -26 9.266 -5.699 1 83.12 328 ASN A O 1
ATOM 2477 N N . GLY A 1 329 ? -26.344 7.781 -7.242 1 72.69 329 GLY A N 1
ATOM 2478 C CA . GLY A 1 329 ? -25.297 8.367 -8.062 1 72.69 329 GLY A CA 1
ATOM 2479 C C . GLY A 1 329 ? -23.906 8.164 -7.488 1 72.69 329 GLY A C 1
ATOM 2480 O O . GLY A 1 329 ? -23.172 9.133 -7.293 1 72.69 329 GLY A O 1
ATOM 2481 N N . GLU A 1 330 ? -23.719 7.078 -6.898 1 63.16 330 GLU A N 1
ATOM 2482 C CA . GLU A 1 330 ? -22.359 6.898 -6.367 1 63.16 330 GLU A CA 1
ATOM 2483 C C . GLU A 1 330 ? -21.328 7.652 -7.199 1 63.16 330 GLU A C 1
ATOM 2485 O O . GLU A 1 330 ? -21.328 7.555 -8.43 1 63.16 330 GLU A O 1
ATOM 2490 N N . ALA A 1 331 ? -20.984 8.773 -6.445 1 51.66 331 ALA A N 1
ATOM 2491 C CA . ALA A 1 331 ? -20.094 9.828 -6.91 1 51.66 331 ALA A CA 1
ATOM 2492 C C . ALA A 1 331 ? -18.906 9.242 -7.684 1 51.66 331 ALA A C 1
ATOM 2494 O O . ALA A 1 331 ? -18.25 8.328 -7.211 1 51.66 331 ALA A O 1
ATOM 2495 N N . THR A 1 332 ? -19.016 9.305 -9.102 1 48.09 332 THR A N 1
ATOM 2496 C CA . THR A 1 332 ? -17.797 9.211 -9.898 1 48.09 332 THR A CA 1
ATOM 2497 C C . THR A 1 332 ? -16.734 10.172 -9.375 1 48.09 332 THR A C 1
ATOM 2499 O O . THR A 1 332 ? -17.047 11.188 -8.766 1 48.09 332 THR A O 1
ATOM 2502 N N . GLY A 1 333 ? -16.031 9.758 -8.477 1 45.41 333 GLY A N 1
ATOM 2503 C CA . GLY A 1 333 ? -14.977 10.641 -8.008 1 45.41 333 GLY A CA 1
ATOM 2504 C C . GLY A 1 333 ? -14.836 11.898 -8.836 1 45.41 333 GLY A C 1
ATOM 2505 O O . GLY A 1 333 ? -14.008 12.758 -8.531 1 45.41 333 GLY A O 1
ATOM 2506 N N . ALA A 1 334 ? -15.047 11.977 -10.195 1 40.06 334 ALA A N 1
ATOM 2507 C CA . ALA A 1 334 ? -14.781 13.125 -11.055 1 40.06 334 ALA A CA 1
ATOM 2508 C C . ALA A 1 334 ? -15.844 14.211 -10.867 1 40.06 334 ALA A C 1
ATOM 2510 O O . ALA A 1 334 ? -17.016 14 -11.195 1 40.06 334 ALA A O 1
ATOM 2511 N N . GLY A 1 335 ? -15.891 14.961 -9.945 1 32.44 335 GLY A N 1
ATOM 2512 C CA . GLY A 1 335 ? -16.672 16.172 -10.133 1 32.44 335 GLY A CA 1
ATOM 2513 C C . GLY A 1 335 ? -16.5 16.797 -11.508 1 32.44 335 GLY A C 1
ATOM 2514 O O . GLY A 1 335 ? -15.391 17.203 -11.875 1 32.44 335 GLY A O 1
ATOM 2515 N N . ALA A 1 336 ? -17.25 16.484 -12.562 1 31.52 336 ALA A N 1
ATOM 2516 C CA . ALA A 1 336 ? -17.312 17.094 -13.883 1 31.52 336 ALA A CA 1
ATOM 2517 C C . ALA A 1 336 ? -17.297 18.625 -13.781 1 31.52 336 ALA A C 1
ATOM 2519 O O . ALA A 1 336 ? -18.156 19.219 -13.141 1 31.52 336 ALA A O 1
ATOM 2520 N N . ALA A 1 337 ? -16.125 19.297 -14.062 1 31.77 337 ALA A N 1
ATOM 2521 C CA . ALA A 1 337 ? -16.031 20.703 -14.43 1 31.77 337 ALA A CA 1
ATOM 2522 C C . ALA A 1 337 ? -17.109 21.078 -15.453 1 31.77 337 ALA A C 1
ATOM 2524 O O . ALA A 1 337 ? -17.156 20.484 -16.547 1 31.77 337 ALA A O 1
ATOM 2525 N N . THR A 1 338 ? -18.188 21.406 -15.219 1 26.95 338 THR A N 1
ATOM 2526 C CA . THR A 1 338 ? -19.047 22.094 -16.172 1 26.95 338 THR A CA 1
ATOM 2527 C C . THR A 1 338 ? -18.266 23.156 -16.922 1 26.95 338 THR A C 1
ATOM 2529 O O . THR A 1 338 ? -17.688 24.062 -16.312 1 26.95 338 THR A O 1
ATOM 2532 N N . ARG A 1 339 ? -17.797 22.906 -18.172 1 29.03 339 ARG A N 1
ATOM 2533 C CA . ARG A 1 339 ? -17.375 23.953 -19.109 1 29.03 339 ARG A CA 1
ATOM 2534 C C . ARG A 1 339 ? -18.391 25.094 -19.156 1 29.03 339 ARG A C 1
ATOM 2536 O O . ARG A 1 339 ? -19.547 24.875 -19.5 1 29.03 339 ARG A O 1
ATOM 2543 N N . ALA A 1 340 ? -18.203 26.031 -18.266 1 25.59 340 ALA A N 1
ATOM 2544 C CA . ALA A 1 340 ? -18.891 27.312 -18.453 1 25.59 340 ALA A CA 1
ATOM 2545 C C . ALA A 1 340 ? -18.688 27.844 -19.859 1 25.59 340 ALA A C 1
ATOM 2547 O O . ALA A 1 340 ? -17.562 28.156 -20.25 1 25.59 340 ALA A O 1
ATOM 2548 N N . THR A 1 341 ? -19.344 27.391 -20.891 1 23.91 341 THR A N 1
ATOM 2549 C CA . THR A 1 341 ? -19.578 28.078 -22.156 1 23.91 341 THR A CA 1
ATOM 2550 C C . THR A 1 341 ? -20.016 29.516 -21.922 1 23.91 341 THR A C 1
ATOM 2552 O O . THR A 1 341 ? -20.234 30.266 -22.875 1 23.91 341 THR A O 1
ATOM 2555 N N . GLU A 1 342 ? -19.812 30.297 -20.781 1 20.7 342 GLU A N 1
ATOM 2556 C CA . GLU A 1 342 ? -20.016 31.656 -21.266 1 20.7 342 GLU A CA 1
ATOM 2557 C C . GLU A 1 342 ? -18.797 32.188 -22.031 1 20.7 342 GLU A C 1
ATOM 2559 O O . GLU A 1 342 ? -17.656 31.875 -21.656 1 20.7 342 GLU A O 1
ATOM 2564 N N . MET B 1 1 ? -19.016 19.688 13.695 1 93.81 1 MET B N 1
ATOM 2565 C CA . MET B 1 1 ? -18.203 18.625 13.141 1 93.81 1 MET B CA 1
ATOM 2566 C C . MET B 1 1 ? -17.188 18.125 14.164 1 93.81 1 MET B C 1
ATOM 2568 O O . MET B 1 1 ? -16.578 18.922 14.883 1 93.81 1 MET B O 1
ATOM 2572 N N . ARG B 1 2 ? -17.156 16.812 14.391 1 98.19 2 ARG B N 1
ATOM 2573 C CA . ARG B 1 2 ? -16.172 16.219 15.297 1 98.19 2 ARG B CA 1
ATOM 2574 C C . ARG B 1 2 ? -15.039 15.562 14.516 1 98.19 2 ARG B C 1
ATOM 2576 O O . ARG B 1 2 ? -15.289 14.812 13.57 1 98.19 2 ARG B O 1
ATOM 2583 N N . TYR B 1 3 ? -13.805 15.883 14.945 1 98.88 3 TYR B N 1
ATOM 2584 C CA . TYR B 1 3 ? -12.633 15.336 14.281 1 98.88 3 TYR B CA 1
ATOM 2585 C C . TYR B 1 3 ? -12.062 14.156 15.062 1 98.88 3 TYR B C 1
ATOM 2587 O O . TYR B 1 3 ? -11.758 14.281 16.25 1 98.88 3 TYR B O 1
ATOM 2595 N N . ILE B 1 4 ? -11.945 13.016 14.43 1 98.88 4 ILE B N 1
ATOM 2596 C CA . ILE B 1 4 ? -11.281 11.852 15 1 98.88 4 ILE B CA 1
ATOM 2597 C C . ILE B 1 4 ? -9.836 11.789 14.5 1 98.88 4 ILE B C 1
ATOM 2599 O O . ILE B 1 4 ? -9.586 11.367 13.367 1 98.88 4 ILE B O 1
ATOM 2603 N N . ILE B 1 5 ? -8.906 12.211 15.32 1 98.88 5 ILE B N 1
ATOM 2604 C CA . ILE B 1 5 ? -7.5 12.273 14.945 1 98.88 5 ILE B CA 1
ATOM 2605 C C . ILE B 1 5 ? -6.832 10.93 15.227 1 98.88 5 ILE B C 1
ATOM 2607 O O . ILE B 1 5 ? -6.738 10.508 16.375 1 98.88 5 ILE B O 1
ATOM 2611 N N . ILE B 1 6 ? -6.367 10.273 14.18 1 98.69 6 ILE B N 1
ATOM 2612 C CA . ILE B 1 6 ? -5.824 8.922 14.297 1 98.69 6 ILE B CA 1
ATOM 2613 C C . ILE B 1 6 ? -4.301 8.984 14.352 1 98.69 6 ILE B C 1
ATOM 2615 O O . ILE B 1 6 ? -3.639 9.148 13.328 1 98.69 6 ILE B O 1
ATOM 2619 N N . GLY B 1 7 ? -3.711 8.727 15.508 1 97.5 7 GLY B N 1
ATOM 2620 C CA . GLY B 1 7 ? -2.275 8.805 15.734 1 97.5 7 GLY B CA 1
ATOM 2621 C C . GLY B 1 7 ? -1.876 9.953 16.641 1 97.5 7 GLY B C 1
ATOM 2622 O O . GLY B 1 7 ? -2.025 11.117 16.281 1 97.5 7 GLY B O 1
ATOM 2623 N N . ALA B 1 8 ? -1.271 9.641 17.75 1 97.31 8 ALA B N 1
ATOM 2624 C CA . ALA B 1 8 ? -0.901 10.641 18.75 1 97.31 8 ALA B CA 1
ATOM 2625 C C . ALA B 1 8 ? 0.584 10.984 18.656 1 97.31 8 ALA B C 1
ATOM 2627 O O . ALA B 1 8 ? 1.258 11.109 19.688 1 97.31 8 ALA B O 1
ATOM 2628 N N . GLY B 1 9 ? 1.067 11.031 17.406 1 94.25 9 GLY B N 1
ATOM 2629 C CA . GLY B 1 9 ? 2.418 11.523 17.188 1 94.25 9 GLY B CA 1
ATOM 2630 C C . GLY B 1 9 ? 2.516 13.031 17.219 1 94.25 9 GLY B C 1
ATOM 2631 O O . GLY B 1 9 ? 1.656 13.703 17.797 1 94.25 9 GLY B O 1
ATOM 2632 N N . ALA B 1 10 ? 3.564 13.578 16.641 1 93.88 10 ALA B N 1
ATOM 2633 C CA . ALA B 1 10 ? 3.857 15.008 16.672 1 93.88 10 ALA B CA 1
ATOM 2634 C C . ALA B 1 10 ? 2.719 15.812 16.047 1 93.88 10 ALA B C 1
ATOM 2636 O O . ALA B 1 10 ? 2.203 16.75 16.672 1 93.88 10 ALA B O 1
ATOM 2637 N N . VAL B 1 11 ? 2.293 15.414 14.883 1 96.5 11 VAL B N 1
ATOM 2638 C CA . VAL B 1 11 ? 1.28 16.172 14.148 1 96.5 11 VAL B CA 1
ATOM 2639 C C . VAL B 1 11 ? -0.085 15.977 14.805 1 96.5 11 VAL B C 1
ATOM 2641 O O . VAL B 1 11 ? -0.784 16.953 15.094 1 96.5 11 VAL B O 1
ATOM 2644 N N . GLY B 1 12 ? -0.444 14.734 15.141 1 98.12 12 GLY B N 1
ATOM 2645 C CA . GLY B 1 12 ? -1.743 14.453 15.727 1 98.12 12 GLY B CA 1
ATOM 2646 C C . GLY B 1 12 ? -1.946 15.133 17.078 1 98.12 12 GLY B C 1
ATOM 2647 O O . GLY B 1 12 ? -2.988 15.742 17.312 1 98.12 12 GLY B O 1
ATOM 2648 N N . ALA B 1 13 ? -0.965 15.086 17.875 1 98 13 ALA B N 1
ATOM 2649 C CA . ALA B 1 13 ? -1.062 15.695 19.203 1 98 13 ALA B CA 1
ATOM 2650 C C . ALA B 1 13 ? -1.101 17.219 19.109 1 98 13 ALA B C 1
ATOM 2652 O O . ALA B 1 13 ? -1.795 17.875 19.875 1 98 13 ALA B O 1
ATOM 2653 N N . SER B 1 14 ? -0.363 17.766 18.172 1 97.75 14 SER B N 1
ATOM 2654 C CA . SER B 1 14 ? -0.367 19.219 17.969 1 97.75 14 SER B CA 1
ATOM 2655 C C . SER B 1 14 ? -1.734 19.703 17.516 1 97.75 14 SER B C 1
ATOM 2657 O O . SER B 1 14 ? -2.234 20.719 18 1 97.75 14 SER B O 1
ATOM 2659 N N . LEU B 1 15 ? -2.309 18.969 16.594 1 98.5 15 LEU B N 1
ATOM 2660 C CA . LEU B 1 15 ? -3.645 19.312 16.109 1 98.5 15 LEU B CA 1
ATOM 2661 C C . LEU B 1 15 ? -4.668 19.188 17.234 1 98.5 15 LEU B C 1
ATOM 2663 O O . LEU B 1 15 ? -5.512 20.078 17.422 1 98.5 15 LEU B O 1
ATOM 2667 N N . ALA B 1 16 ? -4.566 18.141 17.984 1 98.75 16 ALA B N 1
ATOM 2668 C CA . ALA B 1 16 ? -5.48 17.922 19.109 1 98.75 16 ALA B CA 1
ATOM 2669 C C . ALA B 1 16 ? -5.387 19.062 20.109 1 98.75 16 ALA B C 1
ATOM 2671 O O . ALA B 1 16 ? -6.41 19.562 20.594 1 98.75 16 ALA B O 1
ATOM 2672 N N . ALA B 1 17 ? -4.172 19.484 20.391 1 98.69 17 ALA B N 1
ATOM 2673 C CA . ALA B 1 17 ? -3.965 20.578 21.344 1 98.69 17 ALA B CA 1
ATOM 2674 C C . ALA B 1 17 ? -4.625 21.859 20.859 1 98.69 17 ALA B C 1
ATOM 2676 O O . ALA B 1 17 ? -5.336 22.531 21.609 1 98.69 17 ALA B O 1
ATOM 2677 N N . GLU B 1 18 ? -4.406 22.188 19.625 1 98.5 18 GLU B N 1
ATOM 2678 C CA . GLU B 1 18 ? -4.973 23.406 19.078 1 98.5 18 GLU B CA 1
ATOM 2679 C C . GLU B 1 18 ? -6.496 23.328 18.984 1 98.5 18 GLU B C 1
ATOM 2681 O O . GLU B 1 18 ? -7.191 24.328 19.172 1 98.5 18 GLU B O 1
ATOM 2686 N N . PHE B 1 19 ? -7.043 22.109 18.641 1 98.75 19 PHE B N 1
ATOM 2687 C CA . PHE B 1 19 ? -8.492 21.922 18.625 1 98.75 19 PHE B CA 1
ATOM 2688 C C . PHE B 1 19 ? -9.062 22.094 20.016 1 98.75 19 PHE B C 1
ATOM 2690 O O . PHE B 1 19 ? -10.102 22.734 20.203 1 98.75 19 PHE B O 1
ATOM 2697 N N . GLU B 1 20 ? -8.391 21.516 21.016 1 98.62 20 GLU B N 1
ATOM 2698 C CA . GLU B 1 20 ? -8.805 21.672 22.406 1 98.62 20 GLU B CA 1
ATOM 2699 C C . GLU B 1 20 ? -8.852 23.141 22.812 1 98.62 20 GLU B C 1
ATOM 2701 O O . GLU B 1 20 ? -9.852 23.594 23.375 1 98.62 20 GLU B O 1
ATOM 2706 N N . LEU B 1 21 ? -7.848 23.859 22.5 1 97.94 21 LEU B N 1
ATOM 2707 C CA . LEU B 1 21 ? -7.711 25.25 22.891 1 97.94 21 LEU B CA 1
ATOM 2708 C C . LEU B 1 21 ? -8.719 26.125 22.156 1 97.94 21 LEU B C 1
ATOM 2710 O O . LEU B 1 21 ? -9.164 27.156 22.688 1 97.94 21 LEU B O 1
ATOM 2714 N N . ALA B 1 22 ? -9.117 25.719 20.969 1 98.25 22 ALA B N 1
ATOM 2715 C CA . ALA B 1 22 ? -10.055 26.484 20.156 1 98.25 22 ALA B CA 1
ATOM 2716 C C . ALA B 1 22 ? -11.492 26.078 20.422 1 98.25 22 ALA B C 1
ATOM 2718 O O . ALA B 1 22 ? -12.438 26.656 19.891 1 98.25 22 ALA B O 1
ATOM 2719 N N . GLY B 1 23 ? -11.68 25.031 21.188 1 98.44 23 GLY B N 1
ATOM 2720 C CA . GLY B 1 23 ? -13.016 24.562 21.5 1 98.44 23 GLY B CA 1
ATOM 2721 C C . GLY B 1 23 ? -13.648 23.766 20.375 1 98.44 23 GLY B C 1
ATOM 2722 O O . GLY B 1 23 ? -14.875 23.734 20.25 1 98.44 23 GLY B O 1
ATOM 2723 N N . ILE B 1 24 ? -12.883 23.25 19.516 1 98.56 24 ILE B N 1
ATOM 2724 C CA . ILE B 1 24 ? -13.359 22.406 18.422 1 98.56 24 ILE B CA 1
ATOM 2725 C C . ILE B 1 24 ? -13.508 20.969 18.906 1 98.56 24 ILE B C 1
ATOM 2727 O O . ILE B 1 24 ? -12.641 20.453 19.625 1 98.56 24 ILE B O 1
ATOM 2731 N N . ASP B 1 25 ? -14.57 20.297 18.578 1 98.56 25 ASP B N 1
ATOM 2732 C CA . ASP B 1 25 ? -14.836 18.922 19 1 98.56 25 ASP B CA 1
ATOM 2733 C C . ASP B 1 25 ? -13.891 17.938 18.312 1 98.56 25 ASP B C 1
ATOM 2735 O O . ASP B 1 25 ? -13.742 17.969 17.094 1 98.56 25 ASP B O 1
ATOM 2739 N N . TYR B 1 26 ? -13.219 17.125 19.141 1 98.75 26 TYR B N 1
ATOM 2740 C CA . TYR B 1 26 ? -12.266 16.172 18.609 1 98.75 26 TYR B CA 1
ATOM 2741 C C . TYR B 1 26 ? -12.102 14.969 19.531 1 98.75 26 TYR B C 1
ATOM 2743 O O . TYR B 1 26 ? -12.609 14.984 20.656 1 98.75 26 TYR B O 1
ATOM 2751 N N . LEU B 1 27 ? -11.523 13.961 19.078 1 98.75 27 LEU B N 1
ATOM 2752 C CA . LEU B 1 27 ? -11.047 12.789 19.812 1 98.75 27 LEU B CA 1
ATOM 2753 C C . LEU B 1 27 ? -9.719 12.305 19.25 1 98.75 27 LEU B C 1
ATOM 2755 O O . LEU B 1 27 ? -9.586 12.102 18.031 1 98.75 27 LEU B O 1
ATOM 2759 N N . LEU B 1 28 ? -8.68 12.242 20.094 1 98.81 28 LEU B N 1
ATOM 2760 C CA . LEU B 1 28 ? -7.371 11.75 19.688 1 98.81 28 LEU B CA 1
ATOM 2761 C C . LEU B 1 28 ? -7.234 10.258 20 1 98.81 28 LEU B C 1
ATOM 2763 O O . LEU B 1 28 ? -7.414 9.836 21.141 1 98.81 28 LEU B O 1
ATOM 2767 N N . VAL B 1 29 ? -6.949 9.5 18.969 1 98.62 29 VAL B N 1
ATOM 2768 C CA . VAL B 1 29 ? -6.762 8.062 19.109 1 98.62 29 VAL B CA 1
ATOM 2769 C C . VAL B 1 29 ? -5.27 7.742 19.219 1 98.62 29 VAL B C 1
ATOM 2771 O O . VAL B 1 29 ? -4.488 8.109 18.344 1 98.62 29 VAL B O 1
ATOM 2774 N N . GLY B 1 30 ? -4.879 7.125 20.297 1 96.69 30 GLY B N 1
ATOM 2775 C CA . GLY B 1 30 ? -3.49 6.754 20.5 1 96.69 30 GLY B CA 1
ATOM 2776 C C . GLY B 1 30 ? -3.316 5.324 20.969 1 96.69 30 GLY B C 1
ATOM 2777 O O . GLY B 1 30 ? -4.27 4.543 20.969 1 96.69 30 GLY B O 1
ATOM 2778 N N . ARG B 1 31 ? -2.131 4.996 21.234 1 94.88 31 ARG B N 1
ATOM 2779 C CA . ARG B 1 31 ? -1.798 3.674 21.75 1 94.88 31 ARG B CA 1
ATOM 2780 C C . ARG B 1 31 ? -0.526 3.717 22.594 1 94.88 31 ARG B C 1
ATOM 2782 O O . ARG B 1 31 ? 0.175 4.73 22.609 1 94.88 31 ARG B O 1
ATOM 2789 N N . GLY B 1 32 ? -0.34 2.738 23.406 1 93.69 32 GLY B N 1
ATOM 2790 C CA . GLY B 1 32 ? 0.927 2.49 24.078 1 93.69 32 GLY B CA 1
ATOM 2791 C C . GLY B 1 32 ? 1.266 3.539 25.125 1 93.69 32 GLY B C 1
ATOM 2792 O O . GLY B 1 32 ? 0.377 4.059 25.797 1 93.69 32 GLY B O 1
ATOM 2793 N N . ALA B 1 33 ? 2.574 3.797 25.234 1 93.25 33 ALA B N 1
ATOM 2794 C CA . ALA B 1 33 ? 3.111 4.664 26.281 1 93.25 33 ALA B CA 1
ATOM 2795 C C . ALA B 1 33 ? 2.627 6.098 26.094 1 93.25 33 ALA B C 1
ATOM 2797 O O . ALA B 1 33 ? 2.352 6.793 27.078 1 93.25 33 ALA B O 1
ATOM 2798 N N . GLN B 1 34 ? 2.541 6.539 24.891 1 94.62 34 GLN B N 1
ATOM 2799 C CA . GLN B 1 34 ? 2.074 7.895 24.609 1 94.62 34 GLN B CA 1
ATOM 2800 C C . GLN B 1 34 ? 0.649 8.094 25.125 1 94.62 34 GLN B C 1
ATOM 2802 O O . GLN B 1 34 ? 0.359 9.094 25.781 1 94.62 34 GLN B O 1
ATOM 2807 N N . LEU B 1 35 ? -0.227 7.145 24.844 1 96.06 35 LEU B N 1
ATOM 2808 C CA . LEU B 1 35 ? -1.615 7.246 25.281 1 96.06 35 LEU B CA 1
ATOM 2809 C C . LEU B 1 35 ? -1.708 7.242 26.797 1 96.06 35 LEU B C 1
ATOM 2811 O O . LEU B 1 35 ? -2.395 8.078 27.391 1 96.06 35 LEU B O 1
ATOM 2815 N N . SER B 1 36 ? -0.98 6.34 27.359 1 96.81 36 SER B N 1
ATOM 2816 C CA . SER B 1 36 ? -1.002 6.227 28.812 1 96.81 36 SER B CA 1
ATOM 2817 C C . SER B 1 36 ? -0.534 7.52 29.484 1 96.81 36 SER B C 1
ATOM 2819 O O . SER B 1 36 ? -1.157 7.996 30.438 1 96.81 36 SER B O 1
ATOM 2821 N N . HIS B 1 37 ? 0.492 8.039 29 1 97.69 37 HIS B N 1
ATOM 2822 C CA . HIS B 1 37 ? 1.033 9.273 29.547 1 97.69 37 HIS B CA 1
ATOM 2823 C C . HIS B 1 37 ? 0.051 10.43 29.375 1 97.69 37 HIS B C 1
ATOM 2825 O O . HIS B 1 37 ? -0.192 11.188 30.328 1 97.69 37 HIS B O 1
ATOM 2831 N N . LEU B 1 38 ? -0.508 10.555 28.203 1 97.94 38 LEU B N 1
ATOM 2832 C CA . LEU B 1 38 ? -1.412 11.664 27.906 1 97.94 38 LEU B CA 1
ATOM 2833 C C . LEU B 1 38 ? -2.668 11.586 28.766 1 97.94 38 LEU B C 1
ATOM 2835 O O . LEU B 1 38 ? -3.219 12.617 29.172 1 97.94 38 LEU B O 1
ATOM 2839 N N . GLN B 1 39 ? -3.119 10.406 29.094 1 97.19 39 GLN B N 1
ATOM 2840 C CA . GLN B 1 39 ? -4.297 10.211 29.922 1 97.19 39 GLN B CA 1
ATOM 2841 C C . GLN B 1 39 ? -4.039 10.672 31.359 1 97.19 39 GLN B C 1
ATOM 2843 O O . GLN B 1 39 ? -4.93 11.234 32 1 97.19 39 GLN B O 1
ATOM 2848 N N . GLN B 1 40 ? -2.877 10.516 31.75 1 97.5 40 GLN B N 1
ATOM 2849 C CA . GLN B 1 40 ? -2.545 10.773 33.156 1 97.5 40 GLN B CA 1
ATOM 2850 C C . GLN B 1 40 ? -2.078 12.211 33.344 1 97.5 40 GLN B C 1
ATOM 2852 O O . GLN B 1 40 ? -2.389 12.836 34.375 1 97.5 40 GLN B O 1
ATOM 2857 N N . HIS B 1 41 ? -1.286 12.734 32.375 1 97.75 41 HIS B N 1
ATOM 2858 C CA . HIS B 1 41 ? -0.553 13.961 32.656 1 97.75 41 HIS B CA 1
ATOM 2859 C C . HIS B 1 41 ? -0.909 15.055 31.656 1 97.75 41 HIS B C 1
ATOM 2861 O O . HIS B 1 41 ? -0.55 16.219 31.844 1 97.75 41 HIS B O 1
ATOM 2867 N N . GLY B 1 42 ? -1.633 14.688 30.609 1 98.25 42 GLY B N 1
ATOM 2868 C CA . GLY B 1 42 ? -1.839 15.648 29.547 1 98.25 42 GLY B CA 1
ATOM 2869 C C . GLY B 1 42 ? -0.628 15.805 28.641 1 98.25 42 GLY B C 1
ATOM 2870 O O . GLY B 1 42 ? 0.364 15.086 28.797 1 98.25 42 GLY B O 1
ATOM 2871 N N . LEU B 1 43 ? -0.774 16.672 27.656 1 98.62 43 LEU B N 1
ATOM 2872 C CA . LEU B 1 43 ? 0.303 16.953 26.703 1 98.62 43 LEU B CA 1
ATOM 2873 C C . LEU B 1 43 ? 1.099 18.188 27.141 1 98.62 43 LEU B C 1
ATOM 2875 O O . LEU B 1 43 ? 0.533 19.266 27.297 1 98.62 43 LEU B O 1
ATOM 2879 N N . SER B 1 44 ? 2.357 18.016 27.391 1 98.62 44 SER B N 1
ATOM 2880 C CA . SER B 1 44 ? 3.242 19.188 27.438 1 98.62 44 SER B CA 1
ATOM 2881 C C . SER B 1 44 ? 3.473 19.766 26.047 1 98.62 44 SER B C 1
ATOM 2883 O O . SER B 1 44 ? 4.188 19.188 25.234 1 98.62 44 SER B O 1
ATOM 2885 N N . PHE B 1 45 ? 2.828 20.891 25.812 1 97.62 45 PHE B N 1
ATOM 2886 C CA . PHE B 1 45 ? 2.797 21.5 24.484 1 97.62 45 PHE B CA 1
ATOM 2887 C C . PHE B 1 45 ? 3.572 22.812 24.484 1 97.62 45 PHE B C 1
ATOM 2889 O O . PHE B 1 45 ? 3.148 23.797 25.094 1 97.62 45 PHE B O 1
ATOM 2896 N N . ARG B 1 46 ? 4.715 22.812 23.734 1 95.38 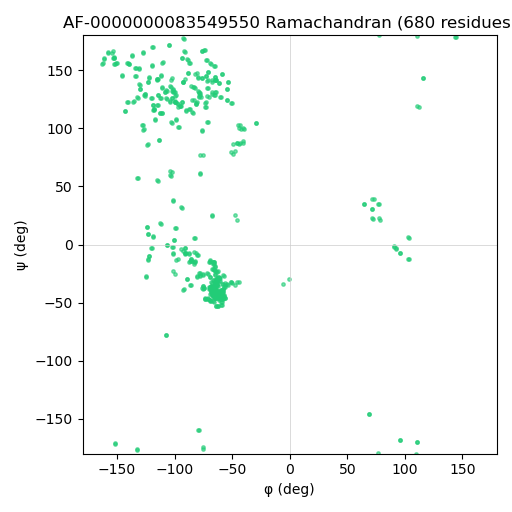46 ARG B N 1
ATOM 2897 C CA . ARG B 1 46 ? 5.586 23.984 23.688 1 95.38 46 ARG B CA 1
ATOM 2898 C C . ARG B 1 46 ? 5.414 24.75 22.375 1 95.38 46 ARG B C 1
ATOM 2900 O O . ARG B 1 46 ? 5.578 24.188 21.297 1 95.38 46 ARG B O 1
ATOM 2907 N N . ARG B 1 47 ? 5.07 26 22.5 1 94.69 47 ARG B N 1
ATOM 2908 C CA . ARG B 1 47 ? 4.992 26.984 21.422 1 94.69 47 ARG B CA 1
ATOM 2909 C C . ARG B 1 47 ? 5.965 28.141 21.656 1 94.69 47 ARG B C 1
ATOM 2911 O O . ARG B 1 47 ? 6.586 28.219 22.719 1 94.69 47 ARG B O 1
ATOM 2918 N N . PRO B 1 48 ? 6.152 28.984 20.672 1 92.12 48 PRO B N 1
ATOM 2919 C CA . PRO B 1 48 ? 7.043 30.125 20.906 1 92.12 48 PRO B CA 1
ATOM 2920 C C . PRO B 1 48 ? 6.605 30.984 22.094 1 92.12 48 PRO B C 1
ATOM 2922 O O . PRO B 1 48 ? 7.445 31.578 22.781 1 92.12 48 PRO B O 1
ATOM 2925 N N . SER B 1 49 ? 5.375 30.953 22.344 1 91.75 49 SER B N 1
ATOM 2926 C CA . SER B 1 49 ? 4.824 31.812 23.391 1 91.75 49 SER B CA 1
ATOM 2927 C C . SER B 1 49 ? 5.012 31.172 24.766 1 91.75 49 SER B C 1
ATOM 2929 O O . SER B 1 49 ? 4.824 31.844 25.781 1 91.75 49 SER B O 1
ATOM 2931 N N . GLY B 1 50 ? 5.348 29.891 24.859 1 93.44 50 GLY B N 1
ATOM 2932 C CA . GLY B 1 50 ? 5.559 29.203 26.125 1 93.44 50 GLY B CA 1
ATOM 2933 C C . GLY B 1 50 ? 5.07 27.766 26.109 1 93.44 50 GLY B C 1
ATOM 2934 O O . GLY B 1 50 ? 4.621 27.266 25.078 1 93.44 50 GLY B O 1
ATOM 2935 N N . THR B 1 51 ? 5.289 27.141 27.266 1 96.31 51 THR B N 1
ATOM 2936 C CA . THR B 1 51 ? 4.875 25.75 27.422 1 96.31 51 THR B CA 1
ATOM 2937 C C . THR B 1 51 ? 3.596 25.656 28.25 1 96.31 51 THR B C 1
ATOM 2939 O O . THR B 1 51 ? 3.447 26.359 29.25 1 96.31 51 THR B O 1
ATOM 2942 N N . ARG B 1 52 ? 2.65 24.859 27.828 1 96.81 52 ARG B N 1
ATOM 2943 C CA . ARG B 1 52 ? 1.437 24.578 28.594 1 96.81 52 ARG B CA 1
ATOM 2944 C C . ARG B 1 52 ? 1.141 23.078 28.625 1 96.81 52 ARG B C 1
ATOM 2946 O O . ARG B 1 52 ? 1.59 22.344 27.766 1 96.81 52 ARG B O 1
ATOM 2953 N N . VAL B 1 53 ? 0.508 22.672 29.641 1 98.38 53 VAL B N 1
ATOM 2954 C CA . VAL B 1 53 ? -0.027 21.312 29.703 1 98.38 53 VAL B CA 1
ATOM 2955 C C . VAL B 1 53 ? -1.487 21.312 29.25 1 98.38 53 VAL B C 1
ATOM 2957 O O . VAL B 1 53 ? -2.32 22.016 29.844 1 98.38 53 VAL B O 1
ATOM 2960 N N . VAL B 1 54 ? -1.813 20.625 28.25 1 98.62 54 VAL B N 1
ATOM 2961 C CA . VAL B 1 54 ? -3.156 20.594 27.672 1 98.62 54 VAL B CA 1
ATOM 2962 C C . VAL B 1 54 ? -3.795 19.234 27.922 1 98.62 54 VAL B C 1
ATOM 2964 O O . VAL B 1 54 ? -3.314 18.203 27.422 1 98.62 54 VAL B O 1
ATOM 2967 N N . PRO B 1 55 ? -4.836 19.188 28.719 1 98.38 55 PRO B N 1
ATOM 2968 C CA . PRO B 1 55 ? -5.609 17.938 28.766 1 98.38 55 PRO B CA 1
ATOM 2969 C C . PRO B 1 55 ? -6.301 17.625 27.453 1 98.38 55 PRO B C 1
ATOM 2971 O O . PRO B 1 55 ? -6.949 18.5 26.859 1 98.38 55 PRO B O 1
ATOM 2974 N N . LEU B 1 56 ? -6.129 16.438 26.938 1 98.62 56 LEU B N 1
ATOM 2975 C CA . LEU B 1 56 ? -6.688 16.078 25.641 1 98.62 56 LEU B CA 1
ATOM 2976 C C . LEU B 1 56 ? -7.797 15.047 25.812 1 98.62 56 LEU B C 1
ATOM 2978 O O . LEU B 1 56 ? -7.801 14.273 26.766 1 98.62 56 LEU B O 1
ATOM 2982 N N . LYS B 1 57 ? -8.789 15.102 25 1 98.56 57 LYS B N 1
ATOM 2983 C CA . LYS B 1 57 ? -9.758 14.016 24.844 1 98.56 57 LYS B CA 1
ATOM 2984 C C . LYS B 1 57 ? -9.156 12.844 24.094 1 98.56 57 LYS B C 1
ATOM 2986 O O . LYS B 1 57 ? -8.797 12.969 22.922 1 98.56 57 LYS B O 1
ATOM 2991 N N . LEU B 1 58 ? -9.086 11.648 24.797 1 98.19 58 LEU B N 1
ATOM 2992 C CA . LEU B 1 58 ? -8.289 10.539 24.281 1 98.19 58 LEU B CA 1
ATOM 2993 C C . LEU B 1 58 ? -9.086 9.242 24.297 1 98.19 58 LEU B C 1
ATOM 2995 O O . LEU B 1 58 ? -10.016 9.086 25.094 1 98.19 58 LEU B O 1
ATOM 2999 N N . THR B 1 59 ? -8.781 8.328 23.391 1 97.88 59 THR B N 1
ATOM 3000 C CA . THR B 1 59 ? -9.227 6.941 23.438 1 97.88 59 THR B CA 1
ATOM 3001 C C . THR B 1 59 ? -8.234 6.031 22.719 1 97.88 59 THR B C 1
ATOM 3003 O O . THR B 1 59 ? -7.324 6.512 22.047 1 97.88 59 THR B O 1
ATOM 3006 N N . ASP B 1 60 ? -8.258 4.816 22.953 1 97.25 60 ASP B N 1
ATOM 3007 C CA . ASP B 1 60 ? -7.566 3.846 22.109 1 97.25 60 ASP B CA 1
ATOM 3008 C C . ASP B 1 60 ? -8.5 3.305 21.031 1 97.25 60 ASP B C 1
ATOM 3010 O O . ASP B 1 60 ? -9.648 3.732 20.922 1 97.25 60 ASP B O 1
ATOM 3014 N N . GLN B 1 61 ? -7.953 2.479 20.203 1 93.88 61 GLN B N 1
ATOM 3015 C CA . GLN B 1 61 ? -8.719 1.94 19.078 1 93.88 61 GLN B CA 1
ATOM 3016 C C . GLN B 1 61 ? -9.953 1.185 19.578 1 93.88 61 GLN B C 1
ATOM 3018 O O . GLN B 1 61 ? -11.023 1.274 18.969 1 93.88 61 GLN B O 1
ATOM 3023 N N . ALA B 1 62 ? -9.805 0.456 20.625 1 93.38 62 ALA B N 1
ATOM 3024 C CA . ALA B 1 62 ? -10.883 -0.364 21.156 1 93.38 62 ALA B CA 1
ATOM 3025 C C . ALA B 1 62 ? -12.023 0.505 21.688 1 93.38 62 ALA B C 1
ATOM 3027 O O . ALA B 1 62 ? -13.195 0.114 21.625 1 93.38 62 ALA B O 1
ATOM 3028 N N . GLY B 1 63 ? -11.727 1.655 22.156 1 96 63 GLY B N 1
ATOM 3029 C CA . GLY B 1 63 ? -12.711 2.549 22.75 1 96 63 GLY B CA 1
ATOM 3030 C C . GLY B 1 63 ? -13.328 3.502 21.75 1 96 63 GLY B C 1
ATOM 3031 O O . GLY B 1 63 ? -14.234 4.266 22.078 1 96 63 GLY B O 1
ATOM 3032 N N . LEU B 1 64 ? -12.914 3.49 20.516 1 97.69 64 LEU B N 1
ATOM 3033 C CA . LEU B 1 64 ? -13.367 4.434 19.5 1 97.69 64 LEU B CA 1
ATOM 3034 C C . LEU B 1 64 ? -14.789 4.121 19.062 1 97.69 64 LEU B C 1
ATOM 3036 O O . LEU B 1 64 ? -15.102 2.988 18.688 1 97.69 64 LEU B O 1
ATOM 3040 N N . ARG B 1 65 ? -15.664 5.078 19.219 1 97.31 65 ARG B N 1
ATOM 3041 C CA . ARG B 1 65 ? -17.031 5.035 18.719 1 97.31 65 ARG B CA 1
ATOM 3042 C C . ARG B 1 65 ? -17.297 6.145 17.703 1 97.31 65 ARG B C 1
ATOM 3044 O O . ARG B 1 65 ? -17.203 7.328 18.031 1 97.31 65 ARG B O 1
ATOM 3051 N N . LEU B 1 66 ? -17.562 5.734 16.531 1 98.19 66 LEU B N 1
ATOM 3052 C CA . LEU B 1 66 ? -17.766 6.695 15.453 1 98.19 66 LEU B CA 1
ATOM 3053 C C . LEU B 1 66 ? -19.234 7.113 15.383 1 98.19 66 LEU B C 1
ATOM 3055 O O . LEU B 1 66 ? -20.125 6.324 15.703 1 98.19 66 LEU B O 1
ATOM 3059 N N . ARG B 1 67 ? -19.469 8.328 15 1 96.88 67 ARG B N 1
ATOM 3060 C CA . ARG B 1 67 ? -20.797 8.891 14.797 1 96.88 67 ARG B CA 1
ATOM 3061 C C . ARG B 1 67 ? -20.938 9.523 13.414 1 96.88 67 ARG B C 1
ATOM 3063 O O . ARG B 1 67 ? -19.922 9.828 12.773 1 96.88 67 ARG B O 1
ATOM 3070 N N . ALA B 1 68 ? -22.219 9.742 13.141 1 93.19 68 ALA B N 1
ATOM 3071 C CA . ALA B 1 68 ? -22.484 10.453 11.891 1 93.19 68 ALA B CA 1
ATOM 3072 C C . ALA B 1 68 ? -21.922 11.875 11.938 1 93.19 68 ALA B C 1
ATOM 3074 O O . ALA B 1 68 ? -22 12.547 12.969 1 93.19 68 ALA B O 1
ATOM 3075 N N . GLY B 1 69 ? -21.234 12.398 11.086 1 94.88 69 GLY B N 1
ATOM 3076 C CA . GLY B 1 69 ? -20.703 13.75 11.031 1 94.88 69 GLY B CA 1
ATOM 3077 C C . GLY B 1 69 ? -19.234 13.82 11.367 1 94.88 69 GLY B C 1
ATOM 3078 O O . GLY B 1 69 ? -18.609 14.891 11.266 1 94.88 69 GLY B O 1
ATOM 3079 N N . ASP B 1 70 ? -18.703 12.672 11.922 1 98.44 70 ASP B N 1
ATOM 3080 C CA . ASP B 1 70 ? -17.281 12.625 12.203 1 98.44 70 ASP B CA 1
ATOM 3081 C C . ASP B 1 70 ? -16.469 12.844 10.93 1 98.44 70 ASP B C 1
ATOM 3083 O O . ASP B 1 70 ? -16.906 12.508 9.828 1 98.44 70 ASP B O 1
ATOM 3087 N N . VAL B 1 71 ? -15.336 13.469 11.078 1 98.81 71 VAL B N 1
ATOM 3088 C CA . VAL B 1 71 ? -14.281 13.523 10.078 1 98.81 71 VAL B CA 1
ATOM 3089 C C . VAL B 1 71 ? -13.039 12.812 10.594 1 98.81 71 VAL B C 1
ATOM 3091 O O . VAL B 1 71 ? -12.516 13.156 11.664 1 98.81 71 VAL B O 1
ATOM 3094 N N . LEU B 1 72 ? -12.641 11.789 9.867 1 98.88 72 LEU B N 1
ATOM 3095 C CA . LEU B 1 72 ? -11.414 11.094 10.242 1 98.88 72 LEU B CA 1
ATOM 3096 C C . LEU B 1 72 ? -10.188 11.867 9.773 1 98.88 72 LEU B C 1
ATOM 3098 O O . LEU B 1 72 ? -10.148 12.359 8.648 1 98.88 72 LEU B O 1
ATOM 3102 N N . VAL B 1 73 ? -9.227 12.078 10.641 1 98.94 73 VAL B N 1
ATOM 3103 C CA . VAL B 1 73 ? -7.961 12.734 10.32 1 98.94 73 VAL B CA 1
ATOM 3104 C C . VAL B 1 73 ? -6.805 11.766 10.539 1 98.94 73 VAL B C 1
ATOM 3106 O O . VAL B 1 73 ? -6.43 11.477 11.68 1 98.94 73 VAL B O 1
ATOM 3109 N N . LEU B 1 74 ? -6.258 11.312 9.453 1 98.75 74 LEU B N 1
ATOM 3110 C CA . LEU B 1 74 ? -5.184 10.328 9.5 1 98.75 74 LEU B CA 1
ATOM 3111 C C . LEU B 1 74 ? -3.834 11.008 9.719 1 98.75 74 LEU B C 1
ATOM 3113 O O . LEU B 1 74 ? -3.342 11.719 8.836 1 98.75 74 LEU B O 1
ATOM 3117 N N . THR B 1 75 ? -3.209 10.758 10.898 1 97.94 75 THR B N 1
ATOM 3118 C CA . THR B 1 75 ? -1.925 11.383 11.188 1 97.94 75 THR B CA 1
ATOM 3119 C C . THR B 1 75 ? -0.868 10.336 11.508 1 97.94 75 THR B C 1
ATOM 3121 O O . THR B 1 75 ? 0.179 10.648 12.078 1 97.94 75 THR B O 1
ATOM 3124 N N . VAL B 1 76 ? -1.115 9.07 11.203 1 96.94 76 VAL B N 1
ATOM 3125 C CA . VAL B 1 76 ? -0.088 8.031 11.273 1 96.94 76 VAL B CA 1
ATOM 3126 C C . VAL B 1 76 ? 0.876 8.188 10.094 1 96.94 76 VAL B C 1
ATOM 3128 O O . VAL B 1 76 ? 0.607 8.938 9.156 1 96.94 76 VAL B O 1
ATOM 3131 N N . LYS B 1 77 ? 1.919 7.535 10.148 1 95.56 77 LYS B N 1
ATOM 3132 C CA . LYS B 1 77 ? 2.857 7.551 9.031 1 95.56 77 LYS B CA 1
ATOM 3133 C C . LYS B 1 77 ? 2.314 6.758 7.844 1 95.56 77 LYS B C 1
ATOM 3135 O O . LYS B 1 77 ? 1.472 5.875 8.016 1 95.56 77 LYS B O 1
ATOM 3140 N N . THR B 1 78 ? 2.836 7.062 6.691 1 96.94 78 THR B N 1
ATOM 3141 C CA . THR B 1 78 ? 2.324 6.508 5.445 1 96.94 78 THR B CA 1
ATOM 3142 C C . THR B 1 78 ? 2.371 4.98 5.473 1 96.94 78 THR B C 1
ATOM 3144 O O . THR B 1 78 ? 1.446 4.316 5 1 96.94 78 THR B O 1
ATOM 3147 N N . GLN B 1 79 ? 3.432 4.371 6.059 1 93.56 79 GLN B N 1
ATOM 3148 C CA . GLN B 1 79 ? 3.588 2.922 6.047 1 93.56 79 GLN B CA 1
ATOM 3149 C C . GLN B 1 79 ? 2.506 2.244 6.883 1 93.56 79 GLN B C 1
ATOM 3151 O O . GLN B 1 79 ? 2.293 1.036 6.773 1 93.56 79 GLN B O 1
ATOM 3156 N N . ASP B 1 80 ? 1.8 3.033 7.73 1 95.12 80 ASP B N 1
ATOM 3157 C CA . ASP B 1 80 ? 0.741 2.486 8.57 1 95.12 80 ASP B CA 1
ATOM 3158 C C . ASP B 1 80 ? -0.638 2.793 7.992 1 95.12 80 ASP B C 1
ATOM 3160 O O . ASP B 1 80 ? -1.655 2.348 8.523 1 95.12 80 ASP B O 1
ATOM 3164 N N . ALA B 1 81 ? -0.704 3.51 6.906 1 96.88 81 ALA B N 1
ATOM 3165 C CA . ALA B 1 81 ? -1.959 4.031 6.375 1 96.88 81 ALA B CA 1
ATOM 3166 C C . ALA B 1 81 ? -2.852 2.9 5.867 1 96.88 81 ALA B C 1
ATOM 3168 O O . ALA B 1 81 ? -4.07 2.939 6.043 1 96.88 81 ALA B O 1
ATOM 3169 N N . GLU B 1 82 ? -2.25 1.88 5.234 1 96.38 82 GLU B N 1
ATOM 3170 C CA . GLU B 1 82 ? -3.037 0.782 4.684 1 96.38 82 GLU B CA 1
ATOM 3171 C C . GLU B 1 82 ? -3.793 0.039 5.781 1 96.38 82 GLU B C 1
ATOM 3173 O O . GLU B 1 82 ? -5.016 -0.1 5.719 1 96.38 82 GLU B O 1
ATOM 3178 N N . GLU B 1 83 ? -3.088 -0.365 6.77 1 94.81 83 GLU B N 1
ATOM 3179 C CA . GLU B 1 83 ? -3.691 -1.116 7.863 1 94.81 83 GLU B CA 1
ATOM 3180 C C . GLU B 1 83 ? -4.691 -0.261 8.633 1 94.81 83 GLU B C 1
ATOM 3182 O O . GLU B 1 83 ? -5.789 -0.722 8.961 1 94.81 83 GLU B O 1
ATOM 3187 N N . THR B 1 84 ? -4.316 0.98 8.875 1 96.81 84 THR B N 1
ATOM 3188 C CA . THR B 1 84 ? -5.16 1.875 9.656 1 96.81 84 THR B CA 1
ATOM 3189 C C . THR B 1 84 ? -6.449 2.191 8.906 1 96.81 84 THR B C 1
ATOM 3191 O O . THR B 1 84 ? -7.539 2.141 9.484 1 96.81 84 THR B O 1
ATOM 3194 N N . SER B 1 85 ? -6.363 2.467 7.617 1 97.25 85 SER B N 1
ATOM 3195 C CA . SER B 1 85 ? -7.551 2.793 6.832 1 97.25 85 SER B CA 1
ATOM 3196 C C . SER B 1 85 ? -8.484 1.591 6.711 1 97.25 85 SER B C 1
ATOM 3198 O O . SER B 1 85 ? -9.703 1.738 6.754 1 97.25 85 SER B O 1
ATOM 3200 N N . ALA B 1 86 ? -7.91 0.407 6.578 1 95.88 86 ALA B N 1
ATOM 3201 C CA . ALA B 1 86 ? -8.719 -0.807 6.512 1 95.88 86 ALA B CA 1
ATOM 3202 C C . ALA B 1 86 ? -9.492 -1.022 7.809 1 95.88 86 ALA B C 1
ATOM 3204 O O . ALA B 1 86 ? -10.688 -1.341 7.781 1 95.88 86 ALA B O 1
ATOM 3205 N N . ALA B 1 87 ? -8.828 -0.785 8.922 1 95.25 87 ALA B N 1
ATOM 3206 C CA . ALA B 1 87 ? -9.453 -0.964 10.234 1 95.25 87 ALA B CA 1
ATOM 3207 C C . ALA B 1 87 ? -10.562 0.063 10.453 1 95.25 87 ALA B C 1
ATOM 3209 O O . ALA B 1 87 ? -11.633 -0.27 10.961 1 95.25 87 ALA B O 1
ATOM 3210 N N . LEU B 1 88 ? -10.32 1.271 10.047 1 97.69 88 LEU B N 1
ATOM 3211 C CA . LEU B 1 88 ? -11.281 2.348 10.25 1 97.69 88 LEU B CA 1
ATOM 3212 C C . LEU B 1 88 ? -12.523 2.139 9.375 1 97.69 88 LEU B C 1
ATOM 3214 O O . LEU B 1 88 ? -13.641 2.404 9.812 1 97.69 88 LEU B O 1
ATOM 3218 N N . ALA B 1 89 ? -12.312 1.663 8.203 1 97.31 89 ALA B N 1
ATOM 3219 C CA . ALA B 1 89 ? -13.367 1.59 7.191 1 97.31 89 ALA B CA 1
ATOM 3220 C C . ALA B 1 89 ? -14.508 0.691 7.648 1 97.31 89 ALA B C 1
ATOM 3222 O O . ALA B 1 89 ? -15.672 0.927 7.305 1 97.31 89 ALA B O 1
ATOM 3223 N N . VAL B 1 90 ? -14.242 -0.289 8.492 1 95.06 90 VAL B N 1
ATOM 3224 C CA . VAL B 1 90 ? -15.25 -1.302 8.789 1 95.06 90 VAL B CA 1
ATOM 3225 C C . VAL B 1 90 ? -15.906 -1 10.133 1 95.06 90 VAL B C 1
ATOM 3227 O O . VAL B 1 90 ? -16.875 -1.655 10.516 1 95.06 90 VAL B O 1
ATOM 3230 N N . LEU B 1 91 ? -15.375 -0.029 10.836 1 96.38 91 LEU B N 1
ATOM 3231 C CA . LEU B 1 91 ? -15.961 0.3 12.133 1 96.38 91 LEU B CA 1
ATOM 3232 C C . LEU B 1 91 ? -17.406 0.747 11.977 1 96.38 91 LEU B C 1
ATOM 3234 O O . LEU B 1 91 ? -17.734 1.495 11.055 1 96.38 91 LEU B O 1
ATOM 3238 N N . PRO B 1 92 ? -18.25 0.291 12.891 1 95 92 PRO B N 1
ATOM 3239 C CA . PRO B 1 92 ? -19.641 0.714 12.82 1 95 92 PRO B CA 1
ATOM 3240 C C . PRO B 1 92 ? -19.844 2.17 13.242 1 95 92 PRO B C 1
ATOM 3242 O O . PRO B 1 92 ? -19.125 2.674 14.102 1 95 92 PRO B O 1
ATOM 3245 N N . LEU B 1 93 ? -20.719 2.795 12.633 1 95.25 93 LEU B N 1
ATOM 3246 C CA . LEU B 1 93 ? -21.172 4.125 13.039 1 95.25 93 LEU B CA 1
ATOM 3247 C C . LEU B 1 93 ? -22.375 4.039 13.969 1 95.25 93 LEU B C 1
ATOM 3249 O O . LEU B 1 93 ? -23.281 3.238 13.742 1 95.25 93 LEU B O 1
ATOM 3253 N N . GLU B 1 94 ? -22.281 4.922 14.93 1 93 94 GLU B N 1
ATOM 3254 C CA . GLU B 1 94 ? -23.5 5.055 15.719 1 93 94 GLU B CA 1
ATOM 3255 C C . GLU B 1 94 ? -24.672 5.492 14.852 1 93 94 GLU B C 1
ATOM 3257 O O . GLU B 1 94 ? -24.578 6.488 14.133 1 93 94 GLU B O 1
ATOM 3262 N N . GLY B 1 95 ? -25.781 4.812 14.852 1 88.62 95 GLY B N 1
ATOM 3263 C CA . GLY B 1 95 ? -26.953 5.133 14.055 1 88.62 95 GLY B CA 1
ATOM 3264 C C . GLY B 1 95 ? -26.969 4.43 12.711 1 88.62 95 GLY B C 1
ATOM 3265 O O . GLY B 1 95 ? -27.891 4.621 11.914 1 88.62 95 GLY B O 1
ATOM 3266 N N . GLY B 1 96 ? -25.938 3.676 12.383 1 90.81 96 GLY B N 1
ATOM 3267 C CA . GLY B 1 96 ? -25.922 2.895 11.156 1 90.81 96 GLY B CA 1
ATOM 3268 C C . GLY B 1 96 ? -24.844 3.344 10.18 1 90.81 96 GLY B C 1
ATOM 3269 O O . GLY B 1 96 ? -24.547 4.535 10.086 1 90.81 96 GLY B O 1
ATOM 3270 N N . GLY B 1 97 ? -24.234 2.463 9.492 1 92.38 97 GLY B N 1
ATOM 3271 C CA . GLY B 1 97 ? -23.172 2.729 8.547 1 92.38 97 GLY B CA 1
ATOM 3272 C C . GLY B 1 97 ? -21.812 2.229 9.016 1 92.38 97 GLY B C 1
ATOM 3273 O O . GLY B 1 97 ? -21.734 1.441 9.961 1 92.38 97 GLY B O 1
ATOM 3274 N N . ARG B 1 98 ? -20.828 2.656 8.258 1 95.94 98 ARG B N 1
ATOM 3275 C CA . ARG B 1 98 ? -19.453 2.24 8.555 1 95.94 98 ARG B CA 1
ATOM 3276 C C . ARG B 1 98 ? -18.484 3.414 8.43 1 95.94 98 ARG B C 1
ATOM 3278 O O . ARG B 1 98 ? -18.828 4.441 7.844 1 95.94 98 ARG B O 1
ATOM 3285 N N . GLY B 1 99 ? -17.328 3.225 9.016 1 97.62 99 GLY B N 1
ATOM 3286 C CA . GLY B 1 99 ? -16.297 4.242 8.922 1 97.62 99 GLY B CA 1
ATOM 3287 C C . GLY B 1 99 ? -16.031 4.699 7.5 1 97.62 99 GLY B C 1
ATOM 3288 O O . GLY B 1 99 ? -15.781 5.883 7.258 1 97.62 99 GLY B O 1
ATOM 3289 N N . ALA B 1 100 ? -16.172 3.838 6.531 1 96.94 100 ALA B N 1
ATOM 3290 C CA . ALA B 1 100 ? -15.891 4.125 5.129 1 96.94 100 ALA B CA 1
ATOM 3291 C C . ALA B 1 100 ? -16.859 5.164 4.574 1 96.94 100 ALA B C 1
ATOM 3293 O O . ALA B 1 100 ? -16.625 5.75 3.52 1 96.94 100 ALA B O 1
ATOM 3294 N N . ASP B 1 101 ? -17.922 5.414 5.242 1 96.06 101 ASP B N 1
ATOM 3295 C CA . ASP B 1 101 ? -18.922 6.387 4.809 1 96.06 101 ASP B CA 1
ATOM 3296 C C . ASP B 1 101 ? -18.516 7.801 5.211 1 96.06 101 ASP B C 1
ATOM 3298 O O . ASP B 1 101 ? -19.094 8.781 4.73 1 96.06 101 ASP B O 1
ATOM 3302 N N . LEU B 1 102 ? -17.578 7.926 6.129 1 98.06 102 LEU B N 1
ATOM 3303 C CA . LEU B 1 102 ? -17.141 9.219 6.656 1 98.06 102 LEU B CA 1
ATOM 3304 C C . LEU B 1 102 ? -16.047 9.82 5.777 1 98.06 102 LEU B C 1
ATOM 3306 O O . LEU B 1 102 ? -15.344 9.102 5.07 1 98.06 102 LEU B O 1
ATOM 3310 N N . PRO B 1 103 ? -15.906 11.195 5.824 1 98.5 103 PRO B N 1
ATOM 3311 C CA . PRO B 1 103 ? -14.719 11.812 5.234 1 98.5 103 PRO B CA 1
ATOM 3312 C C . PRO B 1 103 ? -13.43 11.43 5.961 1 98.5 103 PRO B C 1
ATOM 3314 O O . PRO B 1 103 ? -13.422 11.297 7.188 1 98.5 103 PRO B O 1
ATOM 3317 N N . ILE B 1 104 ? -12.414 11.242 5.176 1 98.88 104 ILE B N 1
ATOM 3318 C CA . ILE B 1 104 ? -11.094 10.992 5.754 1 98.88 104 ILE B CA 1
ATOM 3319 C C . ILE B 1 104 ? -10.086 11.992 5.184 1 98.88 104 ILE B C 1
ATOM 3321 O O . ILE B 1 104 ? -10.031 12.195 3.971 1 98.88 104 ILE B O 1
ATOM 3325 N N . VAL B 1 105 ? -9.352 12.672 6.055 1 98.94 105 VAL B N 1
ATOM 3326 C CA . VAL B 1 105 ? -8.312 13.633 5.699 1 98.94 105 VAL B CA 1
ATOM 3327 C C . VAL B 1 105 ? -6.938 12.992 5.871 1 98.94 105 VAL B C 1
ATOM 3329 O O . VAL B 1 105 ? -6.637 12.43 6.926 1 98.94 105 VAL B O 1
ATOM 3332 N N . THR B 1 106 ? -6.137 13.023 4.824 1 98.81 106 THR B N 1
ATOM 3333 C CA . THR B 1 106 ? -4.77 12.516 4.895 1 98.81 106 THR B CA 1
ATOM 3334 C C . THR B 1 106 ? -3.777 13.664 5.078 1 98.81 106 THR B C 1
ATOM 3336 O O . THR B 1 106 ? -3.852 14.672 4.379 1 98.81 106 THR B O 1
ATOM 3339 N N . LEU B 1 107 ? -2.863 13.523 6.051 1 98.31 107 LEU B N 1
ATOM 3340 C CA . LEU B 1 107 ? -1.914 14.586 6.363 1 98.31 107 LEU B CA 1
ATOM 3341 C C . LEU B 1 107 ? -0.481 14.117 6.141 1 98.31 107 LEU B C 1
ATOM 3343 O O . LEU B 1 107 ? 0.468 14.789 6.555 1 98.31 107 LEU B O 1
ATOM 3347 N N . GLN B 1 108 ? -0.348 12.906 5.566 1 97.5 108 GLN B N 1
ATOM 3348 C CA . GLN B 1 108 ? 0.985 12.352 5.348 1 97.5 108 GLN B CA 1
ATOM 3349 C C . GLN B 1 108 ? 1.711 13.102 4.234 1 97.5 108 GLN B C 1
ATOM 3351 O O . GLN B 1 108 ? 1.077 13.617 3.311 1 97.5 108 GLN B O 1
ATOM 3356 N N . ASN B 1 109 ? 3 13.133 4.426 1 95.12 109 ASN B N 1
ATOM 3357 C CA . ASN B 1 109 ? 3.822 13.562 3.297 1 95.12 109 ASN B CA 1
ATOM 3358 C C . ASN B 1 109 ? 3.805 12.531 2.17 1 95.12 109 ASN B C 1
ATOM 3360 O O . ASN B 1 109 ? 3.492 11.359 2.395 1 95.12 109 ASN B O 1
ATOM 3364 N N . GLY B 1 110 ? 4.059 12.969 1.015 1 96.81 110 GLY B N 1
ATOM 3365 C CA . GLY B 1 110 ? 4.109 12.062 -0.123 1 96.81 110 GLY B CA 1
ATOM 3366 C C . GLY B 1 110 ? 2.803 12 -0.893 1 96.81 110 GLY B C 1
ATOM 3367 O O . GLY B 1 110 ? 1.931 12.859 -0.715 1 96.81 110 GLY B O 1
ATOM 3368 N N . LEU B 1 111 ? 2.676 11.047 -1.768 1 98.19 111 LEU B N 1
ATOM 3369 C CA . LEU B 1 111 ? 1.578 10.992 -2.729 1 98.19 111 LEU B CA 1
ATOM 3370 C C . LEU B 1 111 ? 0.76 9.719 -2.553 1 98.19 111 LEU B C 1
ATOM 3372 O O . LEU B 1 111 ? -0.274 9.547 -3.199 1 98.19 111 LEU B O 1
ATOM 3376 N N . ALA B 1 112 ? 1.162 8.844 -1.636 1 98.06 112 ALA B N 1
ATOM 3377 C CA . ALA B 1 112 ? 0.657 7.477 -1.648 1 98.06 112 ALA B CA 1
ATOM 3378 C C . ALA B 1 112 ? -0.622 7.355 -0.824 1 98.06 112 ALA B C 1
ATOM 3380 O O . ALA B 1 112 ? -1.504 6.559 -1.147 1 98.06 112 ALA B O 1
ATOM 3381 N N . THR B 1 113 ? -0.82 8.141 0.204 1 98.56 113 THR B N 1
ATOM 3382 C CA . THR B 1 113 ? -1.796 7.844 1.247 1 98.56 113 THR B CA 1
ATOM 3383 C C . THR B 1 113 ? -3.215 8.102 0.748 1 98.56 113 THR B C 1
ATOM 3385 O O . THR B 1 113 ? -4.148 7.387 1.119 1 98.56 113 THR B O 1
ATOM 3388 N N . GLU B 1 114 ? -3.422 9.156 -0.055 1 98.62 114 GLU B N 1
ATOM 3389 C CA . GLU B 1 114 ? -4.762 9.414 -0.577 1 98.62 114 GLU B CA 1
ATOM 3390 C C . GLU B 1 114 ? -5.273 8.234 -1.399 1 98.62 114 GLU B C 1
ATOM 3392 O O . GLU B 1 114 ? -6.434 7.844 -1.281 1 98.62 114 GLU B O 1
ATOM 3397 N N . ARG B 1 115 ? -4.371 7.719 -2.189 1 97.88 115 ARG B N 1
ATOM 3398 C CA . ARG B 1 115 ? -4.742 6.566 -3.008 1 97.88 115 ARG B CA 1
ATOM 3399 C C . ARG B 1 115 ? -5.062 5.355 -2.137 1 97.88 115 ARG B C 1
ATOM 3401 O O . ARG B 1 115 ? -6.027 4.637 -2.398 1 97.88 115 ARG B O 1
ATOM 3408 N N . ILE B 1 116 ? -4.242 5.133 -1.119 1 98.19 116 ILE B N 1
ATOM 3409 C CA . ILE B 1 116 ? -4.477 4.047 -0.172 1 98.19 116 ILE B CA 1
ATOM 3410 C C . ILE B 1 116 ? -5.863 4.188 0.446 1 98.19 116 ILE B C 1
ATOM 3412 O O . ILE B 1 116 ? -6.645 3.232 0.459 1 98.19 116 ILE B O 1
ATOM 3416 N N . ALA B 1 117 ? -6.211 5.371 0.863 1 98.69 117 ALA B N 1
ATOM 3417 C CA . ALA B 1 117 ? -7.496 5.625 1.509 1 98.69 117 ALA B CA 1
ATOM 3418 C C . ALA B 1 117 ? -8.648 5.477 0.52 1 98.69 117 ALA B C 1
ATOM 3420 O O . ALA B 1 117 ? -9.703 4.941 0.865 1 98.69 117 ALA B O 1
ATOM 3421 N N . ALA B 1 118 ? -8.461 5.863 -0.717 1 98.56 118 ALA B N 1
ATOM 3422 C CA . ALA B 1 118 ? -9.516 5.91 -1.725 1 98.56 118 ALA B CA 1
ATOM 3423 C C . ALA B 1 118 ? -9.953 4.508 -2.125 1 98.56 118 ALA B C 1
ATOM 3425 O O . ALA B 1 118 ? -11.016 4.332 -2.73 1 98.56 118 ALA B O 1
ATOM 3426 N N . ARG B 1 119 ? -9.172 3.559 -1.774 1 98.12 119 ARG B N 1
ATOM 3427 C CA . ARG B 1 119 ? -9.578 2.18 -2.031 1 98.12 119 ARG B CA 1
ATOM 3428 C C . ARG B 1 119 ? -10.82 1.812 -1.23 1 98.12 119 ARG B C 1
ATOM 3430 O O . ARG B 1 119 ? -11.633 0.992 -1.67 1 98.12 119 ARG B O 1
ATOM 3437 N N . ARG B 1 120 ? -11 2.51 -0.091 1 98.06 120 ARG B N 1
ATOM 3438 C CA . ARG B 1 120 ? -12.07 2.102 0.818 1 98.06 120 ARG B CA 1
ATOM 3439 C C . ARG B 1 120 ? -13.016 3.262 1.104 1 98.06 120 ARG B C 1
ATOM 3441 O O . ARG B 1 120 ? -14.18 3.049 1.451 1 98.06 120 ARG B O 1
ATOM 3448 N N . PHE B 1 121 ? -12.492 4.477 1.006 1 98.25 121 PHE B N 1
ATOM 3449 C CA . PHE B 1 121 ? -13.273 5.656 1.356 1 98.25 121 PHE B CA 1
ATOM 3450 C C . PHE B 1 121 ? -13.68 6.426 0.106 1 98.25 121 PHE B C 1
ATOM 3452 O O . PHE B 1 121 ? -12.836 6.75 -0.733 1 98.25 121 PHE B O 1
ATOM 3459 N N . ALA B 1 122 ? -14.898 6.789 0.019 1 95.31 122 ALA B N 1
ATOM 3460 C CA . ALA B 1 122 ? -15.398 7.547 -1.125 1 95.31 122 ALA B CA 1
ATOM 3461 C C . ALA B 1 122 ? -15.062 9.031 -0.989 1 95.31 122 ALA B C 1
ATOM 3463 O O . ALA B 1 122 ? -14.938 9.734 -1.99 1 95.31 122 ALA B O 1
ATOM 3464 N N . ASN B 1 123 ? -14.938 9.484 0.293 1 97.56 123 ASN B N 1
ATOM 3465 C CA . ASN B 1 123 ? -14.68 10.891 0.563 1 97.56 123 ASN B CA 1
ATOM 3466 C C . ASN B 1 123 ? -13.297 11.102 1.184 1 97.56 123 ASN B C 1
ATOM 3468 O O . ASN B 1 123 ? -13.164 11.156 2.406 1 97.56 123 ASN B O 1
ATOM 3472 N N . VAL B 1 124 ? -12.344 11.305 0.274 1 98.81 124 VAL B N 1
ATOM 3473 C CA . VAL B 1 124 ? -10.953 11.5 0.694 1 98.81 124 VAL B CA 1
ATOM 3474 C C . VAL B 1 124 ? -10.555 12.953 0.478 1 98.81 124 VAL B C 1
ATOM 3476 O O . VAL B 1 124 ? -10.812 13.531 -0.583 1 98.81 124 VAL B O 1
ATOM 3479 N N . TYR B 1 125 ? -9.984 13.531 1.479 1 98.88 125 TYR B N 1
ATOM 3480 C CA . TYR B 1 125 ? -9.43 14.875 1.431 1 98.88 125 TYR B CA 1
ATOM 3481 C C . TYR B 1 125 ? -7.926 14.859 1.682 1 98.88 125 TYR B C 1
ATOM 3483 O O . TYR B 1 125 ? -7.473 14.406 2.734 1 98.88 125 TYR B O 1
ATOM 3491 N N . GLY B 1 126 ? -7.164 15.273 0.668 1 98.75 126 GLY B N 1
ATOM 3492 C CA . GLY B 1 126 ? -5.738 15.469 0.88 1 98.75 126 GLY B CA 1
ATOM 3493 C C . GLY B 1 126 ? -5.41 16.781 1.572 1 98.75 126 GLY B C 1
ATOM 3494 O O . GLY B 1 126 ? -6.059 17.797 1.323 1 98.75 126 GLY B O 1
ATOM 3495 N N . ALA B 1 127 ? -4.414 16.734 2.404 1 98.75 127 ALA B N 1
ATOM 3496 C CA . ALA B 1 127 ? -3.939 17.953 3.053 1 98.75 127 ALA B CA 1
ATOM 3497 C C . ALA B 1 127 ? -2.414 18.031 3.051 1 98.75 127 ALA B C 1
ATOM 3499 O O . ALA B 1 127 ? -1.745 17.062 3.443 1 98.75 127 ALA B O 1
ATOM 3500 N N . SER B 1 128 ? -1.892 19.031 2.523 1 98.19 128 SER B N 1
ATOM 3501 C CA . SER B 1 128 ? -0.475 19.359 2.646 1 98.19 128 SER B CA 1
ATOM 3502 C C . SER B 1 128 ? -0.215 20.25 3.867 1 98.19 128 SER B C 1
ATOM 3504 O O . SER B 1 128 ? -0.676 21.391 3.928 1 98.19 128 SER B O 1
ATOM 3506 N N . ILE B 1 129 ? 0.521 19.719 4.82 1 97.38 129 ILE B N 1
ATOM 3507 C CA . ILE B 1 129 ? 0.699 20.438 6.078 1 97.38 129 ILE B CA 1
ATOM 3508 C C . ILE B 1 129 ? 2.182 20.734 6.305 1 97.38 129 ILE B C 1
ATOM 3510 O O . ILE B 1 129 ? 3.021 19.844 6.141 1 97.38 129 ILE B O 1
ATOM 3514 N N . LEU B 1 130 ? 2.531 21.922 6.527 1 94.69 130 LEU B N 1
ATOM 3515 C CA . LEU B 1 130 ? 3.836 22.344 7.035 1 94.69 130 LEU B CA 1
ATOM 3516 C C . LEU B 1 130 ? 3.754 22.688 8.516 1 94.69 130 LEU B C 1
ATOM 3518 O O . LEU B 1 130 ? 3.121 23.688 8.891 1 94.69 130 LEU B O 1
ATOM 3522 N N . VAL B 1 131 ? 4.23 21.859 9.297 1 94.19 131 VAL B N 1
ATOM 3523 C CA . VAL B 1 131 ? 4.27 22.078 10.734 1 94.19 131 VAL B CA 1
ATOM 3524 C C . VAL B 1 131 ? 5.562 21.516 11.312 1 94.19 131 VAL B C 1
ATOM 3526 O O . VAL B 1 131 ? 5.828 20.312 11.195 1 94.19 131 VAL B O 1
ATOM 3529 N N . PRO B 1 132 ? 6.422 22.328 11.836 1 91.88 132 PRO B N 1
ATOM 3530 C CA . PRO B 1 132 ? 7.68 21.828 12.406 1 91.88 132 PRO B CA 1
ATOM 3531 C C . PRO B 1 132 ? 7.504 21.219 13.789 1 91.88 132 PRO B C 1
ATOM 3533 O O . PRO B 1 132 ? 8.133 21.656 14.75 1 91.88 132 PRO B O 1
ATOM 3536 N N . ALA B 1 133 ? 6.711 20.188 13.836 1 91.88 133 ALA B N 1
ATOM 3537 C CA . ALA B 1 133 ? 6.418 19.531 15.109 1 91.88 133 ALA B CA 1
ATOM 3538 C C . ALA B 1 133 ? 7.516 18.547 15.484 1 91.88 133 ALA B C 1
ATOM 3540 O O . ALA B 1 133 ? 7.977 17.766 14.641 1 91.88 133 ALA B O 1
ATOM 3541 N N . ILE B 1 134 ? 7.922 18.594 16.719 1 89.5 134 ILE B N 1
ATOM 3542 C CA . ILE B 1 134 ? 8.969 17.719 17.234 1 89.5 134 ILE B CA 1
ATOM 3543 C C . ILE B 1 134 ? 8.422 16.844 18.359 1 89.5 134 ILE B C 1
ATOM 3545 O O . ILE B 1 134 ? 7.883 17.359 19.344 1 89.5 134 ILE B O 1
ATOM 3549 N N . TYR B 1 135 ? 8.484 15.609 18.172 1 90.44 135 TYR B N 1
ATOM 3550 C CA . TYR B 1 135 ? 8.125 14.594 19.172 1 90.44 135 TYR B CA 1
ATOM 3551 C C . TYR B 1 135 ? 9.258 13.602 19.375 1 90.44 135 TYR B C 1
ATOM 3553 O O . TYR B 1 135 ? 9.383 12.633 18.609 1 90.44 135 TYR B O 1
ATOM 3561 N N . THR B 1 136 ? 10.016 13.836 20.453 1 84.56 136 THR B N 1
ATOM 3562 C CA . THR B 1 136 ? 11.141 12.961 20.75 1 84.56 136 THR B CA 1
ATOM 3563 C C . THR B 1 136 ? 11.008 12.367 22.141 1 84.56 136 THR B C 1
ATOM 3565 O O . THR B 1 136 ? 11.711 11.414 22.484 1 84.56 136 THR B O 1
ATOM 3568 N N . GLU B 1 137 ? 10.102 12.914 22.922 1 89.44 137 GLU B N 1
ATOM 3569 C CA . GLU B 1 137 ? 9.859 12.453 24.281 1 89.44 137 GLU B CA 1
ATOM 3570 C C . GLU B 1 137 ? 8.367 12.219 24.531 1 89.44 137 GLU B C 1
ATOM 3572 O O . GLU B 1 137 ? 7.539 13.055 24.172 1 89.44 137 GLU B O 1
ATOM 3577 N N . THR B 1 138 ? 8.141 11.094 25.203 1 93.69 138 THR B N 1
ATOM 3578 C CA . THR B 1 138 ? 6.758 10.75 25.516 1 93.69 138 THR B CA 1
ATOM 3579 C C . THR B 1 138 ? 6.066 11.891 26.25 1 93.69 138 THR B C 1
ATOM 3581 O O . THR B 1 138 ? 6.625 12.453 27.203 1 93.69 138 THR B O 1
ATOM 3584 N N . GLY B 1 139 ? 4.934 12.359 25.719 1 96.5 139 GLY B N 1
ATOM 3585 C CA . GLY B 1 139 ? 4.09 13.336 26.375 1 96.5 139 GLY B CA 1
ATOM 3586 C C . GLY B 1 139 ? 4.445 14.766 26.031 1 96.5 139 GLY B C 1
ATOM 3587 O O . GLY B 1 139 ? 3.781 15.703 26.484 1 96.5 139 GLY B O 1
ATOM 3588 N N . ARG B 1 140 ? 5.48 14.93 25.219 1 95.69 140 ARG B N 1
ATOM 3589 C CA . ARG B 1 140 ? 5.934 16.281 24.906 1 95.69 140 ARG B CA 1
ATOM 3590 C C . ARG B 1 140 ? 5.984 16.5 23.391 1 95.69 140 ARG B C 1
ATOM 3592 O O . ARG B 1 140 ? 6.5 15.656 22.656 1 95.69 140 ARG B O 1
ATOM 3599 N N . VAL B 1 141 ? 5.367 17.594 22.969 1 94.88 141 VAL B N 1
ATOM 3600 C CA . VAL B 1 141 ? 5.477 18.031 21.578 1 94.88 141 VAL B CA 1
ATOM 3601 C C . VAL B 1 141 ? 5.848 19.5 21.516 1 94.88 141 VAL B C 1
ATOM 3603 O O . VAL B 1 141 ? 5.324 20.312 22.297 1 94.88 141 VAL B O 1
ATOM 3606 N N . LYS B 1 142 ? 6.809 19.859 20.688 1 93.69 142 LYS B N 1
ATOM 3607 C CA . LYS B 1 142 ? 7.227 21.25 20.453 1 93.69 142 LYS B CA 1
ATOM 3608 C C . LYS B 1 142 ? 6.922 21.672 19.016 1 93.69 142 LYS B C 1
ATOM 3610 O O . LYS B 1 142 ? 7.199 20.922 18.062 1 93.69 142 LYS B O 1
ATOM 3615 N N . VAL B 1 143 ? 6.277 22.766 18.875 1 94 143 VAL B N 1
ATOM 3616 C CA . VAL B 1 143 ? 6.066 23.391 17.578 1 94 143 VAL B CA 1
ATOM 3617 C C . VAL B 1 143 ? 6.512 24.859 17.625 1 94 143 VAL B C 1
ATOM 3619 O O . VAL B 1 143 ? 5.77 25.719 18.094 1 94 143 VAL B O 1
ATOM 3622 N N . LEU B 1 144 ? 7.684 25.078 17.062 1 91.75 144 LEU B N 1
ATOM 3623 C CA . LEU B 1 144 ? 8.273 26.406 17.172 1 91.75 144 LEU B CA 1
ATOM 3624 C C . LEU B 1 144 ? 8.125 27.188 15.875 1 91.75 144 LEU B C 1
ATOM 3626 O O . LEU B 1 144 ? 9.117 27.578 15.258 1 91.75 144 LEU B O 1
ATOM 3630 N N . SER B 1 145 ? 6.922 27.328 15.539 1 93.06 145 SER B N 1
ATOM 3631 C CA . SER B 1 145 ? 6.5 28.203 14.438 1 93.06 145 SER B CA 1
ATOM 3632 C C . SER B 1 145 ? 5.566 29.297 14.938 1 93.06 145 SER B C 1
ATOM 3634 O O . SER B 1 145 ? 4.965 29.172 16 1 93.06 145 SER B O 1
ATOM 3636 N N . GLY B 1 146 ? 5.578 30.359 14.211 1 92.44 146 GLY B N 1
ATOM 3637 C CA . GLY B 1 146 ? 4.664 31.438 14.562 1 92.44 146 GLY B CA 1
ATOM 3638 C C . GLY B 1 146 ? 4.43 32.406 13.43 1 92.44 146 GLY B C 1
ATOM 3639 O O . GLY B 1 146 ? 5.195 32.469 12.469 1 92.44 146 GLY B O 1
ATOM 3640 N N . PRO B 1 147 ? 3.244 33.25 13.492 1 93.62 147 PRO B N 1
ATOM 3641 C CA . PRO B 1 147 ? 2.332 33.25 14.641 1 93.62 147 PRO B CA 1
ATOM 3642 C C . PRO B 1 147 ? 1.436 32.031 14.703 1 93.62 147 PRO B C 1
ATOM 3644 O O . PRO B 1 147 ? 1.002 31.625 15.789 1 93.62 147 PRO B O 1
ATOM 3647 N N . GLN B 1 148 ? 1.178 31.422 13.555 1 96.25 148 GLN B N 1
ATOM 3648 C CA . GLN B 1 148 ? 0.297 30.25 13.539 1 96.25 148 GLN B CA 1
ATOM 3649 C C . GLN B 1 148 ? 1.09 28.953 13.695 1 96.25 148 GLN B C 1
ATOM 3651 O O . GLN B 1 148 ? 2.312 28.953 13.539 1 96.25 148 GLN B O 1
ATOM 3656 N N . LEU B 1 149 ? 0.317 27.969 13.977 1 95.25 149 LEU B N 1
ATOM 3657 C CA . LEU B 1 149 ? 0.874 26.641 14.195 1 95.25 149 LEU B CA 1
ATOM 3658 C C . LEU B 1 149 ? 1.443 26.062 12.906 1 95.25 149 LEU B C 1
ATOM 3660 O O . LEU B 1 149 ? 2.562 25.547 12.891 1 95.25 149 LEU B O 1
ATOM 3664 N N . ALA B 1 150 ? 0.626 26.156 11.883 1 96.88 150 ALA B N 1
ATOM 3665 C CA . ALA B 1 150 ? 0.903 25.391 10.672 1 96.88 150 ALA B CA 1
ATOM 3666 C C . ALA B 1 150 ? 0.371 26.109 9.438 1 96.88 150 ALA B C 1
ATOM 3668 O O . ALA B 1 150 ? -0.46 27.016 9.539 1 96.88 150 ALA B O 1
ATOM 3669 N N . LEU B 1 151 ? 0.935 25.812 8.312 1 96.94 151 LEU B N 1
ATOM 3670 C CA . LEU B 1 151 ? 0.372 26.078 6.988 1 96.94 151 LEU B CA 1
ATOM 3671 C C . LEU B 1 151 ? -0.269 24.812 6.418 1 96.94 151 LEU B C 1
ATOM 3673 O O . LEU B 1 151 ? 0.386 23.766 6.309 1 96.94 151 LEU B O 1
ATOM 3677 N N . VAL B 1 152 ? -1.604 24.891 6.07 1 98.31 152 VAL B N 1
ATOM 3678 C CA . VAL B 1 152 ? -2.295 23.688 5.613 1 98.31 152 VAL B CA 1
ATOM 3679 C C . VAL B 1 152 ? -3.086 24 4.344 1 98.31 152 VAL B C 1
ATOM 3681 O O . VAL B 1 152 ? -3.854 24.953 4.301 1 98.31 152 VAL B O 1
ATOM 3684 N N . THR B 1 153 ? -2.877 23.234 3.293 1 98.56 153 THR B N 1
ATOM 3685 C CA . THR B 1 153 ? -3.705 23.25 2.092 1 98.56 153 THR B CA 1
ATOM 3686 C C . THR B 1 153 ? -4.562 21.984 2.02 1 98.56 153 THR B C 1
ATOM 3688 O O . THR B 1 153 ? -4.051 20.875 2.146 1 98.56 153 THR B O 1
ATOM 3691 N N . VAL B 1 154 ? -5.863 22.156 1.883 1 98.81 154 VAL B N 1
ATOM 3692 C CA . VAL B 1 154 ? -6.797 21.031 1.91 1 98.81 154 VAL B CA 1
ATOM 3693 C C . VAL B 1 154 ? -7.609 21.016 0.618 1 98.81 154 VAL B C 1
ATOM 3695 O O . VAL B 1 154 ? -7.988 22.062 0.094 1 98.81 154 VAL B O 1
ATOM 3698 N N . GLY B 1 155 ? -7.828 19.875 0.096 1 98.75 155 GLY B N 1
ATOM 3699 C CA . GLY B 1 155 ? -8.727 19.672 -1.033 1 98.75 155 GLY B CA 1
ATOM 3700 C C . GLY B 1 155 ? -9.242 18.25 -1.139 1 98.75 155 GLY B C 1
ATOM 3701 O O . GLY B 1 155 ? -8.734 17.344 -0.469 1 98.75 155 GLY B O 1
ATOM 3702 N N . ARG B 1 156 ? -10.281 18.094 -1.943 1 98.44 156 ARG B N 1
ATOM 3703 C CA . ARG B 1 156 ? -10.789 16.75 -2.219 1 98.44 156 ARG B CA 1
ATOM 3704 C C . ARG B 1 156 ? -9.82 15.969 -3.109 1 98.44 156 ARG B C 1
ATOM 3706 O O . ARG B 1 156 ? -9.148 16.547 -3.963 1 98.44 156 ARG B O 1
ATOM 3713 N N . PHE B 1 157 ? -9.648 14.797 -2.895 1 98.31 157 PHE B N 1
ATOM 3714 C CA . PHE B 1 157 ? -8.891 13.883 -3.74 1 98.31 157 PHE B CA 1
ATOM 3715 C C . PHE B 1 157 ? -9.82 13.062 -4.625 1 98.31 157 PHE B C 1
ATOM 3717 O O . PHE B 1 157 ? -10.82 12.531 -4.152 1 98.31 157 PHE B O 1
ATOM 3724 N N . PRO B 1 158 ? -9.695 12.961 -5.883 1 96.81 158 PRO B N 1
ATOM 3725 C CA . PRO B 1 158 ? -8.5 13.414 -6.594 1 96.81 158 PRO B CA 1
ATOM 3726 C C . PRO B 1 158 ? -8.57 14.891 -6.973 1 96.81 158 PRO B C 1
ATOM 3728 O O . PRO B 1 158 ? -7.551 15.492 -7.34 1 96.81 158 PRO B O 1
ATOM 3731 N N . SER B 1 159 ? -9.734 15.492 -6.906 1 97 159 SER B N 1
ATOM 3732 C CA . SER B 1 159 ? -9.867 16.906 -7.238 1 97 159 SER B CA 1
ATOM 3733 C C . SER B 1 159 ? -11.172 17.484 -6.695 1 97 159 SER B C 1
ATOM 3735 O O . SER B 1 159 ? -12.094 16.75 -6.363 1 97 159 SER B O 1
ATOM 3737 N N . GLY B 1 160 ? -11.109 18.766 -6.516 1 97.75 160 GLY B N 1
ATOM 3738 C CA . GLY B 1 160 ? -12.328 19.469 -6.176 1 97.75 160 GLY B CA 1
ATOM 3739 C C . GLY B 1 160 ? -12.344 19.984 -4.746 1 97.75 160 GLY B C 1
ATOM 3740 O O . GLY B 1 160 ? -11.32 19.953 -4.059 1 97.75 160 GLY B O 1
ATOM 3741 N N . ARG B 1 161 ? -13.453 20.641 -4.457 1 98 161 ARG B N 1
ATOM 3742 C CA . ARG B 1 161 ? -13.789 21.125 -3.125 1 98 161 ARG B CA 1
ATOM 3743 C C . ARG B 1 161 ? -15.273 20.938 -2.832 1 98 161 ARG B C 1
ATOM 3745 O O . ARG B 1 161 ? -16.062 20.703 -3.746 1 98 161 ARG B O 1
ATOM 3752 N N . ASP B 1 162 ? -15.586 20.875 -1.58 1 98.12 162 ASP B N 1
ATOM 3753 C CA . ASP B 1 162 ? -16.984 20.797 -1.188 1 98.12 162 ASP B CA 1
ATOM 3754 C C . ASP B 1 162 ? -17.203 21.406 0.198 1 98.12 162 ASP B C 1
ATOM 3756 O O . ASP B 1 162 ? -16.328 22.078 0.736 1 98.12 162 ASP B O 1
ATOM 3760 N N . ALA B 1 163 ? -18.375 21.219 0.729 1 98.19 163 ALA B N 1
ATOM 3761 C CA . ALA B 1 163 ? -18.734 21.828 2.006 1 98.19 163 ALA B CA 1
ATOM 3762 C C . ALA B 1 163 ? -17.875 21.281 3.139 1 98.19 163 ALA B C 1
ATOM 3764 O O . ALA B 1 163 ? -17.547 22 4.086 1 98.19 163 ALA B O 1
ATOM 3765 N N . VAL B 1 164 ? -17.469 20.031 3.018 1 98.31 164 VAL B N 1
ATOM 3766 C CA . VAL B 1 164 ? -16.672 19.391 4.055 1 98.31 164 VAL B CA 1
ATOM 3767 C C . VAL B 1 164 ? -15.258 20 4.059 1 98.31 164 VAL B C 1
ATOM 3769 O O . VAL B 1 164 ? -14.742 20.375 5.109 1 98.31 164 VAL B O 1
ATOM 3772 N N . SER B 1 165 ? -14.633 20.141 2.867 1 98.5 165 SER B N 1
ATOM 3773 C CA . SER B 1 165 ? -13.312 20.75 2.803 1 98.5 165 SER B CA 1
ATOM 3774 C C . SER B 1 165 ? -13.352 22.203 3.279 1 98.5 165 SER B C 1
ATOM 3776 O O . SER B 1 165 ? -12.414 22.672 3.938 1 98.5 165 SER B O 1
ATOM 3778 N N . ALA B 1 166 ? -14.43 22.906 3.004 1 98.62 166 ALA B N 1
ATOM 3779 C CA . ALA B 1 166 ? -14.578 24.281 3.467 1 98.62 166 ALA B CA 1
ATOM 3780 C C . ALA B 1 166 ? -14.648 24.344 4.992 1 98.62 166 ALA B C 1
ATOM 3782 O O . ALA B 1 166 ? -14.008 25.203 5.609 1 98.62 166 ALA B O 1
ATOM 3783 N N . GLN B 1 167 ? -15.383 23.453 5.539 1 98.69 167 GLN B N 1
ATOM 3784 C CA . GLN B 1 167 ? -15.516 23.422 6.992 1 98.69 167 GLN B CA 1
ATOM 3785 C C . GLN B 1 167 ? -14.203 23.031 7.66 1 98.69 167 GLN B C 1
ATOM 3787 O O . GLN B 1 167 ? -13.836 23.578 8.703 1 98.69 167 GLN B O 1
ATOM 3792 N N . ILE B 1 168 ? -13.461 22.062 7.074 1 98.81 168 ILE B N 1
ATOM 3793 C CA . ILE B 1 168 ? -12.164 21.656 7.594 1 98.81 168 ILE B CA 1
ATOM 3794 C C . ILE B 1 168 ? -11.219 22.859 7.617 1 98.81 168 ILE B C 1
ATOM 3796 O O . ILE B 1 168 ? -10.555 23.125 8.625 1 98.81 168 ILE B O 1
ATOM 3800 N N . VAL B 1 169 ? -11.219 23.641 6.574 1 98.69 169 VAL B N 1
ATOM 3801 C CA . VAL B 1 169 ? -10.344 24.812 6.461 1 98.69 169 VAL B CA 1
ATOM 3802 C C . VAL B 1 169 ? -10.742 25.859 7.496 1 98.69 169 VAL B C 1
ATOM 3804 O O . VAL B 1 169 ? -9.883 26.438 8.164 1 98.69 169 VAL B O 1
ATOM 3807 N N . ALA B 1 170 ? -12.023 26.078 7.664 1 98.69 170 ALA B N 1
ATOM 3808 C CA . ALA B 1 170 ? -12.508 27.031 8.656 1 98.69 170 ALA B CA 1
ATOM 3809 C C . ALA B 1 170 ? -12.086 26.625 10.062 1 98.69 170 ALA B C 1
ATOM 3811 O O . ALA B 1 170 ? -11.625 27.453 10.844 1 98.69 170 ALA B O 1
ATOM 3812 N N . ASP B 1 171 ? -12.219 25.391 10.359 1 98.75 171 ASP B N 1
ATOM 3813 C CA . ASP B 1 171 ? -11.883 24.891 11.695 1 98.75 171 ASP B CA 1
ATOM 3814 C C . ASP B 1 171 ? -10.375 24.938 11.93 1 98.75 171 ASP B C 1
ATOM 3816 O O . ASP B 1 171 ? -9.93 25.281 13.031 1 98.75 171 ASP B O 1
ATOM 3820 N N . LEU B 1 172 ? -9.609 24.625 10.898 1 98.75 172 LEU B N 1
ATOM 3821 C CA . LEU B 1 172 ? -8.156 24.719 11.016 1 98.75 172 LEU B CA 1
ATOM 3822 C C . LEU B 1 172 ? -7.727 26.156 11.242 1 98.75 172 LEU B C 1
ATOM 3824 O O . LEU B 1 172 ? -6.816 26.422 12.039 1 98.75 172 LEU B O 1
ATOM 3828 N N . THR B 1 173 ? -8.375 27.047 10.57 1 98.25 173 THR B N 1
ATOM 3829 C CA . THR B 1 173 ? -8.086 28.453 10.742 1 98.25 173 THR B CA 1
ATOM 3830 C C . THR B 1 173 ? -8.383 28.906 12.172 1 98.25 173 THR B C 1
ATOM 3832 O O . THR B 1 173 ? -7.566 29.578 12.805 1 98.25 173 THR B O 1
ATOM 3835 N N . ARG B 1 174 ? -9.477 28.484 12.688 1 98.31 174 ARG B N 1
ATOM 3836 C CA . ARG B 1 174 ? -9.836 28.781 14.07 1 98.31 174 ARG B CA 1
ATOM 3837 C C . ARG B 1 174 ? -8.844 28.141 15.039 1 98.31 174 ARG B C 1
ATOM 3839 O O . ARG B 1 174 ? -8.602 28.688 16.125 1 98.31 174 ARG B O 1
ATOM 3846 N N . ALA B 1 175 ? -8.289 27.031 14.586 1 98.06 175 ALA B N 1
ATOM 3847 C CA . ALA B 1 175 ? -7.352 26.297 15.414 1 98.06 175 ALA B CA 1
ATOM 3848 C C . ALA B 1 175 ? -5.91 26.703 15.117 1 98.06 175 ALA B C 1
ATOM 3850 O O . ALA B 1 175 ? -5.012 25.859 15.078 1 98.06 175 ALA B O 1
ATOM 3851 N N . ASN B 1 176 ? -5.715 27.938 14.758 1 97.5 176 ASN B N 1
ATOM 3852 C CA . ASN B 1 176 ? -4.398 28.562 14.711 1 97.5 176 ASN B CA 1
ATOM 3853 C C . ASN B 1 176 ? -3.562 28.031 13.555 1 97.5 176 ASN B C 1
ATOM 3855 O O . ASN B 1 176 ? -2.377 27.734 13.719 1 97.5 176 ASN B O 1
ATOM 3859 N N . SER B 1 177 ? -4.121 27.781 12.367 1 97.69 177 SER B N 1
ATOM 3860 C CA . SER B 1 177 ? -3.398 27.422 11.148 1 97.69 177 SER B CA 1
ATOM 3861 C C . SER B 1 177 ? -3.699 28.406 10.016 1 97.69 177 SER B C 1
ATOM 3863 O O . SER B 1 177 ? -4.789 28.984 9.969 1 97.69 177 SER B O 1
ATOM 3865 N N . LEU B 1 178 ? -2.699 28.688 9.234 1 97.81 178 LEU B N 1
ATOM 3866 C CA . LEU B 1 178 ? -2.957 29.281 7.918 1 97.81 178 LEU B CA 1
ATOM 3867 C C . LEU B 1 178 ? -3.459 28.219 6.945 1 97.81 178 LEU B C 1
ATOM 3869 O O . LEU B 1 178 ? -2.666 27.453 6.383 1 97.81 178 LEU B O 1
ATOM 3873 N N . ALA B 1 179 ? -4.781 28.188 6.789 1 98.19 179 ALA B N 1
ATOM 3874 C CA . ALA B 1 179 ? -5.371 27.109 6.012 1 98.19 179 ALA B CA 1
ATOM 3875 C C . ALA B 1 179 ? -6.039 27.641 4.746 1 98.19 179 ALA B C 1
ATOM 3877 O O . ALA B 1 179 ? -6.629 28.719 4.758 1 98.19 179 ALA B O 1
ATOM 3878 N N . GLU B 1 180 ? -5.945 26.969 3.688 1 98.38 180 GLU B N 1
ATOM 3879 C CA . GLU B 1 180 ? -6.633 27.328 2.449 1 98.38 180 GLU B CA 1
ATOM 3880 C C . GLU B 1 180 ? -7.184 26.078 1.753 1 98.38 180 GLU B C 1
ATOM 3882 O O . GLU B 1 180 ? -6.688 24.984 1.962 1 98.38 180 GLU B O 1
ATOM 3887 N N . GLU B 1 181 ? -8.172 26.281 0.978 1 98.06 181 GLU B N 1
ATOM 3888 C CA . GLU B 1 181 ? -8.812 25.25 0.176 1 98.06 181 GLU B CA 1
ATOM 3889 C C . GLU B 1 181 ? -8.359 25.312 -1.28 1 98.06 181 GLU B C 1
ATOM 3891 O O . GLU B 1 181 ? -8.273 26.406 -1.855 1 98.06 181 GLU B O 1
ATOM 3896 N N . ARG B 1 182 ? -8.023 24.156 -1.813 1 97.88 182 ARG B N 1
ATOM 3897 C CA . ARG B 1 182 ? -7.629 24.078 -3.217 1 97.88 182 ARG B CA 1
ATOM 3898 C C . ARG B 1 182 ? -8.328 22.906 -3.914 1 97.88 182 ARG B C 1
ATOM 3900 O O . ARG B 1 182 ? -8.477 21.828 -3.336 1 97.88 182 ARG B O 1
ATOM 3907 N N . GLU B 1 183 ? -8.688 23.047 -5.203 1 97.88 183 GLU B N 1
ATOM 3908 C CA . GLU B 1 183 ? -9.328 21.984 -5.969 1 97.88 183 GLU B CA 1
ATOM 3909 C C . GLU B 1 183 ? -8.297 21.047 -6.578 1 97.88 183 GLU B C 1
ATOM 3911 O O . GLU B 1 183 ? -8.641 19.953 -7.059 1 97.88 183 GLU B O 1
ATOM 3916 N N . ASP B 1 184 ? -7.039 21.516 -6.57 1 98.12 184 ASP B N 1
ATOM 3917 C CA . ASP B 1 184 ? -5.957 20.766 -7.184 1 98.12 184 ASP B CA 1
ATOM 3918 C C . ASP B 1 184 ? -4.941 20.297 -6.141 1 98.12 184 ASP B C 1
ATOM 3920 O O . ASP B 1 184 ? -3.74 20.516 -6.297 1 98.12 184 ASP B O 1
ATOM 3924 N N . ILE B 1 185 ? -5.434 19.594 -5.145 1 98.31 185 ILE B N 1
ATOM 3925 C CA . ILE B 1 185 ? -4.645 19.266 -3.963 1 98.31 185 ILE B CA 1
ATOM 3926 C C . ILE B 1 185 ? -3.439 18.422 -4.371 1 98.31 185 ILE B C 1
ATOM 3928 O O . ILE B 1 185 ? -2.379 18.5 -3.746 1 98.31 185 ILE B O 1
ATOM 3932 N N . GLN B 1 186 ? -3.537 17.656 -5.438 1 98.25 186 GLN B N 1
ATOM 3933 C CA . GLN B 1 186 ? -2.441 16.797 -5.867 1 98.25 186 GLN B CA 1
ATOM 3934 C C . GLN B 1 186 ? -1.219 17.609 -6.266 1 98.25 186 GLN B C 1
ATOM 3936 O O . GLN B 1 186 ? -0.081 17.172 -6.086 1 98.25 186 GLN B O 1
ATOM 3941 N N . ARG B 1 187 ? -1.443 18.844 -6.812 1 98.62 187 ARG B N 1
ATOM 3942 C CA . ARG B 1 187 ? -0.333 19.719 -7.176 1 98.62 187 ARG B CA 1
ATOM 3943 C C . ARG B 1 187 ? 0.425 20.188 -5.934 1 98.62 187 ARG B C 1
ATOM 3945 O O . ARG B 1 187 ? 1.655 20.266 -5.945 1 98.62 187 ARG B O 1
ATOM 3952 N N . TRP B 1 188 ? -0.312 20.406 -4.902 1 98.31 188 TRP B N 1
ATOM 3953 C CA . TRP B 1 188 ? 0.283 20.906 -3.664 1 98.31 188 TRP B CA 1
ATOM 3954 C C . TRP B 1 188 ? 1.011 19.781 -2.928 1 98.31 188 TRP B C 1
ATOM 3956 O O . TRP B 1 188 ? 2.072 20 -2.342 1 98.31 188 TRP B O 1
ATOM 3966 N N . LYS B 1 189 ? 0.433 18.609 -2.979 1 98.44 189 LYS B N 1
ATOM 3967 C CA . LYS B 1 189 ? 1.121 17.438 -2.428 1 98.44 189 LYS B CA 1
ATOM 3968 C C . LYS B 1 189 ? 2.426 17.172 -3.17 1 98.44 189 LYS B C 1
ATOM 3970 O O . LYS B 1 189 ? 3.449 16.875 -2.551 1 98.44 189 LYS B O 1
ATOM 3975 N N . ALA B 1 190 ? 2.379 17.281 -4.496 1 98.69 190 ALA B N 1
ATOM 3976 C CA . ALA B 1 190 ? 3.578 17.078 -5.305 1 98.69 190 ALA B CA 1
ATOM 3977 C C . ALA B 1 190 ? 4.633 18.141 -4.988 1 98.69 190 ALA B C 1
ATOM 3979 O O . ALA B 1 190 ? 5.824 17.828 -4.887 1 98.69 190 ALA B O 1
ATOM 3980 N N . ALA B 1 191 ? 4.195 19.375 -4.805 1 98.56 191 ALA B N 1
ATOM 3981 C CA . ALA B 1 191 ? 5.109 20.453 -4.469 1 98.56 191 ALA B CA 1
ATOM 3982 C C . ALA B 1 191 ? 5.805 20.203 -3.137 1 98.56 191 ALA B C 1
ATOM 3984 O O . ALA B 1 191 ? 7.012 20.422 -3.002 1 98.56 191 ALA B O 1
ATOM 3985 N N . LYS B 1 192 ? 5.043 19.703 -2.221 1 97.94 192 LYS B N 1
ATOM 3986 C CA . LYS B 1 192 ? 5.637 19.406 -0.917 1 97.94 192 LYS B CA 1
ATOM 3987 C C . LYS B 1 192 ? 6.641 18.266 -1.013 1 97.94 192 LYS B C 1
ATOM 3989 O O . LYS B 1 192 ? 7.664 18.266 -0.324 1 97.94 192 LYS B O 1
ATOM 3994 N N . LEU B 1 193 ? 6.328 17.297 -1.839 1 98.31 193 LEU B N 1
ATOM 3995 C CA . LEU B 1 193 ? 7.223 16.156 -1.997 1 98.31 193 LEU B CA 1
ATOM 3996 C C . LEU B 1 193 ? 8.586 16.594 -2.521 1 98.31 193 LEU B C 1
ATOM 3998 O O . LEU B 1 193 ? 9.617 16.031 -2.141 1 98.31 193 LEU B O 1
ATOM 4002 N N . LEU B 1 194 ? 8.672 17.672 -3.338 1 98.12 194 LEU B N 1
ATOM 4003 C CA . LEU B 1 194 ? 9.93 18.203 -3.848 1 98.12 194 LEU B CA 1
ATOM 4004 C C . LEU B 1 194 ? 10.812 18.703 -2.707 1 98.12 194 LEU B C 1
ATOM 4006 O O . LEU B 1 194 ? 12.039 18.625 -2.789 1 98.12 194 LEU B O 1
ATOM 4010 N N . ARG B 1 195 ? 10.148 19.109 -1.673 1 95.19 195 ARG B N 1
ATOM 4011 C CA . ARG B 1 195 ? 10.898 19.562 -0.505 1 95.19 195 ARG B CA 1
ATOM 4012 C C . ARG B 1 195 ? 11.25 18.391 0.41 1 95.19 195 ARG B C 1
ATOM 4014 O O . ARG B 1 195 ? 12.367 18.328 0.937 1 95.19 195 ARG B O 1
ATOM 4021 N N . ASN B 1 196 ? 10.367 17.453 0.481 1 96.94 196 ASN B N 1
ATOM 4022 C CA . ASN B 1 196 ? 10.492 16.344 1.424 1 96.94 196 ASN B CA 1
ATOM 4023 C C . ASN B 1 196 ? 11.609 15.391 1.012 1 96.94 196 ASN B C 1
ATOM 4025 O O . ASN B 1 196 ? 12.188 14.703 1.857 1 96.94 196 ASN B O 1
ATOM 4029 N N . VAL B 1 197 ? 11.945 15.328 -0.258 1 98.06 197 VAL B N 1
ATOM 4030 C CA . VAL B 1 197 ? 12.945 14.367 -0.707 1 98.06 197 VAL B CA 1
ATOM 4031 C C . VAL B 1 197 ? 14.297 14.695 -0.092 1 98.06 197 VAL B C 1
ATOM 4033 O O . VAL B 1 197 ? 15.188 13.844 -0.027 1 98.06 197 VAL B O 1
ATOM 4036 N N . LYS B 1 198 ? 14.477 15.953 0.4 1 97.31 198 LYS B N 1
ATOM 4037 C CA . LYS B 1 198 ? 15.75 16.359 0.993 1 97.31 198 LYS B CA 1
ATOM 4038 C C . LYS B 1 198 ? 15.812 15.984 2.473 1 97.31 198 LYS B C 1
ATOM 4040 O O . LYS B 1 198 ? 16.875 16.031 3.088 1 97.31 198 LYS B O 1
ATOM 4045 N N . ASN B 1 199 ? 14.641 15.594 3.096 1 95.88 199 ASN B N 1
ATOM 4046 C CA . ASN B 1 199 ? 14.609 15.289 4.52 1 95.88 199 ASN B CA 1
ATOM 4047 C C . ASN B 1 199 ? 15.648 14.234 4.891 1 95.88 199 ASN B C 1
ATOM 4049 O O . ASN B 1 199 ? 16.25 14.305 5.965 1 95.88 199 ASN B O 1
ATOM 4053 N N . VAL B 1 200 ? 15.898 13.305 4.004 1 97.38 200 VAL B N 1
ATOM 4054 C CA . VAL B 1 200 ? 16.766 12.148 4.262 1 97.38 200 VAL B CA 1
ATOM 4055 C C . VAL B 1 200 ? 18.203 12.617 4.469 1 97.38 200 VAL B C 1
ATOM 4057 O O . VAL B 1 200 ? 18.984 11.938 5.121 1 97.38 200 VAL B O 1
ATOM 4060 N N . LEU B 1 201 ? 18.547 13.789 3.998 1 97.06 201 LEU B N 1
ATOM 4061 C CA . LEU B 1 201 ? 19.922 14.289 4.07 1 97.06 201 LEU B CA 1
ATOM 4062 C C . LEU B 1 201 ? 20.328 14.555 5.516 1 97.06 201 LEU B C 1
ATOM 4064 O O . LEU B 1 201 ? 21.516 14.547 5.84 1 97.06 201 LEU B O 1
ATOM 4068 N N . GLU B 1 202 ? 19.375 14.727 6.367 1 94.75 202 GLU B N 1
ATOM 4069 C CA . GLU B 1 202 ? 19.641 14.984 7.777 1 94.75 202 GLU B CA 1
ATOM 4070 C C . GLU B 1 202 ? 20.219 13.75 8.461 1 94.75 202 GLU B C 1
ATOM 4072 O O . GLU B 1 202 ? 20.734 13.836 9.586 1 94.75 202 GLU B O 1
ATOM 4077 N N . LEU B 1 203 ? 20.125 12.633 7.816 1 96.06 203 LEU B N 1
ATOM 4078 C CA . LEU B 1 203 ? 20.625 11.391 8.398 1 96.06 203 LEU B CA 1
ATOM 4079 C C . LEU B 1 203 ? 22.141 11.281 8.25 1 96.06 203 LEU B C 1
ATOM 4081 O O . LEU B 1 203 ? 22.766 10.438 8.891 1 96.06 203 LEU B O 1
ATOM 4085 N N . PHE B 1 204 ? 22.734 12.203 7.465 1 97 204 PHE B N 1
ATOM 4086 C CA . PHE B 1 204 ? 24.125 12.023 7.09 1 97 204 PHE B CA 1
ATOM 4087 C C . PHE B 1 204 ? 24.984 13.133 7.676 1 97 204 PHE B C 1
ATOM 4089 O O . PHE B 1 204 ? 24.562 14.289 7.75 1 97 204 PHE B O 1
ATOM 4096 N N . ALA B 1 205 ? 26.219 12.742 8.102 1 97.25 205 ALA B N 1
ATOM 4097 C CA . ALA B 1 205 ? 27.234 13.766 8.32 1 97.25 205 ALA B CA 1
ATOM 4098 C C . ALA B 1 205 ? 27.656 14.414 7.004 1 97.25 205 ALA B C 1
ATOM 4100 O O . ALA B 1 205 ? 27.906 13.719 6.016 1 97.25 205 ALA B O 1
ATOM 4101 N N . SER B 1 206 ? 27.672 15.773 6.98 1 96.88 206 SER B N 1
ATOM 4102 C CA . SER B 1 206 ? 27.844 16.406 5.676 1 96.88 206 SER B CA 1
ATOM 4103 C C . SER B 1 206 ? 28.5 17.766 5.801 1 96.88 206 SER B C 1
ATOM 4105 O O . SER B 1 206 ? 28.5 18.375 6.871 1 96.88 206 SER B O 1
ATOM 4107 N N . THR B 1 207 ? 29.156 18.219 4.727 1 96.94 207 THR B N 1
ATOM 4108 C CA . THR B 1 207 ? 29.531 19.609 4.551 1 96.94 207 THR B CA 1
ATOM 4109 C C . THR B 1 207 ? 28.422 20.391 3.854 1 96.94 207 THR B C 1
ATOM 4111 O O . THR B 1 207 ? 27.547 19.812 3.215 1 96.94 207 THR B O 1
ATOM 4114 N N . PRO B 1 208 ? 28.422 21.656 3.98 1 96.19 208 PRO B N 1
ATOM 4115 C CA . PRO B 1 208 ? 27.422 22.469 3.271 1 96.19 208 PRO B CA 1
ATOM 4116 C C . PRO B 1 208 ? 27.453 22.234 1.761 1 96.19 208 PRO B C 1
ATOM 4118 O O . PRO B 1 208 ? 26.406 22.219 1.119 1 96.19 208 PRO B O 1
ATOM 4121 N N . GLU B 1 209 ? 28.625 22.016 1.284 1 97.19 209 GLU B N 1
ATOM 4122 C CA . GLU B 1 209 ? 28.766 21.797 -0.152 1 97.19 209 GLU B CA 1
ATOM 4123 C C . GLU B 1 209 ? 28.125 20.469 -0.576 1 97.19 209 GLU B C 1
ATOM 4125 O O . GLU B 1 209 ? 27.438 20.406 -1.6 1 97.19 209 GLU B O 1
ATOM 4130 N N . GLU B 1 210 ? 28.312 19.453 0.187 1 97.75 210 GLU B N 1
ATOM 4131 C CA . GLU B 1 210 ? 27.719 18.156 -0.09 1 97.75 210 GLU B CA 1
ATOM 4132 C C . GLU B 1 210 ? 26.188 18.219 -0.033 1 97.75 210 GLU B C 1
ATOM 4134 O O . GLU B 1 210 ? 25.516 17.625 -0.876 1 97.75 210 GLU B O 1
ATOM 4139 N N . LEU B 1 211 ? 25.719 18.953 0.958 1 97.19 211 LEU B N 1
ATOM 4140 C CA . LEU B 1 211 ? 24.281 19.094 1.136 1 97.19 211 LEU B CA 1
ATOM 4141 C C . LEU B 1 211 ? 23.656 19.797 -0.065 1 97.19 211 LEU B C 1
ATOM 4143 O O . LEU B 1 211 ? 22.609 19.375 -0.557 1 97.19 211 LEU B O 1
ATOM 4147 N N . GLU B 1 212 ? 24.297 20.781 -0.5 1 97.5 212 GLU B N 1
ATOM 4148 C CA . GLU B 1 212 ? 23.797 21.531 -1.649 1 97.5 212 GLU B CA 1
ATOM 4149 C C . GLU B 1 212 ? 23.797 20.656 -2.908 1 97.5 212 GLU B C 1
ATOM 4151 O O . GLU B 1 212 ? 22.797 20.641 -3.643 1 97.5 212 GLU B O 1
ATOM 4156 N N . GLN B 1 213 ? 24.859 19.938 -3.096 1 97.81 213 GLN B N 1
ATOM 4157 C CA . GLN B 1 213 ? 25 19.094 -4.277 1 97.81 213 GLN B CA 1
ATOM 4158 C C . GLN B 1 213 ? 23.938 17.984 -4.285 1 97.81 213 GLN B C 1
ATOM 4160 O O . GLN B 1 213 ? 23.203 17.828 -5.262 1 97.81 213 GLN B O 1
ATOM 4165 N N . ALA B 1 214 ? 23.891 17.281 -3.215 1 98.38 214 ALA B N 1
ATOM 4166 C CA . ALA B 1 214 ? 22.953 16.156 -3.125 1 98.38 214 ALA B CA 1
ATOM 4167 C C . ALA B 1 214 ? 21.516 16.656 -3.166 1 98.38 214 ALA B C 1
ATOM 4169 O O . ALA B 1 214 ? 20.672 16.062 -3.848 1 98.38 214 ALA B O 1
ATOM 4170 N N . GLY B 1 215 ? 21.234 17.75 -2.449 1 98.38 215 GLY B N 1
ATOM 4171 C CA . GLY B 1 215 ? 19.891 18.297 -2.434 1 98.38 215 GLY B CA 1
ATOM 4172 C C . GLY B 1 215 ? 19.406 18.719 -3.807 1 98.38 215 GLY B C 1
ATOM 4173 O O . GLY B 1 215 ? 18.281 18.406 -4.199 1 98.38 215 GLY B O 1
ATOM 4174 N N . HIS B 1 216 ? 20.281 19.406 -4.523 1 98.38 216 HIS B N 1
ATOM 4175 C CA . HIS B 1 216 ? 19.938 19.859 -5.863 1 98.38 216 HIS B CA 1
ATOM 4176 C C . HIS B 1 216 ? 19.656 18.688 -6.793 1 98.38 216 HIS B C 1
ATOM 4178 O O . HIS B 1 216 ? 18.688 18.688 -7.547 1 98.38 216 HIS B O 1
ATOM 4184 N N . ALA B 1 217 ? 20.484 17.688 -6.711 1 98.56 217 ALA B N 1
ATOM 4185 C CA . ALA B 1 217 ? 20.344 16.531 -7.582 1 98.56 217 ALA B CA 1
ATOM 4186 C C . ALA B 1 217 ? 19.062 15.758 -7.27 1 98.56 217 ALA B C 1
ATOM 4188 O O . ALA B 1 217 ? 18.344 15.344 -8.18 1 98.56 217 ALA B O 1
ATOM 4189 N N . MET B 1 218 ? 18.781 15.617 -6.031 1 98.62 218 MET B N 1
ATOM 4190 C CA . MET B 1 218 ? 17.609 14.875 -5.598 1 98.62 218 MET B CA 1
ATOM 4191 C C . MET B 1 218 ? 16.328 15.586 -6.023 1 98.62 218 MET B C 1
ATOM 4193 O O . MET B 1 218 ? 15.375 14.953 -6.484 1 98.62 218 MET B O 1
ATOM 4197 N N . VAL B 1 219 ? 16.297 16.906 -5.883 1 98.81 219 VAL B N 1
ATOM 4198 C CA . VAL B 1 219 ? 15.125 17.672 -6.254 1 98.81 219 VAL B CA 1
ATOM 4199 C C . VAL B 1 219 ? 14.953 17.656 -7.773 1 98.81 219 VAL B C 1
ATOM 4201 O O . VAL B 1 219 ? 13.828 17.531 -8.273 1 98.81 219 VAL B O 1
ATOM 4204 N N . ALA B 1 220 ? 16.016 17.703 -8.492 1 98.75 220 ALA B N 1
ATOM 4205 C CA . ALA B 1 220 ? 15.945 17.672 -9.953 1 98.75 220 ALA B CA 1
ATOM 4206 C C . ALA B 1 220 ? 15.367 16.344 -10.438 1 98.75 220 ALA B C 1
ATOM 4208 O O . ALA B 1 220 ? 14.508 16.312 -11.312 1 98.75 220 ALA B O 1
ATOM 4209 N N . GLU B 1 221 ? 15.852 15.25 -9.852 1 98.62 221 GLU B N 1
ATOM 4210 C CA . GLU B 1 221 ? 15.297 13.938 -10.164 1 98.62 221 GLU B CA 1
ATOM 4211 C C . GLU B 1 221 ? 13.805 13.883 -9.844 1 98.62 221 GLU B C 1
ATOM 4213 O O . GLU B 1 221 ? 13.016 13.359 -10.633 1 98.62 221 GLU B O 1
ATOM 4218 N N . ALA B 1 222 ? 13.438 14.406 -8.703 1 98.88 222 ALA B N 1
ATOM 4219 C CA . ALA B 1 222 ? 12.047 14.375 -8.258 1 98.88 222 ALA B CA 1
ATOM 4220 C C . ALA B 1 222 ? 11.148 15.156 -9.211 1 98.88 222 ALA B C 1
ATOM 4222 O O . ALA B 1 222 ? 10.07 14.695 -9.578 1 98.88 222 ALA B O 1
ATOM 4223 N N . GLU B 1 223 ? 11.617 16.281 -9.602 1 98.81 223 GLU B N 1
ATOM 4224 C CA . GLU B 1 223 ? 10.852 17.094 -10.539 1 98.81 223 GLU B CA 1
ATOM 4225 C C . GLU B 1 223 ? 10.625 16.359 -11.859 1 98.81 223 GLU B C 1
ATOM 4227 O O . GLU B 1 223 ? 9.508 16.344 -12.375 1 98.81 223 GLU B O 1
ATOM 4232 N N . GLN B 1 224 ? 11.688 15.734 -12.375 1 98.75 224 GLN B N 1
ATOM 4233 C CA . GLN B 1 224 ? 11.586 15.016 -13.641 1 98.75 224 GLN B CA 1
ATOM 4234 C C . GLN B 1 224 ? 10.633 13.828 -13.523 1 98.75 224 GLN B C 1
ATOM 4236 O O . GLN B 1 224 ? 9.781 13.625 -14.391 1 98.75 224 GLN B O 1
ATOM 4241 N N . ALA B 1 225 ? 10.734 13.109 -12.453 1 98.75 225 ALA B N 1
ATOM 4242 C CA . ALA B 1 225 ? 9.891 11.93 -12.258 1 98.75 225 ALA B CA 1
ATOM 4243 C C . ALA B 1 225 ? 8.43 12.328 -12.078 1 98.75 225 ALA B C 1
ATOM 4245 O O . ALA B 1 225 ? 7.535 11.703 -12.641 1 98.75 225 ALA B O 1
ATOM 4246 N N . LEU B 1 226 ? 8.195 13.406 -11.273 1 98.81 226 LEU B N 1
ATOM 4247 C CA . LEU B 1 226 ? 6.84 13.891 -11.047 1 98.81 226 LEU B CA 1
ATOM 4248 C C . LEU B 1 226 ? 6.203 14.375 -12.344 1 98.81 226 LEU B C 1
ATOM 4250 O O . LEU B 1 226 ? 5.066 14.016 -12.656 1 98.81 226 LEU B O 1
ATOM 4254 N N . ARG B 1 227 ? 6.938 15.094 -13.133 1 98.62 227 ARG B N 1
ATOM 4255 C CA . ARG B 1 227 ? 6.422 15.594 -14.406 1 98.62 227 ARG B CA 1
ATOM 4256 C C . ARG B 1 227 ? 6.145 14.445 -15.375 1 98.62 227 ARG B C 1
ATOM 4258 O O . ARG B 1 227 ? 5.109 14.43 -16.047 1 98.62 227 ARG B O 1
ATOM 4265 N N . ALA B 1 228 ? 7.066 13.516 -15.391 1 98.44 228 ALA B N 1
ATOM 4266 C CA . ALA B 1 228 ? 6.875 12.359 -16.25 1 98.44 228 ALA B CA 1
ATOM 4267 C C . ALA B 1 228 ? 5.625 11.578 -15.859 1 98.44 228 ALA B C 1
ATOM 4269 O O . ALA B 1 228 ? 4.953 10.992 -16.719 1 98.44 228 ALA B O 1
ATOM 4270 N N . ALA B 1 229 ? 5.285 11.648 -14.641 1 97.62 229 ALA B N 1
ATOM 4271 C CA . ALA B 1 229 ? 4.125 10.93 -14.117 1 97.62 229 ALA B CA 1
ATOM 4272 C C . ALA B 1 229 ? 2.854 11.758 -14.281 1 97.62 229 ALA B C 1
ATOM 4274 O O . ALA B 1 229 ? 1.764 11.312 -13.906 1 97.62 229 ALA B O 1
ATOM 4275 N N . GLY B 1 230 ? 2.977 13 -14.695 1 97.38 230 GLY B N 1
ATOM 4276 C CA . GLY B 1 230 ? 1.815 13.82 -15 1 97.38 230 GLY B CA 1
ATOM 4277 C C . GLY B 1 230 ? 1.502 14.836 -13.914 1 97.38 230 GLY B C 1
ATOM 4278 O O . GLY B 1 230 ? 0.482 15.523 -13.977 1 97.38 230 GLY B O 1
ATOM 4279 N N . TYR B 1 231 ? 2.32 14.922 -12.953 1 98 231 TYR B N 1
ATOM 4280 C CA . TYR B 1 231 ? 2.111 15.914 -11.906 1 98 231 TYR B CA 1
ATOM 4281 C C . TYR B 1 231 ? 2.609 17.281 -12.352 1 98 231 TYR B C 1
ATOM 4283 O O . TYR B 1 231 ? 3.545 17.391 -13.148 1 98 231 TYR B O 1
ATOM 4291 N N . ASP B 1 232 ? 1.942 18.25 -11.867 1 98.25 232 ASP B N 1
ATOM 4292 C CA . ASP B 1 232 ? 2.328 19.656 -11.984 1 98.25 232 ASP B CA 1
ATOM 4293 C C . ASP B 1 232 ? 2.436 20.312 -10.609 1 98.25 232 ASP B C 1
ATOM 4295 O O . ASP B 1 232 ? 1.466 20.891 -10.117 1 98.25 232 ASP B O 1
ATOM 4299 N N . PRO B 1 233 ? 3.6 20.172 -10.008 1 98.5 233 PRO B N 1
ATOM 4300 C CA . PRO B 1 233 ? 3.746 20.719 -8.656 1 98.5 233 PRO B CA 1
ATOM 4301 C C . PRO B 1 233 ? 3.383 22.203 -8.578 1 98.5 233 PRO B C 1
ATOM 4303 O O . PRO B 1 233 ? 3.797 22.984 -9.438 1 98.5 233 PRO B O 1
ATOM 4306 N N . ALA B 1 234 ? 2.594 22.531 -7.551 1 98.25 234 ALA B N 1
ATOM 4307 C CA . ALA B 1 234 ? 2.164 23.906 -7.359 1 98.25 234 ALA B CA 1
ATOM 4308 C C . ALA B 1 234 ? 3.352 24.812 -7.035 1 98.25 234 ALA B C 1
ATOM 4310 O O . ALA B 1 234 ? 4.379 24.344 -6.543 1 98.25 234 ALA B O 1
ATOM 4311 N N . ARG B 1 235 ? 3.209 26.141 -7.387 1 95.88 235 ARG B N 1
ATOM 4312 C CA . ARG B 1 235 ? 4.203 27.156 -7.047 1 95.88 235 ARG B CA 1
ATOM 4313 C C . ARG B 1 235 ? 3.746 28 -5.859 1 95.88 235 ARG B C 1
ATOM 4315 O O . ARG B 1 235 ? 2.553 28.25 -5.703 1 95.88 235 ARG B O 1
ATOM 4322 N N . ASN B 1 236 ? 4.688 28.297 -5.113 1 91.81 236 ASN B N 1
ATOM 4323 C CA . ASN B 1 236 ? 4.387 29.078 -3.926 1 91.81 236 ASN B CA 1
ATOM 4324 C C . ASN B 1 236 ? 3.545 30.312 -4.27 1 91.81 236 ASN B C 1
ATOM 4326 O O . ASN B 1 236 ? 2.707 30.734 -3.471 1 91.81 236 ASN B O 1
ATOM 4330 N N . GLU B 1 237 ? 3.752 30.875 -5.414 1 94 237 GLU B N 1
ATOM 4331 C CA . GLU B 1 237 ? 3.053 32.094 -5.84 1 94 237 GLU B CA 1
ATOM 4332 C C . GLU B 1 237 ? 1.562 31.828 -6.031 1 94 237 GLU B C 1
ATOM 4334 O O . GLU B 1 237 ? 0.765 32.75 -6.105 1 94 237 GLU B O 1
ATOM 4339 N N . GLU B 1 238 ? 1.201 30.547 -6.125 1 96.38 238 GLU B N 1
ATOM 4340 C CA . GLU B 1 238 ? -0.201 30.188 -6.332 1 96.38 238 GLU B CA 1
ATOM 4341 C C . GLU B 1 238 ? -0.967 30.172 -5.016 1 96.38 238 GLU B C 1
ATOM 4343 O O . GLU B 1 238 ? -2.193 30.047 -5.004 1 96.38 238 GLU B O 1
ATOM 4348 N N . ARG B 1 239 ? -0.252 30.344 -3.949 1 94.69 239 ARG B N 1
ATOM 4349 C CA . ARG B 1 239 ? -0.902 30.359 -2.643 1 94.69 239 ARG B CA 1
ATOM 4350 C C . ARG B 1 239 ? -1.836 31.547 -2.508 1 94.69 239 ARG B C 1
ATOM 4352 O O . ARG B 1 239 ? -1.501 32.656 -2.938 1 94.69 239 ARG B O 1
ATOM 4359 N N . ARG B 1 240 ? -2.893 31.328 -1.842 1 93.62 240 ARG B N 1
ATOM 4360 C CA . ARG B 1 240 ? -3.871 32.406 -1.661 1 93.62 240 ARG B CA 1
ATOM 4361 C C . ARG B 1 240 ? -3.75 33.031 -0.276 1 93.62 240 ARG B C 1
ATOM 4363 O O . ARG B 1 240 ? -4.148 34.156 -0.07 1 93.62 240 ARG B O 1
ATOM 4370 N N . VAL B 1 241 ? -3.203 32.25 0.608 1 93.06 241 VAL B N 1
ATOM 4371 C CA . VAL B 1 241 ? -2.988 32.75 1.952 1 93.06 241 VAL B CA 1
ATOM 4372 C C . VAL B 1 241 ? -1.584 33.344 2.059 1 93.06 241 VAL B C 1
ATOM 4374 O O . VAL B 1 241 ? -0.633 32.812 1.483 1 93.06 241 VAL B O 1
ATOM 4377 N N . SER B 1 242 ? -1.483 34.438 2.748 1 91.19 242 SER B N 1
ATOM 4378 C CA . SER B 1 242 ? -0.179 35.062 2.953 1 91.19 242 SER B CA 1
ATOM 4379 C C . SER B 1 242 ? 0.623 34.312 4.02 1 91.19 242 SER B C 1
ATOM 4381 O O . SER B 1 242 ? 0.13 34.094 5.125 1 91.19 242 SER B O 1
ATOM 4383 N N . ILE B 1 243 ? 1.798 33.969 3.619 1 90.19 243 ILE B N 1
ATOM 4384 C CA . ILE B 1 243 ? 2.662 33.281 4.578 1 90.19 243 ILE B CA 1
ATOM 4385 C C . ILE B 1 243 ? 3.842 34.188 4.941 1 90.19 243 ILE B C 1
ATOM 4387 O O . ILE B 1 243 ? 4.879 33.719 5.402 1 90.19 243 ILE B O 1
ATOM 4391 N N . ALA B 1 244 ? 3.746 35.438 4.707 1 89.94 244 ALA B N 1
ATOM 4392 C CA . ALA B 1 244 ? 4.848 36.375 4.855 1 89.94 244 ALA B CA 1
ATOM 4393 C C . ALA B 1 244 ? 5.305 36.469 6.309 1 89.94 244 ALA B C 1
ATOM 4395 O O . ALA B 1 244 ? 6.496 36.625 6.586 1 89.94 244 ALA B O 1
ATOM 4396 N N . GLU B 1 245 ? 4.398 36.312 7.164 1 91.44 245 GLU B N 1
ATOM 4397 C CA . GLU B 1 245 ? 4.723 36.469 8.578 1 91.44 245 GLU B CA 1
ATOM 4398 C C . GLU B 1 245 ? 4.988 35.156 9.258 1 91.44 245 GLU B C 1
ATOM 4400 O O . GLU B 1 245 ? 5.438 35.094 10.406 1 91.44 245 GLU B O 1
ATOM 4405 N N . TRP B 1 246 ? 4.664 34.094 8.602 1 92.44 246 TRP B N 1
ATOM 4406 C CA . TRP B 1 246 ? 4.82 32.781 9.195 1 92.44 246 TRP B CA 1
ATOM 4407 C C . TRP B 1 246 ? 6.277 32.312 9.148 1 92.44 246 TRP B C 1
ATOM 4409 O O . TRP B 1 246 ? 6.926 32.406 8.102 1 92.44 246 TRP B O 1
ATOM 4419 N N . LYS B 1 247 ? 6.816 31.891 10.344 1 91 247 LYS B N 1
ATOM 4420 C CA . LYS B 1 247 ? 8.227 31.516 10.422 1 91 247 LYS B CA 1
ATOM 4421 C C . LYS B 1 247 ? 8.43 30.375 11.414 1 91 247 LYS B C 1
ATOM 4423 O O . LYS B 1 247 ? 7.656 30.219 12.367 1 91 247 LYS B O 1
ATOM 4428 N N . VAL B 1 248 ? 9.344 29.547 11.094 1 87.62 248 VAL B N 1
ATOM 4429 C CA . VAL B 1 248 ? 9.836 28.562 12.062 1 87.62 248 VAL B CA 1
ATOM 4430 C C . VAL B 1 248 ? 10.859 29.234 12.984 1 87.62 248 VAL B C 1
ATOM 4432 O O . VAL B 1 248 ? 11.828 29.828 12.516 1 87.62 248 VAL B O 1
ATOM 4435 N N . LEU B 1 249 ? 10.617 29.234 14.242 1 83.06 249 LEU B N 1
ATOM 4436 C CA . LEU B 1 249 ? 11.414 29.938 15.242 1 83.06 249 LEU B CA 1
ATOM 4437 C C . LEU B 1 249 ? 12.289 28.953 16.016 1 83.06 249 LEU B C 1
ATOM 4439 O O . LEU B 1 249 ? 11.945 28.562 17.141 1 83.06 249 LEU B O 1
ATOM 4443 N N . ARG B 1 250 ? 13.133 28.359 15.375 1 71.94 250 ARG B N 1
ATOM 4444 C CA . ARG B 1 250 ? 13.953 27.344 16.047 1 71.94 250 ARG B CA 1
ATOM 4445 C C . ARG B 1 250 ? 15.086 28 16.844 1 71.94 250 ARG B C 1
ATOM 4447 O O . ARG B 1 250 ? 15.68 28.984 16.375 1 71.94 250 ARG B O 1
ATOM 4454 N N . ASP B 1 251 ? 15.125 27.484 18.062 1 64.62 251 ASP B N 1
ATOM 4455 C CA . ASP B 1 251 ? 16.281 27.906 18.859 1 64.62 251 ASP B CA 1
ATOM 4456 C C . ASP B 1 251 ? 17.578 27.344 18.281 1 64.62 251 ASP B C 1
ATOM 4458 O O . ASP B 1 251 ? 17.562 26.297 17.641 1 64.62 251 ASP B O 1
ATOM 4462 N N . GLU B 1 252 ? 18.547 28.172 18.344 1 58.91 252 GLU B N 1
ATOM 4463 C CA . GLU B 1 252 ? 19.859 27.797 17.828 1 58.91 252 GLU B CA 1
ATOM 4464 C C . GLU B 1 252 ? 20.25 26.391 18.297 1 58.91 252 GLU B C 1
ATOM 4466 O O . GLU B 1 252 ? 20.953 25.672 17.594 1 58.91 252 GLU B O 1
ATOM 4471 N N . ASP B 1 253 ? 19.844 25.938 19.484 1 55.56 253 ASP B N 1
ATOM 4472 C CA . ASP B 1 253 ? 20.297 24.688 20.078 1 55.56 253 ASP B CA 1
ATOM 4473 C C . ASP B 1 253 ? 19.359 23.531 19.719 1 55.56 253 ASP B C 1
ATOM 4475 O O . ASP B 1 253 ? 19.641 22.375 20.047 1 55.56 253 ASP B O 1
ATOM 4479 N N . GLU B 1 254 ? 18.312 23.812 19.078 1 59.47 254 GLU B N 1
ATOM 4480 C CA . GLU B 1 254 ? 17.344 22.766 18.797 1 59.47 254 GLU B CA 1
ATOM 4481 C C . GLU B 1 254 ? 17.734 21.969 17.562 1 59.47 254 GLU B C 1
ATOM 4483 O O . GLU B 1 254 ? 18.141 22.547 16.547 1 59.47 254 GLU B O 1
ATOM 4488 N N . PRO B 1 255 ? 17.797 20.703 17.891 1 57.47 255 PRO B N 1
ATOM 4489 C CA . PRO B 1 255 ? 18.078 19.906 16.688 1 57.47 255 PRO B CA 1
ATOM 4490 C C . PRO B 1 255 ? 17.125 20.219 15.531 1 57.47 255 PRO B C 1
ATOM 4492 O O . PRO B 1 255 ? 15.938 20.469 15.75 1 57.47 255 PRO B O 1
ATOM 4495 N N . THR B 1 256 ? 17.688 20.625 14.438 1 56.66 256 THR B N 1
ATOM 4496 C CA . THR B 1 256 ? 16.969 20.969 13.211 1 56.66 256 THR B CA 1
ATOM 4497 C C . THR B 1 256 ? 16.328 19.719 12.594 1 56.66 256 THR B C 1
ATOM 4499 O O . THR B 1 256 ? 15.938 19.734 11.43 1 56.66 256 THR B O 1
ATOM 4502 N N . GLY B 1 257 ? 16.062 18.766 13.391 1 65.62 257 GLY B N 1
ATOM 4503 C CA . GLY B 1 257 ? 15.703 17.516 12.742 1 65.62 257 GLY B CA 1
ATOM 4504 C C . GLY B 1 257 ? 14.25 17.469 12.305 1 65.62 257 GLY B C 1
ATOM 4505 O O . GLY B 1 257 ? 13.344 17.688 13.109 1 65.62 257 GLY B O 1
ATOM 4506 N N . GLN B 1 258 ? 14.133 17.281 11.07 1 80.81 258 GLN B N 1
ATOM 4507 C CA . GLN B 1 258 ? 12.805 17.094 10.492 1 80.81 258 GLN B CA 1
ATOM 4508 C C . GLN B 1 258 ? 12.266 15.695 10.812 1 80.81 258 GLN B C 1
ATOM 4510 O O . GLN B 1 258 ? 12.805 15 11.672 1 80.81 258 GLN B O 1
ATOM 4515 N N . SER B 1 259 ? 11.133 15.398 10.289 1 85.69 259 SER B N 1
ATOM 4516 C CA . SER B 1 259 ? 10.383 14.203 10.656 1 85.69 259 SER B CA 1
ATOM 4517 C C . SER B 1 259 ? 11.203 12.938 10.406 1 85.69 259 SER B C 1
ATOM 4519 O O . SER B 1 259 ? 11.125 11.984 11.188 1 85.69 259 SER B O 1
ATOM 4521 N N . THR B 1 260 ? 12.039 12.891 9.398 1 91.31 260 THR B N 1
ATOM 4522 C CA . THR B 1 260 ? 12.852 11.711 9.117 1 91.31 260 THR B CA 1
ATOM 4523 C C . THR B 1 260 ? 13.914 11.523 10.195 1 91.31 260 THR B C 1
ATOM 4525 O O . THR B 1 260 ? 14.094 10.414 10.711 1 91.31 260 THR B O 1
ATOM 4528 N N . TRP B 1 261 ? 14.602 12.594 10.523 1 89.75 261 TRP B N 1
ATOM 4529 C CA . TRP B 1 261 ? 15.609 12.562 11.578 1 89.75 261 TRP B CA 1
ATOM 4530 C C . TRP B 1 261 ? 15.008 12.086 12.891 1 89.75 261 TRP B C 1
ATOM 4532 O O . TRP B 1 261 ? 15.562 11.203 13.555 1 89.75 261 TRP B O 1
ATOM 4542 N N . GLN B 1 262 ? 13.852 12.594 13.195 1 88.38 262 GLN B N 1
ATOM 4543 C CA . GLN B 1 262 ? 13.18 12.242 14.438 1 88.38 262 GLN B CA 1
ATOM 4544 C C . GLN B 1 262 ? 12.867 10.75 14.484 1 88.38 262 GLN B C 1
ATOM 4546 O O . GLN B 1 262 ? 12.953 10.125 15.547 1 88.38 262 GLN B O 1
ATOM 4551 N N . SER B 1 263 ? 12.43 10.172 13.383 1 90.06 263 SER B N 1
ATOM 4552 C CA . SER B 1 263 ? 12.125 8.75 13.32 1 90.06 263 SER B CA 1
ATOM 4553 C C . SER B 1 263 ? 13.352 7.906 13.656 1 90.06 263 SER B C 1
ATOM 4555 O O . SER B 1 263 ? 13.25 6.914 14.383 1 90.06 263 SER B O 1
ATOM 4557 N N . PHE B 1 264 ? 14.469 8.312 13.203 1 91.75 264 PHE B N 1
ATOM 4558 C CA . PHE B 1 264 ? 15.695 7.547 13.438 1 91.75 264 PHE B CA 1
ATOM 4559 C C . PHE B 1 264 ? 16.172 7.727 14.875 1 91.75 264 PHE B C 1
ATOM 4561 O O . PHE B 1 264 ? 16.641 6.773 15.5 1 91.75 264 PHE B O 1
ATOM 4568 N N . VAL B 1 265 ? 15.984 8.922 15.414 1 87.94 265 VAL B N 1
ATOM 4569 C CA . VAL B 1 265 ? 16.375 9.203 16.797 1 87.94 265 VAL B CA 1
ATOM 4570 C C . VAL B 1 265 ? 15.516 8.352 17.75 1 87.94 265 VAL B C 1
ATOM 4572 O O . VAL B 1 265 ? 16.031 7.832 18.734 1 87.94 265 VAL B O 1
ATOM 4575 N N . ARG B 1 266 ? 14.281 8.133 17.359 1 86 266 ARG B N 1
ATOM 4576 C CA . ARG B 1 266 ? 13.352 7.402 18.203 1 86 266 ARG B CA 1
ATOM 4577 C C . ARG B 1 266 ? 13.391 5.91 17.906 1 86 266 ARG B C 1
ATOM 4579 O O . ARG B 1 266 ? 12.711 5.117 18.562 1 86 266 ARG B O 1
ATOM 4586 N N . GLY B 1 267 ? 14.133 5.555 16.859 1 86.25 267 GLY B N 1
ATOM 4587 C CA . GLY B 1 267 ? 14.164 4.16 16.438 1 86.25 267 GLY B CA 1
ATOM 4588 C C . GLY B 1 267 ? 12.867 3.705 15.797 1 86.25 267 GLY B C 1
ATOM 4589 O O . GLY B 1 267 ? 12.508 2.529 15.875 1 86.25 267 GLY B O 1
ATOM 4590 N N . ALA B 1 268 ? 12.117 4.629 15.297 1 85.06 268 ALA B N 1
ATOM 4591 C CA . ALA B 1 268 ? 10.844 4.34 14.648 1 85.06 268 ALA B CA 1
ATOM 4592 C C . ALA B 1 268 ? 11.023 4.191 13.141 1 85.06 268 ALA B C 1
ATOM 4594 O O . ALA B 1 268 ? 12.008 4.664 12.578 1 85.06 268 ALA B O 1
ATOM 4595 N N . ARG B 1 269 ? 10.086 3.564 12.492 1 87.12 269 ARG B N 1
ATOM 4596 C CA . ARG B 1 269 ? 10.086 3.467 11.039 1 87.12 269 ARG B CA 1
ATOM 4597 C C . ARG B 1 269 ? 9.93 4.84 10.398 1 87.12 269 ARG B C 1
ATOM 4599 O O . ARG B 1 269 ? 9.203 5.695 10.914 1 87.12 269 ARG B O 1
ATOM 4606 N N . SER B 1 270 ? 10.641 5.039 9.328 1 92.06 270 SER B N 1
ATOM 4607 C CA . SER B 1 270 ? 10.586 6.324 8.641 1 92.06 270 SER B CA 1
ATOM 4608 C C . SER B 1 270 ? 9.758 6.234 7.363 1 92.06 270 SER B C 1
ATOM 4610 O O . SER B 1 270 ? 9.398 5.141 6.926 1 92.06 270 SER B O 1
ATOM 4612 N N . GLU B 1 271 ? 9.5 7.371 6.754 1 95.44 271 GLU B N 1
ATOM 4613 C CA . GLU B 1 271 ? 8.672 7.465 5.551 1 95.44 271 GLU B CA 1
ATOM 4614 C C . GLU B 1 271 ? 9.539 7.559 4.297 1 95.44 271 GLU B C 1
ATOM 4616 O O . GLU B 1 271 ? 9.039 7.879 3.217 1 95.44 271 GLU B O 1
ATOM 4621 N N . VAL B 1 272 ? 10.797 7.273 4.387 1 97.75 272 VAL B N 1
ATOM 4622 C CA . VAL B 1 272 ? 11.734 7.48 3.287 1 97.75 272 VAL B CA 1
ATOM 4623 C C . VAL B 1 272 ? 11.258 6.723 2.049 1 97.75 272 VAL B C 1
ATOM 4625 O O . VAL B 1 272 ? 11.344 7.234 0.931 1 97.75 272 VAL B O 1
ATOM 4628 N N . ASP B 1 273 ? 10.695 5.562 2.227 1 97.75 273 ASP B N 1
ATOM 4629 C CA . ASP B 1 273 ? 10.203 4.762 1.11 1 97.75 273 ASP B CA 1
ATOM 4630 C C . ASP B 1 273 ? 9.055 5.469 0.389 1 97.75 273 ASP B C 1
ATOM 4632 O O . ASP B 1 273 ? 8.805 5.207 -0.789 1 97.75 273 ASP B O 1
ATOM 4636 N N . PHE B 1 274 ? 8.375 6.371 1.059 1 98.38 274 PHE B N 1
ATOM 4637 C CA . PHE B 1 274 ? 7.219 7.035 0.475 1 98.38 274 PHE B CA 1
ATOM 4638 C C . PHE B 1 274 ? 7.555 8.477 0.098 1 98.38 274 PHE B C 1
ATOM 4640 O O . PHE B 1 274 ? 6.68 9.227 -0.342 1 98.38 274 PHE B O 1
ATOM 4647 N N . LEU B 1 275 ? 8.766 8.852 0.355 1 98.5 275 LEU B N 1
ATOM 4648 C CA . LEU B 1 275 ? 9.305 10.125 -0.119 1 98.5 275 LEU B CA 1
ATOM 4649 C C . LEU B 1 275 ? 10.305 9.906 -1.249 1 98.5 275 LEU B C 1
ATOM 4651 O O . LEU B 1 275 ? 9.938 9.953 -2.426 1 98.5 275 LEU B O 1
ATOM 4655 N N . ASN B 1 276 ? 11.555 9.484 -0.869 1 98.75 276 ASN B N 1
ATOM 4656 C CA . ASN B 1 276 ? 12.547 9.156 -1.891 1 98.75 276 ASN B CA 1
ATOM 4657 C C . ASN B 1 276 ? 12.133 7.93 -2.697 1 98.75 276 ASN B C 1
ATOM 4659 O O . ASN B 1 276 ? 12.297 7.902 -3.918 1 98.75 276 ASN B O 1
ATOM 4663 N N . GLY B 1 277 ? 11.578 6.949 -2.016 1 98.62 277 GLY B N 1
ATOM 4664 C CA . GLY B 1 277 ? 11.125 5.742 -2.693 1 98.62 277 GLY B CA 1
ATOM 4665 C C . GLY B 1 277 ? 9.992 5.996 -3.67 1 98.62 277 GLY B C 1
ATOM 4666 O O . GLY B 1 277 ? 9.852 5.273 -4.66 1 98.62 277 GLY B O 1
ATOM 4667 N N . GLU B 1 278 ? 9.125 6.953 -3.375 1 98.75 278 GLU B N 1
ATOM 4668 C CA . GLU B 1 278 ? 8.07 7.328 -4.309 1 98.75 278 GLU B CA 1
ATOM 4669 C C . GLU B 1 278 ? 8.656 7.871 -5.613 1 98.75 278 GLU B C 1
ATOM 4671 O O . GLU B 1 278 ? 8.164 7.559 -6.699 1 98.75 278 GLU B O 1
ATOM 4676 N N . ILE B 1 279 ? 9.695 8.672 -5.504 1 98.81 279 ILE B N 1
ATOM 4677 C CA . ILE B 1 279 ? 10.359 9.227 -6.676 1 98.81 279 ILE B CA 1
ATOM 4678 C C . ILE B 1 279 ? 11.008 8.102 -7.484 1 98.81 279 ILE B C 1
ATOM 4680 O O . ILE B 1 279 ? 10.914 8.078 -8.711 1 98.81 279 ILE B O 1
ATOM 4684 N N . VAL B 1 280 ? 11.625 7.156 -6.832 1 98.69 280 VAL B N 1
ATOM 4685 C CA . VAL B 1 280 ? 12.242 6.004 -7.48 1 98.69 280 VAL B CA 1
ATOM 4686 C C . VAL B 1 280 ? 11.18 5.195 -8.219 1 98.69 280 VAL B C 1
ATOM 4688 O O . VAL B 1 280 ? 11.367 4.82 -9.375 1 98.69 280 VAL B O 1
ATOM 4691 N N . LEU B 1 281 ? 10.086 4.984 -7.578 1 98.62 281 LEU B N 1
ATOM 4692 C CA . LEU B 1 281 ? 8.977 4.254 -8.18 1 98.62 281 LEU B CA 1
ATOM 4693 C C . LEU B 1 281 ? 8.492 4.953 -9.445 1 98.62 281 LEU B C 1
ATOM 4695 O O . LEU B 1 281 ? 8.359 4.32 -10.5 1 98.62 281 LEU B O 1
ATOM 4699 N N . LEU B 1 282 ? 8.195 6.266 -9.328 1 98.44 282 LEU B N 1
ATOM 4700 C CA . LEU B 1 282 ? 7.727 7.02 -10.484 1 98.44 282 LEU B CA 1
ATOM 4701 C C . LEU B 1 282 ? 8.75 6.973 -11.617 1 98.44 282 LEU B C 1
ATOM 4703 O O . LEU B 1 282 ? 8.383 6.863 -12.789 1 98.44 282 LEU B O 1
ATOM 4707 N N . GLY B 1 283 ? 10.023 7.066 -11.195 1 98.12 283 GLY B N 1
ATOM 4708 C CA . GLY B 1 283 ? 11.062 6.938 -12.203 1 98.12 283 GLY B CA 1
ATOM 4709 C C . GLY B 1 283 ? 11.008 5.621 -12.961 1 98.12 283 GLY B C 1
ATOM 4710 O O . GLY B 1 283 ? 11.055 5.602 -14.188 1 98.12 283 GLY B O 1
ATOM 4711 N N . ARG B 1 284 ? 10.852 4.559 -12.273 1 97 284 ARG B N 1
ATOM 4712 C CA . ARG B 1 284 ? 10.797 3.223 -12.867 1 97 284 ARG B CA 1
ATOM 4713 C C . ARG B 1 284 ? 9.57 3.068 -13.758 1 97 284 ARG B C 1
ATOM 4715 O O . ARG B 1 284 ? 9.641 2.426 -14.805 1 97 284 ARG B O 1
ATOM 4722 N N . LEU B 1 285 ? 8.484 3.689 -13.375 1 96.62 285 LEU B N 1
ATOM 4723 C CA . LEU B 1 285 ? 7.23 3.547 -14.109 1 96.62 285 LEU B CA 1
ATOM 4724 C C . LEU B 1 285 ? 7.238 4.402 -15.367 1 96.62 285 LEU B C 1
ATOM 4726 O O . LEU B 1 285 ? 6.57 4.07 -16.359 1 96.62 285 LEU B O 1
ATOM 4730 N N . HIS B 1 286 ? 8.016 5.484 -15.344 1 96.88 286 HIS B N 1
ATOM 4731 C CA . HIS B 1 286 ? 7.867 6.453 -16.422 1 96.88 286 HIS B CA 1
ATOM 4732 C C . HIS B 1 286 ? 9.195 6.688 -17.141 1 96.88 286 HIS B C 1
ATOM 4734 O O . HIS B 1 286 ? 9.328 7.633 -17.922 1 96.88 286 HIS B O 1
ATOM 4740 N N . GLY B 1 287 ? 10.195 5.887 -16.828 1 95.25 287 GLY B N 1
ATOM 4741 C CA . GLY B 1 287 ? 11.445 5.887 -17.578 1 95.25 287 GLY B CA 1
ATOM 4742 C C . GLY B 1 287 ? 12.344 7.055 -17.234 1 95.25 287 GLY B C 1
ATOM 4743 O O . GLY B 1 287 ? 12.969 7.652 -18.109 1 95.25 287 GLY B O 1
ATOM 4744 N N . VAL B 1 288 ? 12.375 7.504 -15.992 1 97.5 288 VAL B N 1
ATOM 4745 C CA . VAL B 1 288 ? 13.234 8.57 -15.5 1 97.5 288 VAL B CA 1
ATOM 4746 C C . VAL B 1 288 ? 14.258 7.996 -14.523 1 97.5 288 VAL B C 1
ATOM 4748 O O . VAL B 1 288 ? 13.898 7.312 -13.562 1 97.5 288 VAL B O 1
ATOM 4751 N N . ALA B 1 289 ? 15.531 8.227 -14.742 1 97.5 289 ALA B N 1
ATOM 4752 C CA . ALA B 1 289 ? 16.578 7.77 -13.828 1 97.5 289 ALA B CA 1
ATOM 4753 C C . ALA B 1 289 ? 16.547 8.57 -12.531 1 97.5 289 ALA B C 1
ATOM 4755 O O . ALA B 1 289 ? 16.406 9.789 -12.547 1 97.5 289 ALA B O 1
ATOM 4756 N N . THR B 1 290 ? 16.641 7.895 -11.414 1 98.44 290 THR B N 1
ATOM 4757 C CA . THR B 1 290 ? 16.625 8.562 -10.117 1 98.44 290 THR B CA 1
ATOM 4758 C C . THR B 1 290 ? 17.766 8.047 -9.234 1 98.44 290 THR B C 1
ATOM 4760 O O . THR B 1 290 ? 17.531 7.637 -8.094 1 98.44 290 THR B O 1
ATOM 4763 N N . PRO B 1 291 ? 18.984 8.148 -9.695 1 98.38 291 PRO B N 1
ATOM 4764 C CA . PRO B 1 291 ? 20.094 7.539 -8.977 1 98.38 291 PRO B CA 1
ATOM 4765 C C . PRO B 1 291 ? 20.297 8.141 -7.586 1 98.38 291 PRO B C 1
ATOM 4767 O O . PRO B 1 291 ? 20.703 7.43 -6.656 1 98.38 291 PRO B O 1
ATOM 4770 N N . TRP B 1 292 ? 20.062 9.43 -7.391 1 98.62 292 TRP B N 1
ATOM 4771 C CA . TRP B 1 292 ? 20.297 10.094 -6.113 1 98.62 292 TRP B CA 1
ATOM 4772 C C . TRP B 1 292 ? 19.234 9.711 -5.094 1 98.62 292 TRP B C 1
ATOM 4774 O O . TRP B 1 292 ? 19.547 9.344 -3.961 1 98.62 292 TRP B O 1
ATOM 4784 N N . ASN B 1 293 ? 17.984 9.742 -5.488 1 98.81 293 ASN B N 1
ATOM 4785 C CA . ASN B 1 293 ? 16.906 9.312 -4.598 1 98.81 293 ASN B CA 1
ATOM 4786 C C . ASN B 1 293 ? 17 7.828 -4.27 1 98.81 293 ASN B C 1
ATOM 4788 O O . ASN B 1 293 ? 16.703 7.418 -3.146 1 98.81 293 ASN B O 1
ATOM 4792 N N . HIS B 1 294 ? 17.438 7.066 -5.227 1 98.31 294 HIS B N 1
ATOM 4793 C CA . HIS B 1 294 ? 17.625 5.637 -5 1 98.31 294 HIS B CA 1
ATOM 4794 C C . HIS B 1 294 ? 18.734 5.387 -3.973 1 98.31 294 HIS B C 1
ATOM 4796 O O . HIS B 1 294 ? 18.562 4.578 -3.059 1 98.31 294 HIS B O 1
ATOM 4802 N N . ALA B 1 295 ? 19.828 6.066 -4.121 1 98.06 295 ALA B N 1
ATOM 4803 C CA . ALA B 1 295 ? 20.938 5.93 -3.168 1 98.06 295 ALA B CA 1
ATOM 4804 C C . ALA B 1 295 ? 20.484 6.324 -1.761 1 98.06 295 ALA B C 1
ATOM 4806 O O . ALA B 1 295 ? 20.812 5.633 -0.789 1 98.06 295 ALA B O 1
ATOM 4807 N N . ALA B 1 296 ? 19.766 7.406 -1.686 1 98.44 296 ALA B N 1
ATOM 4808 C CA . ALA B 1 296 ? 19.266 7.879 -0.396 1 98.44 296 ALA B CA 1
ATOM 4809 C C . ALA B 1 296 ? 18.344 6.852 0.248 1 98.44 296 ALA B C 1
ATOM 4811 O O . ALA B 1 296 ? 18.469 6.551 1.438 1 98.44 296 ALA B O 1
ATOM 4812 N N . GLN B 1 297 ? 17.438 6.305 -0.527 1 98.12 297 GLN B N 1
ATOM 4813 C CA . GLN B 1 297 ? 16.516 5.293 -0.039 1 98.12 297 GLN B CA 1
ATOM 4814 C C . GLN B 1 297 ? 17.25 4.074 0.497 1 98.12 297 GLN B C 1
ATOM 4816 O O . GLN B 1 297 ? 16.953 3.592 1.593 1 98.12 297 GLN B O 1
ATOM 4821 N N . ARG B 1 298 ? 18.219 3.646 -0.23 1 96.5 298 ARG B N 1
ATOM 4822 C CA . ARG B 1 298 ? 18.969 2.441 0.119 1 96.5 298 ARG B CA 1
ATOM 4823 C C . ARG B 1 298 ? 19.766 2.646 1.402 1 96.5 298 ARG B C 1
ATOM 4825 O O . ARG B 1 298 ? 19.719 1.81 2.307 1 96.5 298 ARG B O 1
ATOM 4832 N N . LEU B 1 299 ? 20.453 3.705 1.47 1 96.88 299 LEU B N 1
ATOM 4833 C CA . LEU B 1 299 ? 21.328 3.951 2.619 1 96.88 299 LEU B CA 1
ATOM 4834 C C . LEU B 1 299 ? 20.5 4.207 3.875 1 96.88 299 LEU B C 1
ATOM 4836 O O . LEU B 1 299 ? 20.875 3.785 4.969 1 96.88 299 LEU B O 1
ATOM 4840 N N . ALA B 1 300 ? 19.359 4.898 3.697 1 97.31 300 ALA B N 1
ATOM 4841 C CA . ALA B 1 300 ? 18.469 5.09 4.84 1 97.31 300 ALA B CA 1
ATOM 4842 C C . ALA B 1 300 ? 17.938 3.752 5.352 1 97.31 300 ALA B C 1
ATOM 4844 O O . ALA B 1 300 ? 17.875 3.529 6.562 1 97.31 300 ALA B O 1
ATOM 4845 N N . ALA B 1 301 ? 17.562 2.863 4.449 1 95.94 301 ALA B N 1
ATOM 4846 C CA . ALA B 1 301 ? 17.062 1.542 4.824 1 95.94 301 ALA B CA 1
ATOM 4847 C C . ALA B 1 301 ? 18.125 0.737 5.551 1 95.94 301 ALA B C 1
ATOM 4849 O O . ALA B 1 301 ? 17.844 0.064 6.543 1 95.94 301 ALA B O 1
ATOM 4850 N N . GLU B 1 302 ? 19.344 0.827 5.078 1 94.19 302 GLU B N 1
ATOM 4851 C CA . GLU B 1 302 ? 20.453 0.125 5.711 1 94.19 302 GLU B CA 1
ATOM 4852 C C . GLU B 1 302 ? 20.703 0.655 7.121 1 94.19 302 GLU B C 1
ATOM 4854 O O . GLU B 1 302 ? 20.938 -0.122 8.047 1 94.19 302 GLU B O 1
ATOM 4859 N N . LEU B 1 303 ? 20.703 1.983 7.219 1 96.06 303 LEU B N 1
ATOM 4860 C CA . LEU B 1 303 ? 20.891 2.605 8.523 1 96.06 303 LEU B CA 1
ATOM 4861 C C . LEU B 1 303 ? 19.828 2.152 9.508 1 96.06 303 LEU B C 1
ATOM 4863 O O . LEU B 1 303 ? 20.141 1.785 10.641 1 96.06 303 LEU B O 1
ATOM 4867 N N . ALA B 1 304 ? 18.594 2.127 9.031 1 95.19 304 ALA B N 1
ATOM 4868 C CA . ALA B 1 304 ? 17.484 1.712 9.883 1 95.19 304 ALA B CA 1
ATOM 4869 C C . ALA B 1 304 ? 17.625 0.248 10.289 1 95.19 304 ALA B C 1
ATOM 4871 O O . ALA B 1 304 ? 17.375 -0.109 11.445 1 95.19 304 ALA B O 1
ATOM 4872 N N . ALA B 1 305 ? 18.016 -0.591 9.406 1 91.5 305 ALA B N 1
ATOM 4873 C CA . ALA B 1 305 ? 18.094 -2.031 9.633 1 91.5 305 ALA B CA 1
ATOM 4874 C C . ALA B 1 305 ? 19.109 -2.357 10.719 1 91.5 305 ALA B C 1
ATOM 4876 O O . ALA B 1 305 ? 18.953 -3.328 11.461 1 91.5 305 ALA B O 1
ATOM 4877 N N . ARG B 1 306 ? 20.125 -1.559 10.852 1 91.56 306 ARG B N 1
ATOM 4878 C CA . ARG B 1 306 ? 21.156 -1.849 11.852 1 91.56 306 ARG B CA 1
ATOM 4879 C C . ARG B 1 306 ? 20.953 -1.001 13.102 1 91.56 306 ARG B C 1
ATOM 4881 O O . ARG B 1 306 ? 21.812 -0.969 13.984 1 91.56 306 ARG B O 1
ATOM 4888 N N . GLY B 1 307 ? 19.828 -0.196 13.125 1 93 307 GLY B N 1
ATOM 4889 C CA . GLY B 1 307 ? 19.516 0.631 14.281 1 93 307 GLY B CA 1
ATOM 4890 C C . GLY B 1 307 ? 20.453 1.812 14.438 1 93 307 GLY B C 1
ATOM 4891 O O . GLY B 1 307 ? 20.781 2.211 15.555 1 93 307 GLY B O 1
ATOM 4892 N N . GLY B 1 308 ? 20.922 2.27 13.312 1 94.31 308 GLY B N 1
ATOM 4893 C CA . GLY B 1 308 ? 21.859 3.373 13.344 1 94.31 308 GLY B CA 1
ATOM 4894 C C . GLY B 1 308 ? 21.203 4.711 13.617 1 94.31 308 GLY B C 1
ATOM 4895 O O . GLY B 1 308 ? 19.984 4.852 13.5 1 94.31 308 GLY B O 1
ATOM 4896 N N . ALA B 1 309 ? 22.078 5.703 13.938 1 94.44 309 ALA B N 1
ATOM 4897 C CA . ALA B 1 309 ? 21.641 7.059 14.266 1 94.44 309 ALA B CA 1
ATOM 4898 C C . ALA B 1 309 ? 22.047 8.039 13.172 1 94.44 309 ALA B C 1
ATOM 4900 O O . ALA B 1 309 ? 22.984 7.781 12.406 1 94.44 309 ALA B O 1
ATOM 4901 N N . PRO B 1 310 ? 21.328 9.125 13.102 1 94.38 310 PRO B N 1
ATOM 4902 C CA . PRO B 1 310 ? 21.781 10.164 12.172 1 94.38 310 PRO B CA 1
ATOM 4903 C C . PRO B 1 310 ? 23.234 10.57 12.391 1 94.38 310 PRO B C 1
ATOM 4905 O O . PRO B 1 310 ? 23.688 10.641 13.531 1 94.38 310 PRO B O 1
ATOM 4908 N N . GLY B 1 311 ? 23.922 10.781 11.336 1 95.25 311 GLY B N 1
ATOM 4909 C CA . GLY B 1 311 ? 25.312 11.227 11.422 1 95.25 311 GLY B CA 1
ATOM 4910 C C . GLY B 1 311 ? 26.312 10.086 11.328 1 95.25 311 GLY B C 1
ATOM 4911 O O . GLY B 1 311 ? 27.516 10.32 11.188 1 95.25 311 GLY B O 1
ATOM 4912 N N . GLU B 1 312 ? 25.875 8.844 11.328 1 96.62 312 GLU B N 1
ATOM 4913 C CA . GLU B 1 312 ? 26.781 7.699 11.328 1 96.62 312 GLU B CA 1
ATOM 4914 C C . GLU B 1 312 ? 27.344 7.441 9.93 1 96.62 312 GLU B C 1
ATOM 4916 O O . GLU B 1 312 ? 28.359 6.762 9.781 1 96.62 312 GLU B O 1
ATOM 4921 N N . ILE B 1 313 ? 26.641 7.863 8.945 1 96.94 313 ILE B N 1
ATOM 4922 C CA . ILE B 1 313 ? 27.094 7.707 7.566 1 96.94 313 ILE B CA 1
ATOM 4923 C C . ILE B 1 313 ? 27.438 9.07 6.98 1 96.94 313 ILE B C 1
ATOM 4925 O O . ILE B 1 313 ? 26.734 10.055 7.203 1 96.94 313 ILE B O 1
ATOM 4929 N N . GLU B 1 314 ? 28.547 9.125 6.32 1 98.06 314 GLU B N 1
ATOM 4930 C CA . GLU B 1 314 ? 28.938 10.359 5.641 1 98.06 314 GLU B CA 1
ATOM 4931 C C . GLU B 1 314 ? 28.141 10.555 4.355 1 98.06 314 GLU B C 1
ATOM 4933 O O . GLU B 1 314 ? 27.891 9.602 3.625 1 98.06 314 GLU B O 1
ATOM 4938 N N . LEU B 1 315 ? 27.812 11.805 4.078 1 98.38 315 LEU B N 1
ATOM 4939 C CA . LEU B 1 315 ? 27.078 12.117 2.857 1 98.38 315 LEU B CA 1
ATOM 4940 C C . LEU B 1 315 ? 27.891 11.758 1.621 1 98.38 315 LEU B C 1
ATOM 4942 O O . LEU B 1 315 ? 27.328 11.453 0.566 1 98.38 315 LEU B O 1
ATOM 4946 N N . SER B 1 316 ? 29.219 11.703 1.776 1 98.25 316 SER B N 1
ATOM 4947 C CA . SER B 1 316 ? 30.094 11.32 0.665 1 98.25 316 SER B CA 1
ATOM 4948 C C . SER B 1 316 ? 29.812 9.898 0.205 1 98.25 316 SER B C 1
ATOM 4950 O O . SER B 1 316 ? 29.984 9.57 -0.97 1 98.25 316 SER B O 1
ATOM 4952 N N . THR B 1 317 ? 29.375 9.078 1.139 1 98.06 317 THR B N 1
ATOM 4953 C CA . THR B 1 317 ? 28.984 7.719 0.788 1 98.06 317 THR B CA 1
ATOM 4954 C C . THR B 1 317 ? 27.781 7.723 -0.149 1 98.06 317 THR B C 1
ATOM 4956 O O . THR B 1 317 ? 27.75 6.984 -1.136 1 98.06 317 THR B O 1
ATOM 4959 N N . LEU B 1 318 ? 26.75 8.516 0.12 1 98.31 318 LEU B N 1
ATOM 4960 C CA . LEU B 1 318 ? 25.578 8.648 -0.739 1 98.31 318 LEU B CA 1
ATOM 4961 C C . LEU B 1 318 ? 25.969 9.203 -2.107 1 98.31 318 LEU B C 1
ATOM 4963 O O . LEU B 1 318 ? 25.516 8.695 -3.137 1 98.31 318 LEU B O 1
ATOM 4967 N N . ILE B 1 319 ? 26.828 10.188 -2.07 1 98.38 319 ILE B N 1
ATOM 4968 C CA . ILE B 1 319 ? 27.266 10.805 -3.318 1 98.38 319 ILE B CA 1
ATOM 4969 C C . ILE B 1 319 ? 27.984 9.766 -4.18 1 98.38 319 ILE B C 1
ATOM 4971 O O . ILE B 1 319 ? 27.734 9.664 -5.379 1 98.38 319 ILE B O 1
ATOM 4975 N N . ALA B 1 320 ? 28.844 9.016 -3.549 1 97.69 320 ALA B N 1
ATOM 4976 C CA . ALA B 1 320 ? 29.562 7.973 -4.27 1 97.69 320 ALA B CA 1
ATOM 4977 C C . ALA B 1 320 ? 28.609 6.938 -4.855 1 97.69 320 ALA B C 1
ATOM 4979 O O . ALA B 1 320 ? 28.766 6.527 -6.008 1 97.69 320 ALA B O 1
ATOM 4980 N N . GLN B 1 321 ? 27.656 6.535 -4.094 1 96.38 321 GLN B N 1
ATOM 4981 C CA . GLN B 1 321 ? 26.703 5.547 -4.559 1 96.38 321 GLN B CA 1
ATOM 4982 C C . GLN B 1 321 ? 25.844 6.102 -5.691 1 96.38 321 GLN B C 1
ATOM 4984 O O . GLN B 1 321 ? 25.547 5.395 -6.656 1 96.38 321 GLN B O 1
ATOM 4989 N N . ALA B 1 322 ? 25.359 7.324 -5.555 1 97.88 322 ALA B N 1
ATOM 4990 C CA . ALA B 1 322 ? 24.562 7.965 -6.598 1 97.88 322 ALA B CA 1
ATOM 4991 C C . ALA B 1 322 ? 25.344 8.039 -7.914 1 97.88 322 ALA B C 1
ATOM 4993 O O . ALA B 1 322 ? 24.797 7.754 -8.977 1 97.88 322 ALA B O 1
ATOM 4994 N N . ARG B 1 323 ? 26.609 8.336 -7.82 1 96.44 323 ARG B N 1
ATOM 4995 C CA . ARG B 1 323 ? 27.453 8.414 -9.008 1 96.44 323 ARG B CA 1
ATOM 4996 C C . ARG B 1 323 ? 27.656 7.039 -9.633 1 96.44 323 ARG B C 1
ATOM 4998 O O . ARG B 1 323 ? 27.672 6.91 -10.859 1 96.44 323 ARG B O 1
ATOM 500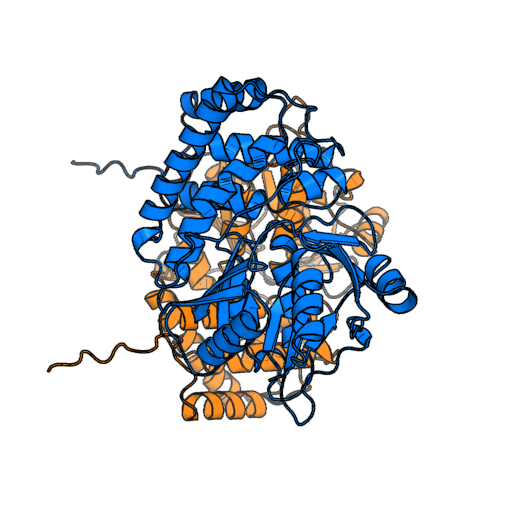5 N N . ALA B 1 324 ? 27.828 6.109 -8.797 1 94.5 324 ALA B N 1
ATOM 5006 C CA . ALA B 1 324 ? 27.938 4.742 -9.297 1 94.5 324 ALA B CA 1
ATOM 5007 C C . ALA B 1 324 ? 26.656 4.316 -10.016 1 94.5 324 ALA B C 1
ATOM 5009 O O . ALA B 1 324 ? 26.719 3.682 -11.07 1 94.5 324 ALA B O 1
ATOM 5010 N N . ASN B 1 325 ? 25.516 4.652 -9.398 1 92.75 325 ASN B N 1
ATOM 5011 C CA . ASN B 1 325 ? 24.234 4.367 -10.031 1 92.75 325 ASN B CA 1
ATOM 5012 C C . ASN B 1 325 ? 24.109 5.047 -11.391 1 92.75 325 ASN B C 1
ATOM 5014 O O . ASN B 1 325 ? 23.578 4.461 -12.336 1 92.75 325 ASN B O 1
ATOM 5018 N N . GLU B 1 326 ? 24.531 6.266 -11.477 1 91.75 326 GLU B N 1
ATOM 5019 C CA . GLU B 1 326 ? 24.516 7.016 -12.734 1 91.75 326 GLU B CA 1
ATOM 5020 C C . GLU B 1 326 ? 25.375 6.332 -13.797 1 91.75 326 GLU B C 1
ATOM 5022 O O . GLU B 1 326 ? 24.953 6.191 -14.945 1 91.75 326 GLU B O 1
ATOM 5027 N N . ALA B 1 327 ? 26.5 5.898 -13.375 1 87 327 ALA B N 1
ATOM 5028 C CA . ALA B 1 327 ? 27.453 5.277 -14.289 1 87 327 ALA B CA 1
ATOM 5029 C C . ALA B 1 327 ? 26.922 3.947 -14.82 1 87 327 ALA B C 1
ATOM 5031 O O . ALA B 1 327 ? 27.172 3.58 -15.969 1 87 327 ALA B O 1
ATOM 5032 N N . ASN B 1 328 ? 26.234 3.258 -13.984 1 83.19 328 ASN B N 1
ATOM 5033 C CA . ASN B 1 328 ? 25.734 1.938 -14.344 1 83.19 328 ASN B CA 1
ATOM 5034 C C . ASN B 1 328 ? 24.422 2.035 -15.125 1 83.19 328 ASN B C 1
ATOM 5036 O O . ASN B 1 328 ? 23.875 1.02 -15.562 1 83.19 328 ASN B O 1
ATOM 5040 N N . GLY B 1 329 ? 24.062 3.168 -15.422 1 73.31 329 GLY B N 1
ATOM 5041 C CA . GLY B 1 329 ? 22.828 3.348 -16.172 1 73.31 329 GLY B CA 1
ATOM 5042 C C . GLY B 1 329 ? 21.594 2.896 -15.406 1 73.31 329 GLY B C 1
ATOM 5043 O O . GLY B 1 329 ? 20.797 2.096 -15.914 1 73.31 329 GLY B O 1
ATOM 5044 N N . GLU B 1 330 ? 21.625 3.088 -14.172 1 63.44 330 GLU B N 1
ATOM 5045 C CA . GLU B 1 330 ? 20.406 2.678 -13.461 1 63.44 330 GLU B CA 1
ATOM 5046 C C . GLU B 1 330 ? 19.188 2.797 -14.352 1 63.44 330 GLU B C 1
ATOM 5048 O O . GLU B 1 330 ? 18.969 3.824 -15 1 63.44 330 GLU B O 1
ATOM 5053 N N . ALA B 1 331 ? 18.859 1.498 -14.742 1 52.38 331 ALA B N 1
ATOM 5054 C CA . ALA B 1 331 ? 17.797 1.152 -15.688 1 52.38 331 ALA B CA 1
ATOM 5055 C C . ALA B 1 331 ? 16.562 2.029 -15.484 1 52.38 331 ALA B C 1
ATOM 5057 O O . ALA B 1 331 ? 16.078 2.168 -14.359 1 52.38 331 ALA B O 1
ATOM 5058 N N . THR B 1 332 ? 16.438 3.119 -16.375 1 48.41 332 THR B N 1
ATOM 5059 C CA . THR B 1 332 ? 15.109 3.693 -16.562 1 48.41 332 THR B CA 1
ATOM 5060 C C . THR B 1 332 ? 14.07 2.598 -16.812 1 48.41 332 THR B C 1
ATOM 5062 O O . THR B 1 332 ? 14.406 1.511 -17.281 1 48.41 332 THR B O 1
ATOM 5065 N N . GLY B 1 333 ? 13.656 2.02 -15.836 1 44.97 333 GLY B N 1
ATOM 5066 C CA . GLY B 1 333 ? 12.625 1.012 -16.047 1 44.97 333 GLY B CA 1
ATOM 5067 C C . GLY B 1 333 ? 12.227 0.86 -17.5 1 44.97 333 GLY B C 1
ATOM 5068 O O . GLY B 1 333 ? 11.391 0.02 -17.828 1 44.97 333 GLY B O 1
ATOM 5069 N N . ALA B 1 334 ? 12.273 1.874 -18.422 1 39.03 334 ALA B N 1
ATOM 5070 C CA . ALA B 1 334 ? 11.758 1.797 -19.781 1 39.03 334 ALA B CA 1
ATOM 5071 C C . ALA B 1 334 ? 12.719 1.023 -20.688 1 39.03 334 ALA B C 1
ATOM 5073 O O . ALA B 1 334 ? 13.844 1.455 -20.922 1 39.03 334 ALA B O 1
ATOM 5074 N N . GLY B 1 335 ? 12.805 -0.154 -20.688 1 32.56 335 GLY B N 1
ATOM 5075 C CA . GLY B 1 335 ? 13.398 -0.751 -21.875 1 32.56 335 GLY B CA 1
ATOM 5076 C C . GLY B 1 335 ? 12.945 -0.095 -23.172 1 32.56 335 GLY B C 1
ATOM 5077 O O . GLY B 1 335 ? 11.773 -0.16 -23.516 1 32.56 335 GLY B O 1
ATOM 5078 N N . ALA B 1 336 ? 13.539 0.967 -23.703 1 31.17 336 ALA B N 1
ATOM 5079 C CA . ALA B 1 336 ? 13.312 1.567 -25.016 1 31.17 336 ALA B CA 1
ATOM 5080 C C . ALA B 1 336 ? 13.234 0.498 -26.109 1 31.17 336 ALA B C 1
ATOM 5082 O O . ALA B 1 336 ? 14.172 -0.277 -26.297 1 31.17 336 ALA B O 1
ATOM 5083 N N . ALA B 1 337 ? 12 0.144 -26.609 1 31.52 337 ALA B N 1
ATOM 5084 C CA . ALA B 1 337 ? 11.758 -0.494 -27.891 1 31.52 337 ALA B CA 1
ATOM 5085 C C . ALA B 1 337 ? 12.602 0.14 -29 1 31.52 337 ALA B C 1
ATOM 5087 O O . ALA B 1 337 ? 12.492 1.339 -29.266 1 31.52 337 ALA B O 1
ATOM 5088 N N . THR B 1 338 ? 13.695 -0.191 -29.266 1 26.56 338 THR B N 1
ATOM 5089 C CA . THR B 1 338 ? 14.344 0.167 -30.531 1 26.56 338 THR B CA 1
ATOM 5090 C C . THR B 1 338 ? 13.383 -0.019 -31.703 1 26.56 338 THR B C 1
ATOM 5092 O O . THR B 1 338 ? 12.859 -1.115 -31.906 1 26.56 338 THR B O 1
ATOM 5095 N N . ARG B 1 339 ? 12.75 1.051 -32.219 1 28.84 339 ARG B N 1
ATOM 5096 C CA . ARG B 1 339 ? 12.117 1.077 -33.531 1 28.84 339 ARG B CA 1
ATOM 5097 C C . ARG B 1 339 ? 13.031 0.454 -34.594 1 28.84 339 ARG B C 1
ATOM 5099 O O . ARG B 1 339 ? 14.133 0.949 -34.844 1 28.84 339 ARG B O 1
ATOM 5106 N N . ALA B 1 340 ? 12.938 -0.83 -34.75 1 22.75 340 ALA B N 1
ATOM 5107 C CA . ALA B 1 340 ? 13.508 -1.442 -35.969 1 22.75 340 ALA B CA 1
ATOM 5108 C C . ALA B 1 340 ? 13.023 -0.728 -37.219 1 22.75 340 ALA B C 1
ATOM 5110 O O . ALA B 1 340 ? 11.828 -0.732 -37.531 1 22.75 340 ALA B O 1
ATOM 5111 N N . THR B 1 341 ? 13.539 0.374 -37.594 1 23.22 341 THR B N 1
ATOM 5112 C CA . THR B 1 341 ? 13.523 0.898 -38.969 1 23.22 341 THR B CA 1
ATOM 5113 C C . THR B 1 341 ? 13.938 -0.178 -39.969 1 23.22 341 THR B C 1
ATOM 5115 O O . THR B 1 341 ? 13.977 0.071 -41.188 1 23.22 341 THR B O 1
ATOM 5118 N N . GLU B 1 342 ? 13.836 -1.564 -39.812 1 20.31 342 GLU B N 1
ATOM 5119 C CA . GLU B 1 342 ? 13.883 -2.057 -41.188 1 20.31 342 GLU B CA 1
ATOM 5120 C C . GLU B 1 342 ? 12.523 -1.917 -41.875 1 20.31 342 GLU B C 1
ATOM 5122 O O . GLU B 1 342 ? 11.484 -2.115 -41.25 1 20.31 342 GLU B O 1
#

Foldseek 3Di:
DEEEEEECFQVSVLLQQLCQVLVHHYEYEYDDPLQVCCQVFAAFEAEPVGTDGGRGHYDYPVPDAAEPPYEYEYDDEQVCLLVVLVSQLAPAYDVGDGSLAHEYEYAYAFQVNQVSNVVRHVWYKYKDKDWQWADQDRRYIYTYKDDFGIEMEMETPPFDHDPVRVVVQVSVVSSRYNYDYHRHVSLQSLQVLLVCLLLLVQLAAEDPVLSVVLSVLQSVLSVVLCVLLPHHHDDPVPDPTDCPPMDRDDDPPDDPHGPQQSCLSNLHDGNLCRRLVVSVVSQLVRQGDRLLSVLSSVVSVVCSVVSHHRHPHHSVSSVVRSVVCVVVPVGSNDPPPPPPPD/DEEEEEECFQVSVLLQQLCQVLVHHYEYEYDDPLQVCCQVFAAFEAEPVGTDGGRGHYDYPVPDAAEPPYEYEYDDEQVCLLVVLVSQQAPAYDVGDGSLAHEYEYAYAFQVNQVSNVVRHVWYKYKDKDWQWADQDRRYIYTYKDDFGIEMEMETPPFDHDPVRVVVQVSVVSSRYNYDYHRHVSLQSLQVLLVCLLLLVQLAAEDPVLSVVLNVLQSVLSVVLCVLLPHHHDDPVPDPTDCPPMDRDDDPPDDPHGPQQSCLSNLHDGNLCRRLVVSVVSQLVRQGDRLLSVLSSVVSVVCSVVSHHRHPHHSVSSVVRSVVCVVVPVGSNDPPPPPPPD

Organism: NCBI:txid2306993

InterPro domains:
  IPR008927 6-phosphogluconate dehydrogenase-like, C-terminal domain superfamily [SSF48179] (184-299)
  IPR013328 6-phosphogluconate dehydrogenase, domain 2 [G3DSA:1.10.1040.10] (189-308)
  IPR013332 Ketopantoate reductase, N-terminal domain [PF02558] (4-145)
  IPR013752 Ketopantoate reductase, C-terminal domain [PF08546] (207-301)
  IPR036291 NAD(P)-binding domain superfamily [SSF51735] (1-147)
  IPR051402 Ketopantoate Reductase-Related [PTHR21708] (1-293)

Sequence (684 aa):
MRYIIIGAGAVGASLAAEFELAGIDYLLVGRGAQLSHLQQHGLSFRRPSGTRVVPLKLTDQAGLRLRAGDVLVLTVKTQDAEETSAALAVLPLEGGGRGADLPIVTLQNGLATERIAARRFANVYGASILVPAIYTETGRVKVLSGPQLALVTVGRFPSGRDAVSAQIVADLTRANSLAEEREDIQRWKAAKLLRNVKNVLELFASTPEELEQAGHAMVAEAEQALRAAGYDPARNEERRVSIAEWKVLRDEDEPTGQSTWQSFVRGARSEVDFLNGEIVLLGRLHGVATPWNHAAQRLAAELAARGGAPGEIELSTLIAQARANEANGEATGAGAATRATEMRYIIIGAGAVGASLAAEFELAGIDYLLVGRGAQLSHLQQHGLSFRRPSGTRVVPLKLTDQAGLRLRAGDVLVLTVKTQDAEETSAALAVLPLEGGGRGADLPIVTLQNGLATERIAARRFANVYGASILVPAIYTETGRVKVLSGPQLALVTVGRFPSGRDAVSAQIVADLTRANSLAEEREDIQRWKAAKLLRNVKNVLELFASTPEELEQAGHAMVAEAEQALRAAGYDPARNEERRVSIAEWKVLRDEDEPTGQSTWQSFVRGARSEVDFLNGEIVLLGRLHGVATPWNHAAQRLAAELAARGGAPGEIELSTLIAQARANEANGEATGAGAATRATE

pLDDT: mean 93.07, std 13.2, range [20.31, 98.94]